Protein AF-A0A6N2D372-F1 (afdb_monomer_lite)

Radius of gyration: 28.16 Å; chains: 1; bounding box: 82×52×64 Å

Sequence (400 aa):
MRRNTLIAVSVSSSIIVIGLVTIVLILLLGGRGGHEVIDEAVEAERAADEARTLVRSPWADRETEAVRMVSRHRVGDETVQQRIQSGLLARHVDLIRRLAEDQQAQWVASQIEESSIYTVSWRYRDGEVPVGPRWLVQVDPEGPEALTGGRVVAVNALATLVETGSPGTLGPFLNRTDEVIRALTNHRFDDGLRLGSALIVRFFGLSRSMEDLLEQMKGWTVVPERLEPDERLLYTVHLQWTEGERALDAQWEVNLADASFQPRNLLAYDLMRSARAVPAALVDEMQMPRVQGELMDLTTPPAAEPSEARRALRWVLHDERVAEAAAVLLGFRRTRHEIEDIGWRARQDDERGWWHVQYVFNQDGEEDTLSWRVLARNGTVQAESDIARAVTFFLSSESP

Secondary structure (DSSP, 8-state):
--SSHHHHHHHHHHHHHHHHHHHHHHHHHTTS--HHHHHHHHHHHHHHHHHHTTS--TTTT-HHHHHHHHHT-EETTEEHHHHHHTTHHHHH-HHHHHHHHH---EEEEEE-TTSSEEEEEEEEEETTEEES-EEEEES-TTSS-PPTT-SEEE-SHHHHHHHH--HHHHHHHHT-HHHHHHHHHTPBPTTS-BHHHHHHHHHHHH-SSHHHHHHHEEEEEEEEEEE-TTSPEEEEEEEEEEETTEEEEEEEEEETTTTEEEE-SHHHHHHHHHHHHS-GGG-----PPEETTEEP-TTS-GGG-S-HHHHHHHHHHT-HHHHHHHHHHHHHHHTTS-EEEEEEEEEE-SSTTEEEEEEEEEETTEEEEEEEEEETTTTEEEE-SHHHHHHHHHHSS---

pLDDT: mean 82.16, std 14.98, range [34.56, 98.06]

Foldseek 3Di:
DPPPPVVVVVVVVVVVVVVVVLVVVCVVPVPDDPPVVVVVVVVVVVVVVVVVVPDQLPLPPCFVVQLVCQQQPDQDPDGLVVLVVVCLCLVQAVVVVVQVVPDQWDWTWDDDPSWQKIKIFRFGDLDPDTAGWIWIARNDCPTPDHDDPDRIGTQFPRVVCSNNVDCVQCSVPNHCQLLQLQLQQQDQDPFFGRLLLLVLLVLVVVDPDLVRSLQFWSAKDKYFGDQDPVRWTKIKIWGWGDDVPDIDIWIKIAGSVVSDIDTPDPVVVVSVVSRSVHGPVLQDQAPADDDPNHGDDLVDQLQPDPDLQVSQVSLQVVPVLNNSSLSSVVSSVVVPWPKAWPAWDWADDPDPQKIKIWGWIATNNRIDIFIWIANSNPSDIHGDDSSVVSSDRSNGRDRD

Structure (mmCIF, N/CA/C/O backbone):
data_AF-A0A6N2D372-F1
#
_entry.id   AF-A0A6N2D372-F1
#
loop_
_atom_site.group_PDB
_atom_site.id
_atom_site.type_symbol
_atom_site.label_atom_id
_atom_site.label_alt_id
_atom_site.label_comp_id
_atom_site.label_asym_id
_atom_site.label_entity_id
_atom_site.label_seq_id
_atom_site.pdbx_PDB_ins_code
_atom_site.Cartn_x
_atom_site.Cartn_y
_atom_site.Cartn_z
_atom_site.occupancy
_atom_site.B_iso_or_equiv
_atom_site.auth_seq_id
_atom_site.auth_comp_id
_atom_site.auth_asym_id
_atom_site.auth_atom_id
_atom_site.pdbx_PDB_model_num
ATOM 1 N N . MET A 1 1 ? -47.602 -5.551 28.151 1.00 44.16 1 MET A N 1
ATOM 2 C CA . MET A 1 1 ? -46.670 -4.482 27.722 1.00 44.16 1 MET A CA 1
ATOM 3 C C . MET A 1 1 ? -46.252 -4.674 26.256 1.00 44.16 1 MET A C 1
ATOM 5 O O . MET A 1 1 ? -45.124 -5.045 25.989 1.00 44.16 1 MET A O 1
ATOM 9 N N . ARG A 1 2 ? -47.163 -4.480 25.287 1.00 40.00 2 ARG A N 1
ATOM 10 C CA . ARG A 1 2 ? -46.894 -4.653 23.835 1.00 40.00 2 ARG A CA 1
ATOM 11 C C . ARG A 1 2 ? -47.582 -3.582 22.962 1.00 40.00 2 ARG A C 1
ATOM 13 O O . ARG A 1 2 ? -47.962 -3.849 21.832 1.00 40.00 2 ARG A O 1
ATOM 20 N N . ARG A 1 3 ? -47.797 -2.374 23.498 1.00 35.88 3 ARG A N 1
ATOM 21 C CA . ARG A 1 3 ? -48.503 -1.287 22.785 1.00 35.88 3 ARG A CA 1
ATOM 22 C C . ARG A 1 3 ? -47.651 -0.051 22.462 1.00 35.88 3 ARG A C 1
ATOM 24 O O . ARG A 1 3 ? -48.084 0.737 21.636 1.00 35.88 3 ARG A O 1
ATOM 31 N N . ASN A 1 4 ? -46.437 0.078 23.010 1.00 37.09 4 ASN A N 1
ATOM 32 C CA . ASN A 1 4 ? -45.620 1.289 22.818 1.00 37.09 4 ASN A CA 1
ATOM 33 C C . ASN A 1 4 ? -44.607 1.196 21.661 1.00 37.09 4 ASN A C 1
ATOM 35 O O . ASN A 1 4 ? -44.182 2.224 21.153 1.00 37.09 4 ASN A O 1
ATOM 39 N N . THR A 1 5 ? -44.268 -0.002 21.175 1.00 41.72 5 THR A N 1
ATOM 40 C CA . THR A 1 5 ? -43.262 -0.178 20.103 1.00 41.72 5 THR A CA 1
ATOM 41 C C . THR A 1 5 ? -43.824 0.042 18.692 1.00 41.72 5 THR A C 1
ATOM 43 O O . THR A 1 5 ? -43.078 0.328 17.765 1.00 41.72 5 THR A O 1
ATOM 46 N N . LEU A 1 6 ? -45.149 -0.033 18.520 1.00 34.56 6 LEU A N 1
ATOM 47 C CA . LEU A 1 6 ? -45.816 0.187 17.227 1.00 34.56 6 LEU A CA 1
ATOM 48 C C . LEU A 1 6 ? -46.062 1.674 16.914 1.00 34.56 6 LEU A C 1
ATOM 50 O O . LEU A 1 6 ? -46.304 2.019 15.763 1.00 34.56 6 LEU A O 1
ATOM 54 N N . ILE A 1 7 ? -45.960 2.560 17.912 1.00 39.22 7 ILE A N 1
ATOM 55 C CA . ILE A 1 7 ? -46.166 4.004 17.728 1.00 39.22 7 ILE A CA 1
ATOM 56 C C . ILE A 1 7 ? -44.868 4.681 17.254 1.00 39.22 7 ILE A C 1
ATOM 58 O O . ILE A 1 7 ? -44.925 5.534 16.378 1.00 39.22 7 ILE A O 1
ATOM 62 N N . ALA A 1 8 ? -43.691 4.250 17.725 1.00 37.62 8 ALA A N 1
ATOM 63 C CA . ALA A 1 8 ? -42.413 4.863 17.340 1.00 37.62 8 ALA A CA 1
ATOM 64 C C . ALA A 1 8 ? -42.053 4.642 15.854 1.00 37.62 8 ALA A C 1
ATOM 66 O O . ALA A 1 8 ? -41.708 5.594 15.163 1.00 37.62 8 ALA A O 1
ATOM 67 N N . VAL A 1 9 ? -42.234 3.424 15.324 1.00 37.47 9 VAL A N 1
ATOM 68 C CA . VAL A 1 9 ? -41.976 3.130 13.896 1.00 37.47 9 VAL A CA 1
ATOM 69 C C . VAL A 1 9 ? -43.010 3.810 12.988 1.00 37.47 9 VAL A C 1
ATOM 71 O O . VAL A 1 9 ? -42.670 4.304 11.917 1.00 37.47 9 VAL A O 1
ATOM 74 N N . SER A 1 10 ? -44.262 3.930 13.446 1.00 35.19 10 SER A N 1
ATOM 75 C CA . SER A 1 10 ? -45.306 4.668 12.724 1.00 35.19 10 SER A CA 1
ATOM 76 C C . SER A 1 10 ? -45.002 6.164 12.627 1.00 35.19 10 SER A C 1
ATOM 78 O O . SER A 1 10 ? -45.364 6.780 11.627 1.00 35.19 10 SER A O 1
ATOM 80 N N . VAL A 1 11 ? -44.357 6.762 13.632 1.00 40.00 11 VAL A N 1
ATOM 81 C CA . VAL A 1 11 ? -44.042 8.198 13.645 1.00 40.00 11 VAL A CA 1
ATOM 82 C C . VAL A 1 11 ? -42.854 8.503 12.727 1.00 40.00 11 VAL A C 1
ATOM 84 O O . VAL A 1 11 ? -42.957 9.410 11.908 1.00 40.00 11 VAL A O 1
ATOM 87 N N . SER A 1 12 ? -41.787 7.697 12.745 1.00 39.12 12 SER A N 1
ATOM 88 C CA . SER A 1 12 ? -40.615 7.903 11.875 1.00 39.12 12 SER A CA 1
ATOM 89 C C . SER A 1 12 ? -40.935 7.719 10.386 1.00 39.12 12 SER A C 1
ATOM 91 O O . SER A 1 12 ? -40.519 8.528 9.558 1.00 39.12 12 SER A O 1
ATOM 93 N N . SER A 1 13 ? -41.736 6.706 10.032 1.00 42.00 13 SER A N 1
ATOM 94 C CA . SER A 1 13 ? -42.176 6.505 8.644 1.00 42.00 13 SER A CA 1
ATOM 95 C C . SER A 1 13 ? -43.168 7.578 8.186 1.00 42.00 13 SER A C 1
ATOM 97 O O . SER A 1 13 ? -43.122 7.989 7.030 1.00 42.00 13 SER A O 1
ATOM 99 N N . SER A 1 14 ? -44.021 8.088 9.084 1.00 43.69 14 SER A N 1
ATOM 100 C CA . SER A 1 14 ? -44.932 9.194 8.756 1.00 43.69 14 SER A CA 1
ATOM 101 C C . SER A 1 14 ? -44.179 10.503 8.517 1.00 43.69 14 SER A C 1
ATOM 103 O O . SER A 1 14 ? -44.556 11.250 7.625 1.00 43.69 14 SER A O 1
ATOM 105 N N . ILE A 1 15 ? -43.086 10.768 9.241 1.00 50.88 15 ILE A N 1
ATOM 106 C CA . ILE A 1 15 ? -42.285 11.995 9.082 1.00 50.88 15 ILE A CA 1
ATOM 107 C C . ILE A 1 15 ? -41.531 12.010 7.744 1.00 50.88 15 ILE A C 1
ATOM 109 O O . ILE A 1 15 ? -41.523 13.036 7.069 1.00 50.88 15 ILE A O 1
ATOM 113 N N . ILE A 1 16 ? -40.963 10.876 7.313 1.00 52.56 16 ILE A N 1
ATOM 114 C CA . ILE A 1 16 ? -40.294 10.779 6.002 1.00 52.56 16 ILE A CA 1
ATOM 115 C C . ILE A 1 16 ? -41.314 10.925 4.866 1.00 52.56 16 ILE A C 1
ATOM 117 O O . ILE A 1 16 ? -41.055 11.636 3.898 1.00 52.56 16 ILE A O 1
ATOM 121 N N . VAL A 1 17 ? -42.497 10.312 4.998 1.00 52.84 17 VAL A N 1
ATOM 122 C CA . VAL A 1 17 ? -43.575 10.455 4.007 1.00 52.84 17 VAL A CA 1
ATOM 123 C C . VAL A 1 17 ? -44.098 11.891 3.966 1.00 52.84 17 VAL A C 1
ATOM 125 O O . VAL A 1 17 ? -44.307 12.408 2.875 1.00 52.84 17 VAL A O 1
ATOM 128 N N . ILE A 1 18 ? -44.242 12.570 5.109 1.00 54.84 18 ILE A N 1
ATOM 129 C CA . ILE A 1 18 ? -44.625 13.988 5.151 1.00 54.84 18 ILE A CA 1
ATOM 130 C C . ILE A 1 18 ? -43.552 14.845 4.475 1.00 54.84 18 ILE A C 1
ATOM 132 O O . ILE A 1 18 ? -43.897 15.622 3.598 1.00 54.84 18 ILE A O 1
ATOM 136 N N . GLY A 1 19 ? -42.264 14.662 4.784 1.00 49.66 19 GLY A N 1
ATOM 137 C CA . GLY A 1 19 ? -41.180 15.423 4.148 1.00 49.66 19 GLY A CA 1
ATOM 138 C C . GLY A 1 19 ? -41.139 15.251 2.626 1.00 49.66 19 GLY A C 1
ATOM 139 O O . GLY A 1 19 ? -41.030 16.229 1.888 1.00 49.66 19 GLY A O 1
ATOM 140 N N . LEU A 1 20 ? -41.314 14.020 2.139 1.00 57.62 20 LEU A N 1
ATOM 141 C CA . LEU A 1 20 ? -41.308 13.727 0.704 1.00 57.62 20 LEU A CA 1
ATOM 142 C C . LEU A 1 20 ? -42.572 14.244 0.002 1.00 57.62 20 LEU A C 1
ATOM 144 O O . LEU A 1 20 ? -42.482 14.782 -1.100 1.00 57.62 20 LEU A O 1
ATOM 148 N N . VAL A 1 21 ? -43.739 14.144 0.651 1.00 62.81 21 VAL A N 1
ATOM 149 C CA . VAL A 1 21 ? -44.993 14.731 0.155 1.00 62.81 21 VAL A CA 1
ATOM 150 C C . VAL A 1 21 ? -44.886 16.251 0.106 1.00 62.81 21 VAL A C 1
ATOM 152 O O . VAL A 1 21 ? -45.302 16.828 -0.890 1.00 62.81 21 VAL A O 1
ATOM 155 N N . THR A 1 22 ? -44.274 16.896 1.100 1.00 57.00 22 THR A N 1
ATOM 156 C CA . THR A 1 22 ? -44.076 18.351 1.133 1.00 57.00 22 THR A CA 1
ATOM 157 C C . THR A 1 22 ? -43.130 18.815 0.025 1.00 57.00 22 THR A C 1
ATOM 159 O O . THR A 1 22 ? -43.465 19.754 -0.690 1.00 57.00 22 THR A O 1
ATOM 162 N N . ILE A 1 23 ? -42.011 18.121 -0.210 1.00 60.91 23 ILE A N 1
ATOM 163 C CA . ILE A 1 23 ? -41.081 18.437 -1.313 1.00 60.91 23 ILE A CA 1
ATOM 164 C C . ILE A 1 23 ? -41.767 18.272 -2.679 1.00 60.91 23 ILE A C 1
ATOM 166 O O . ILE A 1 23 ? -41.628 19.125 -3.557 1.00 60.91 23 ILE A O 1
ATOM 170 N N . VAL A 1 24 ? -42.564 17.213 -2.856 1.00 62.34 24 VAL A N 1
ATOM 171 C CA . VAL A 1 24 ? -43.343 16.993 -4.085 1.00 62.34 24 VAL A CA 1
ATOM 172 C C . VAL A 1 24 ? -44.457 18.037 -4.239 1.00 62.34 24 VAL A C 1
ATOM 174 O O . VAL A 1 24 ? -44.697 18.500 -5.352 1.00 62.34 24 VAL A O 1
ATOM 177 N N . LEU A 1 25 ? -45.102 18.471 -3.149 1.00 53.22 25 LEU A N 1
ATOM 178 C CA . LEU A 1 25 ? -46.115 19.531 -3.173 1.00 53.22 25 LEU A CA 1
ATOM 179 C C . LEU A 1 25 ? -45.502 20.889 -3.542 1.00 53.22 25 LEU A C 1
ATOM 181 O O . LEU A 1 25 ? -46.087 21.610 -4.344 1.00 53.22 25 LEU A O 1
ATOM 185 N N . ILE A 1 26 ? -44.314 21.211 -3.016 1.00 57.50 26 ILE A N 1
ATOM 186 C CA . ILE A 1 26 ? -43.549 22.427 -3.343 1.00 57.50 26 ILE A CA 1
ATOM 187 C C . ILE A 1 26 ? -43.158 22.428 -4.829 1.00 57.50 26 ILE A C 1
ATOM 189 O O . ILE A 1 26 ? -43.318 23.440 -5.511 1.00 57.50 26 ILE A O 1
ATOM 193 N N . LEU A 1 27 ? -42.735 21.280 -5.369 1.00 57.41 27 LEU A N 1
ATOM 194 C CA . LEU A 1 27 ? -42.422 21.131 -6.795 1.00 57.41 27 LEU A CA 1
ATOM 195 C C . LEU A 1 27 ? -43.668 21.219 -7.694 1.00 57.41 27 LEU A C 1
ATOM 197 O O . LEU A 1 27 ? -43.590 21.779 -8.786 1.00 57.41 27 LEU A O 1
ATOM 201 N N . LEU A 1 28 ? -44.823 20.717 -7.242 1.00 51.59 28 LEU A N 1
ATOM 202 C CA . LEU A 1 28 ? -46.093 20.796 -7.979 1.00 51.59 28 LEU A CA 1
ATOM 203 C C . LEU A 1 28 ? -46.752 22.185 -7.903 1.00 51.59 28 LEU A C 1
ATOM 205 O O . LEU A 1 28 ? -47.454 22.580 -8.834 1.00 51.59 28 LEU A O 1
ATOM 209 N N . LEU A 1 29 ? -46.517 22.941 -6.827 1.00 49.28 29 LEU A N 1
ATOM 210 C CA . LEU A 1 29 ? -47.047 24.296 -6.622 1.00 49.28 29 LEU A CA 1
ATOM 211 C C . LEU A 1 29 ? -46.111 25.403 -7.139 1.00 49.28 29 LEU A C 1
ATOM 213 O O . LEU A 1 29 ? -46.548 26.547 -7.284 1.00 49.28 29 LEU A O 1
ATOM 217 N N . GLY A 1 30 ? -44.877 25.065 -7.534 1.00 45.09 30 GLY A N 1
ATOM 218 C CA . GLY A 1 30 ? -43.878 25.964 -8.135 1.00 45.09 30 GLY A CA 1
ATOM 219 C C . GLY A 1 30 ? -44.274 26.627 -9.465 1.00 45.09 30 GLY A C 1
ATOM 220 O O . GLY A 1 30 ? -43.462 27.310 -10.084 1.00 45.09 30 GLY A O 1
ATOM 221 N N . GLY A 1 31 ? -45.523 26.467 -9.913 1.00 45.97 31 GLY A N 1
ATOM 222 C CA . GLY A 1 31 ? -46.071 27.158 -11.076 1.00 45.97 31 GLY A CA 1
ATOM 223 C C . GLY A 1 31 ? -46.570 28.582 -10.812 1.00 45.97 31 GLY A C 1
ATOM 224 O O . GLY A 1 31 ? -46.615 29.363 -11.760 1.00 45.97 31 GLY A O 1
ATOM 225 N N . ARG A 1 32 ? -46.952 28.965 -9.581 1.00 46.22 32 ARG A N 1
ATOM 226 C CA . ARG A 1 32 ? -47.431 30.335 -9.286 1.00 46.22 32 ARG A CA 1
ATOM 227 C C . ARG A 1 32 ? -47.269 30.719 -7.804 1.00 46.22 32 ARG A C 1
ATOM 229 O O . ARG A 1 32 ? -48.097 30.350 -6.986 1.00 46.22 32 ARG A O 1
ATOM 236 N N . GLY A 1 33 ? -46.270 31.558 -7.506 1.00 52.56 33 GLY A N 1
ATOM 237 C CA . GLY A 1 33 ? -46.316 32.534 -6.401 1.00 52.56 33 GLY A CA 1
ATOM 238 C C . GLY A 1 33 ? -46.083 32.034 -4.969 1.00 52.56 33 GLY A C 1
ATOM 239 O O . GLY A 1 33 ? -46.870 32.375 -4.097 1.00 52.56 33 GLY A O 1
ATOM 240 N N . GLY A 1 34 ? -45.008 31.285 -4.701 1.00 46.25 34 GLY A N 1
ATOM 241 C CA . GLY A 1 34 ? -44.721 30.738 -3.365 1.00 46.25 34 GLY A CA 1
ATOM 242 C C . GLY A 1 34 ? -43.387 31.180 -2.761 1.00 46.25 34 GLY A C 1
ATOM 243 O O . GLY A 1 34 ? -42.566 30.322 -2.475 1.00 46.25 34 GLY A O 1
ATOM 244 N N . HIS A 1 35 ? -43.148 32.483 -2.571 1.00 49.00 35 HIS A N 1
ATOM 245 C CA . HIS A 1 35 ? -42.013 32.920 -1.737 1.00 49.00 35 HIS A CA 1
ATOM 246 C C . HIS A 1 35 ? -42.305 32.726 -0.238 1.00 49.00 35 HIS A C 1
ATOM 248 O O . HIS A 1 35 ? -41.450 32.214 0.471 1.00 49.00 35 HIS A O 1
ATOM 254 N N . GLU A 1 36 ? -43.537 32.985 0.216 1.00 54.16 36 GLU A N 1
ATOM 255 C CA . GLU A 1 36 ? -43.935 32.783 1.624 1.00 54.16 36 GLU A CA 1
ATOM 256 C C . GLU A 1 36 ? -43.883 31.308 2.061 1.00 54.16 36 GLU A C 1
ATOM 258 O O . GLU A 1 36 ? -43.483 31.016 3.179 1.00 54.16 36 GLU A O 1
ATOM 263 N N . VAL A 1 37 ? -44.203 30.361 1.170 1.00 54.94 37 VAL A N 1
ATOM 264 C CA . VAL A 1 37 ? -44.163 28.916 1.483 1.00 54.94 37 VAL A CA 1
ATOM 265 C C . VAL A 1 37 ? -42.726 28.395 1.601 1.00 54.94 37 VAL A C 1
ATOM 267 O O . VAL A 1 37 ? -42.468 27.461 2.354 1.00 54.94 37 VAL A O 1
ATOM 270 N N . ILE A 1 38 ? -41.783 28.990 0.864 1.00 54.25 38 ILE A N 1
ATOM 271 C CA . ILE A 1 38 ? -40.360 28.642 0.960 1.00 54.25 38 ILE A CA 1
ATOM 272 C C . ILE A 1 38 ? -39.780 29.202 2.258 1.00 54.25 38 ILE A C 1
ATOM 274 O O . ILE A 1 38 ? -39.071 28.477 2.947 1.00 54.25 38 ILE A O 1
ATOM 278 N N . ASP A 1 39 ? -40.119 30.438 2.627 1.00 56.81 39 ASP A N 1
ATOM 279 C CA . ASP A 1 39 ? -39.652 31.038 3.879 1.00 56.81 39 ASP A CA 1
ATOM 280 C C . ASP A 1 39 ? -40.226 30.304 5.106 1.00 56.81 39 ASP A C 1
ATOM 282 O O . ASP A 1 39 ? -39.480 29.999 6.032 1.00 56.81 39 ASP A O 1
ATOM 286 N N . GLU A 1 40 ? -41.502 29.902 5.077 1.00 57.22 40 GLU A N 1
ATOM 287 C CA . GLU A 1 40 ? -42.135 29.117 6.149 1.00 57.22 40 GLU A CA 1
ATOM 288 C C . GLU A 1 40 ? -41.578 27.680 6.227 1.00 57.22 40 GLU A C 1
ATOM 290 O O . GLU A 1 40 ? -41.407 27.134 7.316 1.00 57.22 40 GLU A O 1
ATOM 295 N N . ALA A 1 41 ? -41.212 27.072 5.090 1.00 55.12 41 ALA A N 1
ATOM 296 C CA . ALA A 1 41 ? -40.525 25.778 5.062 1.00 55.12 41 ALA A CA 1
ATOM 297 C C . ALA A 1 41 ? -39.082 25.873 5.584 1.00 55.12 41 ALA A C 1
ATOM 299 O O . ALA A 1 41 ? -38.648 24.994 6.322 1.00 55.12 41 ALA A O 1
ATOM 300 N N . VAL A 1 42 ? -38.358 26.947 5.255 1.00 62.50 42 VAL A N 1
ATOM 301 C CA . VAL A 1 42 ? -36.998 27.212 5.750 1.00 62.50 42 VAL A CA 1
ATOM 302 C C . VAL A 1 42 ? -37.010 27.558 7.241 1.00 62.50 42 VAL A C 1
ATOM 304 O O . VAL A 1 42 ? -36.110 27.137 7.965 1.00 62.50 42 VAL A O 1
ATOM 307 N N . GLU A 1 43 ? -38.022 28.274 7.735 1.00 70.88 43 GLU A N 1
ATOM 308 C CA . GLU A 1 43 ? -38.219 28.511 9.170 1.00 70.88 43 GLU A CA 1
ATOM 309 C C . GLU A 1 43 ? -38.644 27.241 9.910 1.00 70.88 43 GLU A C 1
ATOM 311 O O . GLU A 1 43 ? -38.136 26.989 10.998 1.00 70.88 43 GLU A O 1
ATOM 316 N N . ALA A 1 44 ? -39.502 26.399 9.327 1.00 62.44 44 ALA A N 1
ATOM 317 C CA . ALA A 1 44 ? -39.864 25.107 9.907 1.00 62.44 44 ALA A CA 1
ATOM 318 C C . ALA A 1 44 ? -38.680 24.125 9.924 1.00 62.44 44 ALA A C 1
ATOM 320 O O . ALA A 1 44 ? -38.520 23.383 10.891 1.00 62.44 44 ALA A O 1
ATOM 321 N N . GLU A 1 45 ? -37.829 24.136 8.895 1.00 57.44 45 GLU A N 1
ATOM 322 C CA . GLU A 1 45 ? -36.598 23.343 8.836 1.00 57.44 45 GLU A CA 1
ATOM 323 C C . GLU A 1 45 ? -35.549 23.876 9.817 1.00 57.44 45 GLU A C 1
ATOM 325 O O . GLU A 1 45 ? -34.982 23.086 10.564 1.00 57.44 45 GLU A O 1
ATOM 330 N N . ARG A 1 46 ? -35.373 25.201 9.931 1.00 61.62 46 ARG A N 1
ATOM 331 C CA . ARG A 1 46 ? -34.542 25.812 10.984 1.00 61.62 46 ARG A CA 1
ATOM 332 C C . ARG A 1 46 ? -35.067 25.532 12.382 1.00 61.62 46 ARG A C 1
ATOM 334 O O . ARG A 1 46 ? -34.266 25.224 13.248 1.00 61.62 46 ARG A O 1
ATOM 341 N N . ALA A 1 47 ? -36.374 25.591 12.615 1.00 62.94 47 ALA A N 1
ATOM 342 C CA . ALA A 1 47 ? -36.969 25.262 13.907 1.00 62.94 47 ALA A CA 1
ATOM 343 C C . ALA A 1 47 ? -36.859 23.759 14.214 1.00 62.94 47 ALA A C 1
ATOM 345 O O . ALA A 1 47 ? -36.694 23.379 15.371 1.00 62.94 47 ALA A O 1
ATOM 346 N N . ALA A 1 48 ? -36.913 22.893 13.195 1.00 58.09 48 ALA A N 1
ATOM 347 C CA . ALA A 1 48 ? -36.673 21.460 13.332 1.00 58.09 48 ALA A CA 1
ATOM 348 C C . ALA A 1 48 ? -35.192 21.142 13.594 1.00 58.09 48 ALA A C 1
ATOM 350 O O . ALA A 1 48 ? -34.907 20.273 14.416 1.00 58.09 48 ALA A O 1
ATOM 351 N N . ASP A 1 49 ? -34.259 21.854 12.962 1.00 53.03 49 ASP A N 1
ATOM 352 C CA . ASP A 1 49 ? -32.824 21.751 13.237 1.00 53.03 49 ASP A CA 1
ATOM 353 C C . ASP A 1 49 ? -32.467 22.349 14.605 1.00 53.03 49 ASP A C 1
ATOM 355 O O . ASP A 1 49 ? -31.732 21.725 15.365 1.00 53.03 49 ASP A O 1
ATOM 359 N N . GLU A 1 50 ? -33.069 23.475 14.998 1.00 54.97 50 GLU A N 1
ATOM 360 C CA . GLU A 1 50 ? -32.939 24.050 16.341 1.00 54.97 50 GLU A CA 1
ATOM 361 C C . GLU A 1 50 ? -33.519 23.103 17.410 1.00 54.97 50 GLU A C 1
ATOM 363 O O . GLU A 1 50 ? -32.900 22.882 18.456 1.00 54.97 50 GLU A O 1
ATOM 368 N N . ALA A 1 51 ? -34.648 22.442 17.127 1.00 53.16 51 ALA A N 1
ATOM 369 C CA . ALA A 1 51 ? -35.217 21.406 17.989 1.00 53.16 51 ALA A CA 1
ATOM 370 C C . ALA A 1 51 ? -34.358 20.125 18.037 1.00 53.16 51 ALA A C 1
ATOM 372 O O . ALA A 1 51 ? -34.279 19.492 19.093 1.00 53.16 51 ALA A O 1
ATOM 373 N N . ARG A 1 52 ? -33.671 19.755 16.944 1.00 52.84 52 ARG A N 1
ATOM 374 C CA . ARG A 1 52 ? -32.675 18.665 16.923 1.00 52.84 52 ARG A CA 1
ATOM 375 C C . ARG A 1 52 ? -31.413 19.026 17.706 1.00 52.84 52 ARG A C 1
ATOM 377 O O . ARG A 1 52 ? -30.870 18.170 18.395 1.00 52.84 52 ARG A O 1
ATOM 384 N N . THR A 1 53 ? -30.986 20.289 17.696 1.00 48.97 53 THR A N 1
ATOM 385 C CA . THR A 1 53 ? -29.775 20.738 18.409 1.00 48.97 53 THR A CA 1
ATOM 386 C C . THR A 1 53 ? -29.890 20.791 19.941 1.00 48.97 53 THR A C 1
ATOM 388 O O . THR A 1 53 ? -28.886 21.039 20.610 1.00 48.97 53 THR A O 1
ATOM 391 N N . LEU A 1 54 ? -31.060 20.518 20.538 1.00 53.66 54 LEU A N 1
ATOM 392 C CA . LEU A 1 54 ? -31.260 20.596 21.997 1.00 53.66 54 LEU A CA 1
ATOM 393 C C . LEU A 1 54 ? -31.304 19.252 22.738 1.00 53.66 54 LEU A C 1
ATOM 395 O O . LEU A 1 54 ? -31.154 19.244 23.962 1.00 53.66 54 LEU A O 1
ATOM 399 N N . VAL A 1 55 ? -31.435 18.115 22.049 1.00 57.28 55 VAL A N 1
ATOM 400 C CA . VAL A 1 55 ? -31.302 16.795 22.689 1.00 57.28 55 VAL A CA 1
ATOM 401 C C . VAL A 1 55 ? -29.914 16.258 22.380 1.00 57.28 55 VAL A C 1
ATOM 403 O O . VAL A 1 55 ? -29.720 15.510 21.429 1.00 57.28 55 VAL A O 1
ATOM 406 N N . ARG A 1 56 ? -28.921 16.649 23.189 1.00 66.06 56 ARG A N 1
ATOM 407 C CA . ARG A 1 56 ? -27.626 15.957 23.167 1.00 66.06 56 ARG A CA 1
ATOM 408 C C . ARG A 1 56 ? -27.889 14.474 23.405 1.00 66.06 56 ARG A C 1
ATOM 410 O O . ARG A 1 56 ? -28.541 14.129 24.393 1.00 66.06 56 ARG A O 1
ATOM 417 N N . SER A 1 57 ? -27.398 13.627 22.498 1.00 74.56 57 SER A N 1
ATOM 418 C CA . SER A 1 57 ? -27.445 12.174 22.660 1.00 74.56 57 SER A CA 1
ATOM 419 C C . SER A 1 57 ? -27.006 11.819 24.089 1.00 74.56 57 SER A C 1
ATOM 421 O O . SER A 1 57 ? -25.983 12.335 24.547 1.00 74.56 57 SER A O 1
ATOM 423 N N . PRO A 1 58 ? -27.747 10.964 24.820 1.00 81.44 58 PRO A N 1
ATOM 424 C CA . PRO A 1 58 ? -27.399 10.604 26.198 1.00 81.44 58 PRO A CA 1
ATOM 425 C C . PRO A 1 58 ? -26.058 9.867 26.287 1.00 81.44 58 PRO A C 1
ATOM 427 O O . PRO A 1 58 ? -25.512 9.691 27.377 1.00 81.44 58 PRO A O 1
ATOM 430 N N . TRP A 1 59 ? -25.535 9.424 25.144 1.00 85.25 59 TRP A N 1
ATOM 431 C CA . TRP A 1 59 ? -24.246 8.770 25.042 1.00 85.25 59 TRP A CA 1
ATOM 432 C C . TRP A 1 59 ? -23.133 9.705 24.581 1.00 85.25 59 TRP A C 1
ATOM 434 O O . TRP A 1 59 ? -21.996 9.278 24.674 1.00 85.25 59 TRP A O 1
ATOM 444 N N . ALA A 1 60 ? -23.416 10.945 24.163 1.00 85.06 60 ALA A N 1
ATOM 445 C CA . ALA A 1 60 ? -22.386 11.912 23.778 1.00 85.06 60 ALA A CA 1
ATOM 446 C C . ALA A 1 60 ? -21.357 12.138 24.904 1.00 85.06 60 ALA A C 1
ATOM 448 O O . ALA A 1 60 ? -21.668 12.005 26.090 1.00 85.06 60 ALA A O 1
ATOM 449 N N . ASP A 1 61 ? -20.129 12.498 24.528 1.00 89.62 61 ASP A N 1
ATOM 450 C CA . ASP A 1 61 ? -19.025 12.829 25.441 1.00 89.62 61 ASP A CA 1
ATOM 451 C C . ASP A 1 61 ? -18.524 11.653 26.327 1.00 89.62 61 ASP A C 1
ATOM 453 O O . ASP A 1 61 ? -17.857 11.855 27.352 1.00 89.62 61 ASP A O 1
ATOM 457 N N . ARG A 1 62 ? -18.824 10.392 25.964 1.00 94.38 62 ARG A N 1
ATOM 458 C CA . ARG A 1 62 ? -18.377 9.177 26.689 1.00 94.38 62 ARG A CA 1
ATOM 459 C C . ARG A 1 62 ? -17.102 8.533 26.126 1.00 94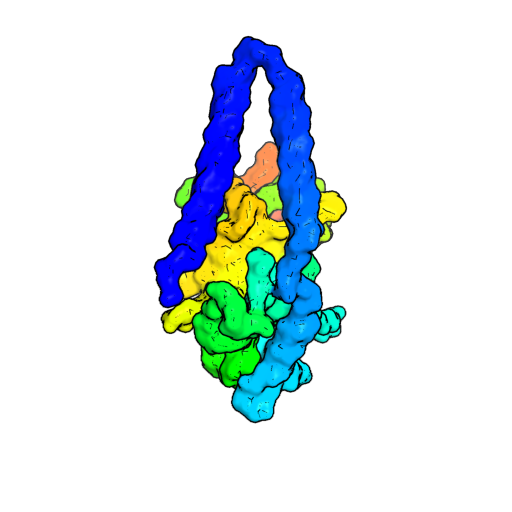.38 62 ARG A C 1
ATOM 461 O O . ARG A 1 62 ? -16.763 7.402 26.484 1.00 94.38 62 ARG A O 1
ATOM 468 N N . GLU A 1 63 ? -16.313 9.253 25.330 1.00 95.56 63 GLU A N 1
ATOM 469 C CA . GLU A 1 63 ? -15.065 8.774 24.709 1.00 95.56 63 GLU A CA 1
ATOM 470 C C . GLU A 1 63 ? -14.060 8.271 25.752 1.00 95.56 63 GLU A C 1
ATOM 472 O O . GLU A 1 63 ? -13.456 7.208 25.598 1.00 95.56 63 GLU A O 1
ATOM 477 N N . THR A 1 64 ? -13.900 9.010 26.855 1.00 96.88 64 THR A N 1
ATOM 478 C CA . THR A 1 64 ? -12.962 8.644 27.933 1.00 96.88 64 THR A CA 1
ATOM 479 C C . THR A 1 64 ? -13.362 7.328 28.601 1.00 96.88 64 THR A C 1
ATOM 481 O O . THR A 1 64 ? -12.507 6.547 29.031 1.00 96.88 64 THR A O 1
ATOM 484 N N . GLU A 1 65 ? -14.663 7.067 28.704 1.00 96.06 65 GLU A N 1
ATOM 485 C CA . GLU A 1 65 ? -15.170 5.812 29.239 1.00 96.06 65 GLU A CA 1
ATOM 486 C C . GLU A 1 65 ? -14.938 4.661 28.263 1.00 96.06 65 GLU A C 1
ATOM 488 O O . GLU A 1 65 ? -14.404 3.632 28.680 1.00 96.06 65 GLU A O 1
ATOM 493 N N . ALA A 1 66 ? -15.229 4.857 26.975 1.00 96.38 66 ALA A N 1
ATOM 494 C CA . ALA A 1 66 ? -14.962 3.865 25.937 1.00 96.38 66 ALA A CA 1
ATOM 495 C C . ALA A 1 66 ? -13.473 3.463 25.905 1.00 96.38 66 ALA A C 1
ATOM 497 O O . ALA A 1 66 ? -13.140 2.275 25.942 1.00 96.38 66 ALA A O 1
ATOM 498 N N . VAL A 1 67 ? -12.558 4.442 25.956 1.00 98.06 67 VAL A N 1
ATOM 499 C CA . VAL A 1 67 ? -11.105 4.199 26.066 1.00 98.06 67 VAL A CA 1
ATOM 500 C C . VAL A 1 67 ? -10.759 3.410 27.330 1.00 98.06 67 VAL A C 1
ATOM 502 O O . VAL A 1 67 ? -9.962 2.468 27.292 1.00 98.06 67 VAL A O 1
ATOM 505 N N . ARG A 1 68 ? -11.347 3.766 28.477 1.00 97.69 68 ARG A N 1
ATOM 506 C CA . ARG A 1 68 ? -11.119 3.057 29.743 1.00 97.69 68 ARG A CA 1
ATOM 507 C C . ARG A 1 68 ? -11.595 1.606 29.677 1.00 97.69 68 ARG A C 1
ATOM 509 O O . ARG A 1 68 ? -10.942 0.739 30.254 1.00 97.69 68 ARG A O 1
ATOM 516 N N . MET A 1 69 ? -12.704 1.345 28.990 1.00 96.94 69 MET A N 1
ATOM 517 C CA . MET A 1 69 ? -13.231 -0.004 28.798 1.00 96.94 69 MET A CA 1
ATOM 518 C C . MET A 1 69 ? -12.285 -0.861 27.955 1.00 96.94 69 MET A C 1
ATOM 520 O O . MET A 1 69 ? -11.956 -1.960 28.395 1.00 96.94 69 MET A O 1
ATOM 524 N N . VAL A 1 70 ? -11.779 -0.355 26.821 1.00 97.62 70 VAL A N 1
ATOM 525 C CA . VAL A 1 70 ? -10.786 -1.091 26.010 1.00 97.62 70 VAL A CA 1
ATOM 526 C C . VAL A 1 70 ? -9.483 -1.278 26.763 1.00 97.62 70 VAL A C 1
ATOM 528 O O . VAL A 1 70 ? -9.033 -2.403 26.930 1.00 97.62 70 VAL A O 1
ATOM 531 N N . SER A 1 71 ? -8.876 -0.199 27.260 1.00 97.44 71 SER A N 1
ATOM 532 C CA . SER A 1 71 ? -7.552 -0.261 27.898 1.00 97.44 71 SER A CA 1
ATOM 533 C C . SER A 1 71 ? -7.500 -1.230 29.088 1.00 97.44 71 SER A C 1
ATOM 535 O O . SER A 1 71 ? -6.461 -1.847 29.337 1.00 97.44 71 SER A O 1
ATOM 537 N N . ARG A 1 72 ? -8.617 -1.398 29.811 1.00 96.88 72 ARG A N 1
ATOM 538 C CA . ARG A 1 72 ? -8.752 -2.321 30.951 1.00 96.88 72 ARG A CA 1
ATOM 539 C C . ARG A 1 72 ? -9.368 -3.672 30.593 1.00 96.88 72 ARG A C 1
ATOM 541 O O . ARG A 1 72 ? -9.475 -4.519 31.480 1.00 96.88 72 ARG A O 1
ATOM 548 N N . HIS A 1 73 ? -9.771 -3.882 29.342 1.00 96.12 73 HIS A N 1
ATOM 549 C CA . HIS A 1 73 ? -10.271 -5.169 28.882 1.00 96.12 73 HIS A CA 1
ATOM 550 C C . HIS A 1 73 ? -9.198 -6.238 29.110 1.00 96.12 73 HIS A C 1
ATOM 552 O O . HIS A 1 73 ? -8.035 -6.040 28.743 1.00 96.12 73 HIS A O 1
ATOM 558 N N . ARG A 1 74 ? -9.572 -7.329 29.789 1.00 94.75 74 ARG A N 1
ATOM 559 C CA . ARG A 1 74 ? -8.643 -8.404 30.145 1.00 94.75 74 ARG A CA 1
ATOM 560 C C . ARG A 1 74 ? -8.534 -9.408 29.016 1.00 94.75 74 ARG A C 1
ATOM 562 O O . ARG A 1 74 ? -9.540 -9.886 28.507 1.00 94.75 74 ARG A O 1
ATOM 569 N N . VAL A 1 75 ? -7.298 -9.767 28.718 1.00 91.56 75 VAL A N 1
ATOM 570 C CA . VAL A 1 75 ? -6.909 -10.722 27.698 1.00 91.56 75 VAL A CA 1
ATOM 571 C C . VAL A 1 75 ? -5.978 -11.743 28.352 1.00 91.56 75 VAL A C 1
ATOM 573 O O . VAL A 1 75 ? -4.772 -11.523 28.493 1.00 91.56 75 VAL A O 1
ATOM 576 N N . GLY A 1 76 ? -6.560 -12.848 28.823 1.00 90.19 76 GLY A N 1
ATOM 577 C CA . GLY A 1 76 ? -5.882 -13.741 29.763 1.00 90.19 76 GLY A CA 1
ATOM 578 C C . GLY A 1 76 ? -5.550 -13.002 31.064 1.00 90.19 76 GLY A C 1
ATOM 579 O O . GLY A 1 76 ? -6.422 -12.374 31.673 1.00 90.19 76 GLY A O 1
ATOM 580 N N . ASP A 1 77 ? -4.282 -13.041 31.471 1.00 93.19 77 ASP A N 1
ATOM 581 C CA . ASP A 1 77 ? -3.831 -12.414 32.717 1.00 93.19 77 ASP A CA 1
ATOM 582 C C . ASP A 1 77 ? -3.532 -10.914 32.597 1.00 93.19 77 ASP A C 1
ATOM 584 O O . ASP A 1 77 ? -3.507 -10.221 33.615 1.00 93.19 77 ASP A O 1
ATOM 588 N N . GLU A 1 78 ? -3.395 -10.387 31.383 1.00 95.75 78 GLU A N 1
ATOM 589 C CA . GLU A 1 78 ? -3.022 -8.994 31.117 1.00 95.75 78 GLU A CA 1
ATOM 590 C C . GLU A 1 78 ? -4.222 -8.155 30.665 1.00 95.75 78 GLU A C 1
ATOM 592 O O . GLU A 1 78 ? -5.277 -8.681 30.307 1.00 95.75 78 GLU A O 1
ATOM 597 N N . THR A 1 79 ? -4.073 -6.832 30.647 1.00 96.81 79 THR A N 1
ATOM 598 C CA . THR A 1 79 ? -5.003 -5.934 29.954 1.00 96.81 79 THR A CA 1
ATOM 599 C C . THR A 1 79 ? -4.521 -5.597 28.544 1.00 96.81 79 THR A C 1
ATOM 601 O O . THR A 1 79 ? -3.327 -5.672 28.244 1.00 96.81 79 THR A O 1
ATOM 604 N N . VAL A 1 80 ? -5.434 -5.138 27.682 1.00 96.75 80 VAL A N 1
ATOM 605 C CA . VAL A 1 80 ? -5.088 -4.582 26.359 1.00 96.75 80 VAL A CA 1
ATOM 606 C C . VAL A 1 80 ? -3.997 -3.509 26.474 1.00 96.75 80 VAL A C 1
ATOM 608 O O . VAL A 1 80 ? -3.024 -3.545 25.723 1.00 96.75 80 VAL A O 1
ATOM 611 N N . GLN A 1 81 ? -4.102 -2.595 27.449 1.00 97.00 81 GLN A N 1
ATOM 612 C CA . GLN A 1 81 ? -3.079 -1.571 27.697 1.00 97.00 81 GLN A CA 1
ATOM 613 C C . GLN A 1 81 ? -1.703 -2.188 27.968 1.00 97.00 81 GLN A C 1
ATOM 615 O O . GLN A 1 81 ? -0.720 -1.760 27.368 1.00 97.00 81 GLN A O 1
ATOM 620 N N . GLN A 1 82 ? -1.630 -3.187 28.854 1.00 96.50 82 GLN A N 1
ATOM 621 C CA . GLN A 1 82 ? -0.371 -3.846 29.206 1.00 96.50 82 GLN A CA 1
ATOM 622 C C . GLN A 1 82 ? 0.251 -4.532 27.988 1.00 96.50 82 GLN A C 1
ATOM 624 O O . GLN A 1 82 ? 1.450 -4.397 27.754 1.00 96.50 82 GLN A O 1
ATOM 629 N N . ARG A 1 83 ? -0.561 -5.186 27.153 1.00 94.94 83 ARG A N 1
ATOM 630 C CA . ARG A 1 83 ? -0.086 -5.836 25.925 1.00 94.94 83 ARG A CA 1
ATOM 631 C C . ARG A 1 83 ? 0.450 -4.851 24.897 1.00 94.94 83 ARG A C 1
ATOM 633 O O . ARG A 1 83 ? 1.525 -5.089 24.346 1.00 94.94 83 ARG A O 1
ATOM 640 N N . ILE A 1 84 ? -0.244 -3.735 24.677 1.00 94.25 84 ILE A N 1
ATOM 641 C CA . ILE A 1 84 ? 0.241 -2.652 23.810 1.00 94.25 84 ILE A CA 1
ATOM 642 C C . ILE A 1 84 ? 1.564 -2.097 24.354 1.00 94.25 84 ILE A C 1
ATOM 644 O O . ILE A 1 84 ? 2.551 -2.044 23.623 1.00 94.25 84 ILE A O 1
ATOM 648 N N . GLN A 1 85 ? 1.612 -1.760 25.647 1.00 94.19 85 GLN A N 1
ATOM 649 C CA . GLN A 1 85 ? 2.801 -1.207 26.308 1.00 94.19 85 GLN A CA 1
ATOM 650 C C . GLN A 1 85 ? 3.974 -2.182 26.369 1.00 94.19 85 GLN A C 1
ATOM 652 O O . GLN A 1 85 ? 5.121 -1.748 26.404 1.00 94.19 85 GLN A O 1
ATOM 657 N N . SER A 1 86 ? 3.713 -3.490 26.327 1.00 92.94 86 SER A N 1
ATOM 658 C CA . SER A 1 86 ? 4.775 -4.487 26.231 1.00 92.94 86 SER A CA 1
ATOM 659 C C . SER A 1 86 ? 5.569 -4.365 24.930 1.00 92.94 86 SER A C 1
ATOM 661 O O . SER A 1 86 ? 6.632 -4.964 24.839 1.00 92.94 86 SER A O 1
ATOM 663 N N . GLY A 1 87 ? 5.062 -3.655 23.913 1.00 91.25 87 GLY A N 1
ATOM 664 C CA . GLY A 1 87 ? 5.636 -3.607 22.569 1.00 91.25 87 GLY A CA 1
ATOM 665 C C . GLY A 1 87 ? 5.225 -4.792 21.690 1.00 91.25 87 GLY A C 1
ATOM 666 O O . GLY A 1 87 ? 5.908 -5.087 20.713 1.00 91.25 87 GLY A O 1
ATOM 667 N N . LEU A 1 88 ? 4.130 -5.493 22.025 1.00 91.31 88 LEU A N 1
ATOM 668 C CA . LEU A 1 88 ? 3.663 -6.676 21.289 1.00 91.31 88 LEU A CA 1
ATOM 669 C C . LEU A 1 88 ? 3.508 -6.402 19.790 1.00 91.31 88 LEU A C 1
ATOM 671 O O . LEU A 1 88 ? 3.987 -7.192 18.984 1.00 91.31 88 LEU A O 1
ATOM 675 N N . LEU A 1 89 ? 2.866 -5.290 19.426 1.00 91.69 89 LEU A N 1
ATOM 676 C CA . LEU A 1 89 ? 2.645 -4.932 18.026 1.00 91.69 89 LEU A CA 1
ATOM 677 C C . LEU A 1 89 ? 3.956 -4.595 17.312 1.00 91.69 89 LEU A C 1
ATOM 679 O O . LEU A 1 89 ? 4.231 -5.174 16.271 1.00 91.69 89 LEU A O 1
ATOM 683 N N . ALA A 1 90 ? 4.798 -3.740 17.895 1.00 91.56 90 ALA A N 1
ATOM 684 C CA . ALA A 1 90 ? 6.081 -3.354 17.302 1.00 91.56 90 ALA A CA 1
ATOM 685 C C . ALA A 1 90 ? 7.052 -4.539 17.126 1.00 91.56 90 ALA A C 1
ATOM 687 O O . ALA A 1 90 ? 7.880 -4.528 16.225 1.00 91.56 90 ALA A O 1
ATOM 688 N N . ARG A 1 91 ? 6.945 -5.596 17.944 1.00 90.00 91 ARG A N 1
ATOM 689 C CA . ARG A 1 91 ? 7.737 -6.825 17.754 1.00 90.00 91 ARG A CA 1
ATOM 690 C C . ARG A 1 91 ? 7.301 -7.675 16.563 1.00 90.00 91 ARG A C 1
ATOM 692 O O . ARG A 1 91 ? 8.094 -8.484 16.097 1.00 90.00 91 ARG A O 1
ATOM 699 N N . HIS A 1 92 ? 6.050 -7.552 16.130 1.00 89.00 92 HIS A N 1
ATOM 700 C CA . HIS A 1 92 ? 5.455 -8.464 15.150 1.00 89.00 92 HIS A CA 1
ATOM 701 C C . HIS A 1 92 ? 4.952 -7.767 13.892 1.00 89.00 92 HIS A C 1
ATOM 703 O O . HIS A 1 92 ? 4.613 -8.457 12.937 1.00 89.00 92 HIS A O 1
ATOM 709 N N . VAL A 1 93 ? 4.881 -6.437 13.880 1.00 90.12 93 VAL A N 1
ATOM 710 C CA . VAL A 1 93 ? 4.369 -5.649 12.761 1.00 90.12 93 VAL A CA 1
ATOM 711 C C . VAL A 1 93 ? 5.352 -4.531 12.440 1.00 90.12 93 VAL A C 1
ATOM 713 O O . VAL A 1 93 ? 5.469 -3.570 13.202 1.00 90.12 93 VAL A O 1
ATOM 716 N N . ASP A 1 94 ? 6.037 -4.637 11.303 1.00 89.31 94 ASP A N 1
ATOM 717 C CA . ASP A 1 94 ? 7.111 -3.716 10.915 1.00 89.31 94 ASP A CA 1
ATOM 718 C C . ASP A 1 94 ? 6.623 -2.280 10.721 1.00 89.31 94 ASP A C 1
ATOM 720 O O . ASP A 1 94 ? 7.304 -1.338 11.125 1.00 89.31 94 ASP A O 1
ATOM 724 N N . LEU A 1 95 ? 5.415 -2.091 10.177 1.00 89.81 95 LEU A N 1
ATOM 725 C CA . LEU A 1 95 ? 4.806 -0.763 10.074 1.00 89.81 95 LEU A CA 1
ATOM 726 C C . LEU A 1 95 ? 4.678 -0.106 11.456 1.00 89.81 95 LEU A C 1
ATOM 728 O O . LEU A 1 95 ? 5.092 1.034 11.636 1.00 89.81 95 LEU A O 1
ATOM 732 N N . ILE A 1 96 ? 4.160 -0.839 12.447 1.00 92.69 96 ILE A N 1
ATOM 733 C CA . ILE A 1 96 ? 4.004 -0.318 13.810 1.00 92.69 96 ILE A CA 1
ATOM 734 C C . ILE A 1 96 ? 5.362 -0.077 14.462 1.00 92.69 96 ILE A C 1
ATOM 736 O O . ILE A 1 96 ? 5.512 0.904 15.183 1.00 92.69 96 ILE A O 1
ATOM 740 N N . ARG A 1 97 ? 6.349 -0.945 14.211 1.00 92.62 97 ARG A N 1
ATOM 741 C CA . ARG A 1 97 ? 7.716 -0.762 14.704 1.00 92.62 97 ARG A CA 1
ATOM 742 C C . ARG A 1 97 ? 8.300 0.568 14.235 1.00 92.62 97 ARG A C 1
ATOM 744 O O . ARG A 1 97 ? 8.688 1.361 15.083 1.00 92.62 97 ARG A O 1
ATOM 751 N N . ARG A 1 98 ? 8.274 0.830 12.921 1.00 90.81 98 ARG A N 1
ATOM 752 C CA . ARG A 1 98 ? 8.751 2.093 12.330 1.00 90.81 98 ARG A CA 1
ATOM 753 C C . ARG A 1 98 ? 8.010 3.296 12.915 1.00 90.81 98 ARG A C 1
ATOM 755 O O . ARG A 1 98 ? 8.627 4.216 13.428 1.00 90.81 98 ARG A O 1
ATOM 762 N N . LEU A 1 99 ? 6.676 3.256 12.934 1.00 91.81 99 LEU A N 1
ATOM 763 C CA . LEU A 1 99 ? 5.877 4.373 13.450 1.00 91.81 99 LEU A CA 1
ATOM 764 C C . LEU A 1 99 ? 6.104 4.638 14.946 1.00 91.81 99 LEU A C 1
ATOM 766 O O . LEU A 1 99 ? 6.003 5.779 15.386 1.00 91.81 99 LEU A O 1
ATOM 770 N N . ALA A 1 100 ? 6.393 3.606 15.740 1.00 90.81 100 ALA A N 1
ATOM 771 C CA . ALA A 1 100 ? 6.664 3.749 17.168 1.00 90.81 100 ALA A CA 1
ATOM 772 C C . ALA A 1 100 ? 8.054 4.330 17.479 1.00 90.81 100 ALA A C 1
ATOM 774 O O . ALA A 1 100 ? 8.249 4.827 18.587 1.00 90.81 100 ALA A O 1
ATOM 775 N N . GLU A 1 101 ? 9.006 4.252 16.544 1.00 90.00 101 GLU A N 1
ATOM 776 C CA . GLU A 1 101 ? 10.331 4.875 16.677 1.00 90.00 101 GLU A CA 1
ATOM 777 C C . GLU A 1 101 ? 10.220 6.406 16.561 1.00 90.00 101 GLU A C 1
ATOM 779 O O . GLU A 1 101 ? 10.839 7.129 17.343 1.00 90.00 101 GLU A O 1
ATOM 784 N N . ASP A 1 102 ? 9.350 6.887 15.669 1.00 83.06 102 ASP A N 1
ATOM 785 C CA . ASP A 1 102 ? 9.232 8.312 15.342 1.00 83.06 102 ASP A CA 1
ATOM 786 C C . ASP A 1 102 ? 8.075 9.031 16.052 1.00 83.06 102 ASP A C 1
ATOM 788 O O . ASP A 1 102 ? 8.066 10.261 16.155 1.00 83.06 102 ASP A O 1
ATOM 792 N N . GLN A 1 103 ? 7.063 8.297 16.530 1.00 83.12 103 GLN A N 1
ATOM 793 C CA . GLN A 1 103 ? 5.812 8.893 16.999 1.00 83.12 103 GLN A CA 1
ATOM 794 C C . GLN A 1 103 ? 5.274 8.291 18.292 1.00 83.12 103 GLN A C 1
ATOM 796 O O . GLN A 1 103 ? 5.342 7.090 18.557 1.00 83.12 103 GLN A O 1
ATOM 801 N N . GLN A 1 104 ? 4.606 9.145 19.071 1.00 82.38 104 GLN A N 1
ATOM 802 C CA . GLN A 1 104 ? 3.801 8.709 20.204 1.00 82.38 104 GLN A CA 1
ATOM 803 C C . GLN A 1 104 ? 2.377 8.393 19.747 1.00 82.38 104 GLN A C 1
ATOM 805 O O . GLN A 1 104 ? 1.635 9.272 19.304 1.00 82.38 104 GLN A O 1
ATOM 810 N N . ALA A 1 105 ? 1.982 7.129 19.888 1.00 91.62 105 ALA A N 1
ATOM 811 C CA . ALA A 1 105 ? 0.596 6.732 19.701 1.00 91.62 105 ALA A CA 1
ATOM 812 C C . ALA A 1 105 ? -0.305 7.259 20.826 1.00 91.62 105 ALA A C 1
ATOM 814 O O . ALA A 1 105 ? 0.126 7.464 21.962 1.00 91.62 105 ALA A O 1
ATOM 815 N N . GLN A 1 106 ? -1.582 7.442 20.501 1.00 94.94 106 GLN A N 1
ATOM 816 C CA . GLN A 1 106 ? -2.593 7.950 21.426 1.00 94.94 106 GLN A CA 1
ATOM 817 C C . GLN A 1 106 ? -3.886 7.142 21.342 1.00 94.94 106 GLN A C 1
ATOM 819 O O . GLN A 1 106 ? -4.273 6.670 20.272 1.00 94.94 106 GLN A O 1
ATOM 824 N N . TRP A 1 107 ? -4.586 7.025 22.469 1.00 97.25 107 TRP A N 1
ATOM 825 C CA . TRP A 1 107 ? -5.953 6.517 22.474 1.00 97.25 107 TRP A CA 1
ATOM 826 C C . TRP A 1 107 ? -6.893 7.525 21.828 1.00 97.25 107 TRP A C 1
ATOM 828 O O . TRP A 1 107 ? -6.896 8.699 22.191 1.00 97.25 107 TRP A O 1
ATOM 838 N N . VAL A 1 108 ? -7.722 7.050 20.907 1.00 96.81 108 VAL A N 1
ATOM 839 C CA . VAL A 1 108 ? -8.773 7.845 20.273 1.00 96.81 108 VAL A CA 1
ATOM 840 C C . VAL A 1 108 ? -10.055 7.042 20.276 1.00 96.81 108 VAL A C 1
ATOM 842 O O . VAL A 1 108 ? -10.046 5.867 19.905 1.00 96.81 108 VAL A O 1
ATOM 845 N N . ALA A 1 109 ? -11.148 7.680 20.678 1.00 96.81 109 ALA A N 1
ATOM 846 C CA . ALA A 1 109 ? -12.482 7.121 20.572 1.00 96.81 109 ALA A CA 1
ATOM 847 C C . ALA A 1 109 ? -13.388 8.051 19.765 1.00 96.81 109 ALA A C 1
ATOM 849 O O . ALA A 1 109 ? -13.237 9.269 19.819 1.00 96.81 109 ALA A O 1
ATOM 850 N N . SER A 1 110 ? -14.301 7.460 19.003 1.00 94.25 110 SER A N 1
ATOM 851 C CA . SER A 1 110 ? -15.297 8.163 18.199 1.00 94.25 110 SER A CA 1
ATOM 852 C C . SER A 1 110 ? -16.621 7.412 18.288 1.00 94.25 110 SER A C 1
ATOM 854 O O . SER A 1 110 ? -16.649 6.187 18.141 1.00 94.25 110 SER A O 1
ATOM 856 N N . GLN A 1 111 ? -17.695 8.140 18.588 1.00 92.56 111 GLN A N 1
ATOM 857 C CA . GLN A 1 111 ? -19.049 7.598 18.651 1.00 92.56 111 GLN A CA 1
ATOM 858 C C . GLN A 1 111 ? -19.544 7.229 17.248 1.00 92.56 111 GLN A C 1
ATOM 860 O O . GLN A 1 111 ? -19.316 7.973 16.294 1.00 92.56 111 GLN A O 1
ATOM 865 N N . ILE A 1 112 ? -20.244 6.102 17.128 1.00 89.44 112 ILE A N 1
ATOM 866 C CA . ILE A 1 112 ? -20.934 5.710 15.895 1.00 89.44 112 ILE A CA 1
ATOM 867 C C . ILE A 1 112 ? -22.371 6.227 15.969 1.00 89.44 112 ILE A C 1
ATOM 869 O O . ILE A 1 112 ? -23.089 5.840 16.881 1.00 89.44 112 ILE A O 1
ATOM 873 N N . GLU A 1 113 ? -22.775 7.092 15.036 1.00 80.81 113 GLU A N 1
ATOM 874 C CA . GLU A 1 113 ? -24.181 7.440 14.734 1.00 80.81 113 GLU A CA 1
ATOM 875 C C . GLU A 1 113 ? -25.115 7.596 15.955 1.00 80.81 113 GLU A C 1
ATOM 877 O O . GLU A 1 113 ? -26.087 6.865 16.101 1.00 80.81 113 GLU A O 1
ATOM 882 N N . GLU A 1 114 ? -24.813 8.531 16.864 1.00 81.69 114 GLU A N 1
ATOM 883 C CA . GLU A 1 114 ? -25.602 8.786 18.088 1.00 81.69 114 GLU A CA 1
ATOM 884 C C . GLU A 1 114 ? -25.901 7.542 18.954 1.00 81.69 114 GLU A C 1
ATOM 886 O O . GLU A 1 114 ? -26.778 7.600 19.810 1.00 81.69 114 GLU A O 1
ATOM 891 N N . SER A 1 115 ? -25.176 6.435 18.782 1.00 86.06 115 SER A N 1
ATOM 892 C CA . SER A 1 115 ? -25.400 5.171 19.491 1.00 86.06 115 SER A CA 1
ATOM 893 C C . SER A 1 115 ? -24.621 5.092 20.808 1.00 86.06 115 SER A C 1
ATOM 895 O O . SER A 1 115 ? -23.753 5.914 21.114 1.00 86.06 115 SER A O 1
ATOM 897 N N . SER A 1 116 ? -24.874 4.037 21.586 1.00 90.12 116 SER A N 1
ATOM 898 C CA . SER A 1 116 ? -24.035 3.640 22.723 1.00 90.12 116 SER A CA 1
ATOM 899 C C . SER A 1 116 ? -22.733 2.935 22.311 1.00 90.12 116 SER A C 1
ATOM 901 O O . SER A 1 116 ? -22.045 2.374 23.171 1.00 90.12 116 SER A O 1
ATOM 903 N N . ILE A 1 117 ? -22.417 2.887 21.014 1.00 93.25 117 ILE A N 1
ATOM 904 C CA . ILE A 1 117 ? -21.268 2.178 20.459 1.00 93.25 117 ILE A CA 1
ATOM 905 C C . ILE A 1 117 ? -20.192 3.179 20.033 1.00 93.25 117 ILE A C 1
ATOM 907 O O . ILE A 1 117 ? -20.437 4.172 19.349 1.00 93.25 117 ILE A O 1
ATOM 911 N N . TYR A 1 118 ? -18.964 2.879 20.433 1.00 95.19 118 TYR A N 1
ATOM 912 C CA . TYR A 1 118 ? -17.772 3.658 20.146 1.00 95.19 118 TYR A CA 1
ATOM 913 C C . TYR A 1 118 ? -16.760 2.821 19.381 1.00 95.19 118 TYR A C 1
ATOM 915 O O . TYR A 1 118 ? -16.474 1.684 19.753 1.00 95.19 118 TYR A O 1
ATOM 923 N N . THR A 1 119 ? -16.141 3.417 18.368 1.00 96.00 119 THR A N 1
ATOM 924 C CA . THR A 1 119 ? -14.873 2.923 17.833 1.00 96.00 119 THR A CA 1
ATOM 925 C C . THR A 1 119 ? -13.747 3.450 18.708 1.00 96.00 119 THR A C 1
ATOM 927 O O . THR A 1 119 ? -13.621 4.658 18.878 1.00 96.00 119 THR A O 1
ATOM 930 N N . VAL A 1 120 ? -12.909 2.568 19.243 1.00 97.69 120 VAL A N 1
ATOM 931 C CA . VAL A 1 120 ? -11.747 2.915 20.069 1.00 97.69 120 VAL A CA 1
ATOM 932 C C . VAL A 1 120 ? -10.488 2.375 19.406 1.00 97.69 120 VAL A C 1
ATOM 934 O O . VAL A 1 120 ? -10.460 1.232 18.962 1.00 97.69 120 VAL A O 1
ATOM 937 N N . SER A 1 121 ? -9.430 3.175 19.338 1.00 97.12 121 SER A N 1
ATOM 938 C CA . SER A 1 121 ? -8.182 2.797 18.674 1.00 97.12 121 SER A CA 1
ATOM 939 C C . SER A 1 121 ? -6.952 3.317 19.407 1.00 97.12 121 SER A C 1
ATOM 941 O O . SER A 1 121 ? -6.984 4.391 20.009 1.00 97.12 121 SER A O 1
ATOM 943 N N . TRP A 1 122 ? -5.863 2.551 19.342 1.00 96.94 122 TRP A N 1
ATOM 944 C CA . TRP A 1 122 ? -4.529 3.013 19.727 1.00 96.94 122 TRP A CA 1
ATOM 945 C C . TRP A 1 122 ? -3.804 3.467 18.463 1.00 96.94 122 TRP A C 1
ATOM 947 O O . TRP A 1 122 ? -3.385 2.640 17.660 1.00 96.94 122 TRP A O 1
ATOM 957 N N . ARG A 1 123 ? -3.744 4.778 18.236 1.00 95.56 123 ARG A N 1
ATOM 958 C CA . ARG A 1 123 ? -3.516 5.357 16.910 1.00 95.56 123 ARG A CA 1
ATOM 959 C C . ARG A 1 123 ? -2.114 5.941 16.755 1.00 95.56 123 ARG A C 1
ATOM 961 O O . ARG A 1 123 ? -1.773 6.897 17.452 1.00 95.56 123 ARG A O 1
ATOM 968 N N . TYR A 1 124 ? -1.381 5.420 15.779 1.00 95.06 124 TYR A N 1
ATOM 969 C CA . TYR A 1 124 ? -0.213 6.015 15.126 1.00 95.06 124 TYR A CA 1
ATOM 970 C C . TYR A 1 124 ? -0.660 6.825 13.897 1.00 95.06 124 TYR A C 1
ATOM 972 O O . TYR A 1 124 ? -1.793 6.660 13.427 1.00 95.06 124 TYR A O 1
ATOM 980 N N . ARG A 1 125 ? 0.205 7.693 13.361 1.00 92.12 125 ARG A N 1
ATOM 981 C CA . ARG A 1 125 ? -0.057 8.418 12.110 1.00 92.12 125 ARG A CA 1
ATOM 982 C C . ARG A 1 125 ? 0.992 8.080 11.063 1.00 92.12 125 ARG A C 1
ATOM 984 O O . ARG A 1 125 ? 2.163 8.355 11.255 1.00 92.12 125 ARG A O 1
ATOM 991 N N . ASP A 1 126 ? 0.571 7.551 9.930 1.00 91.00 126 ASP A N 1
ATOM 992 C CA . ASP A 1 126 ? 1.441 7.442 8.763 1.00 91.00 126 ASP A CA 1
ATOM 993 C C . ASP A 1 126 ? 0.972 8.462 7.723 1.00 91.00 126 ASP A C 1
ATOM 995 O O . ASP A 1 126 ? -0.048 8.263 7.062 1.00 91.00 126 ASP A O 1
ATOM 999 N N . GLY A 1 127 ? 1.616 9.630 7.679 1.00 88.25 127 GLY A N 1
ATOM 1000 C CA . GLY A 1 127 ? 1.049 10.800 7.008 1.00 88.25 127 GLY A CA 1
ATOM 1001 C C . GLY A 1 127 ? -0.305 11.199 7.615 1.00 88.25 127 GLY A C 1
ATOM 1002 O O . GLY A 1 127 ? -0.401 11.466 8.815 1.00 88.25 127 GLY A O 1
ATOM 1003 N N . GLU A 1 128 ? -1.354 11.226 6.790 1.00 89.12 128 GLU A N 1
ATOM 1004 C CA . GLU A 1 128 ? -2.733 11.490 7.236 1.00 89.12 128 GLU A CA 1
ATOM 1005 C C . GLU A 1 128 ? -3.490 10.212 7.630 1.00 89.12 128 GLU A C 1
ATOM 1007 O O . GLU A 1 128 ? -4.610 10.278 8.145 1.00 89.12 128 GLU A O 1
ATOM 1012 N N . VAL A 1 129 ? -2.894 9.036 7.415 1.00 91.50 129 VAL A N 1
ATOM 1013 C CA . VAL A 1 129 ? -3.570 7.754 7.614 1.00 91.50 129 VAL A CA 1
ATOM 1014 C C . VAL A 1 129 ? -3.455 7.311 9.074 1.00 91.50 129 VAL A C 1
ATOM 1016 O O . VAL A 1 129 ? -2.350 7.152 9.605 1.00 91.50 129 VAL A O 1
ATOM 1019 N N . PRO A 1 130 ? -4.588 7.082 9.762 1.00 91.38 130 PRO A N 1
ATOM 1020 C CA . PRO A 1 130 ? -4.582 6.556 11.115 1.00 91.38 130 PRO A CA 1
ATOM 1021 C C . PRO A 1 130 ? -4.282 5.051 11.102 1.00 91.38 130 PRO A C 1
ATOM 1023 O O . PRO A 1 130 ? -5.052 4.262 10.558 1.00 91.38 130 PRO A O 1
ATOM 1026 N N . VAL A 1 131 ? -3.202 4.636 11.764 1.00 94.31 131 VAL A N 1
ATOM 1027 C CA . VAL A 1 131 ? -2.779 3.227 11.817 1.00 94.31 131 VAL A CA 1
ATOM 1028 C C . VAL A 1 131 ? -2.835 2.717 13.252 1.00 94.31 131 VAL A C 1
ATOM 1030 O O . VAL A 1 131 ? -2.371 3.387 14.169 1.00 94.31 131 VAL A O 1
ATOM 1033 N N . GLY A 1 132 ? -3.379 1.520 13.474 1.00 94.75 132 GLY A N 1
ATOM 1034 C CA . GLY A 1 132 ? -3.324 0.873 14.785 1.00 94.75 132 GLY A CA 1
ATOM 1035 C C . GLY A 1 132 ? -4.454 -0.116 15.056 1.00 94.75 132 GLY A C 1
ATOM 1036 O O . GLY A 1 132 ? -5.361 -0.275 14.232 1.00 94.75 132 GLY A O 1
ATOM 1037 N N . PRO A 1 133 ? -4.412 -0.812 16.204 1.00 96.19 133 PRO A N 1
ATOM 1038 C CA . PRO A 1 133 ? -5.480 -1.714 16.601 1.00 96.19 133 PRO A CA 1
ATOM 1039 C C . PRO A 1 133 ? -6.766 -0.938 16.911 1.00 96.19 133 PRO A C 1
ATOM 1041 O O . PRO A 1 133 ? -6.725 0.160 17.479 1.00 96.19 133 PRO A O 1
ATOM 1044 N N . ARG A 1 134 ? -7.905 -1.518 16.524 1.00 96.50 134 ARG A N 1
ATOM 1045 C CA . ARG A 1 134 ? -9.238 -0.917 16.631 1.00 96.50 134 ARG A CA 1
ATOM 1046 C C . ARG A 1 134 ? -10.250 -1.888 17.239 1.00 96.50 134 ARG A C 1
ATOM 1048 O O . ARG A 1 134 ? -10.308 -3.055 16.854 1.00 96.50 134 ARG A O 1
ATOM 1055 N N . TRP A 1 135 ? -11.083 -1.368 18.132 1.00 96.62 135 TRP A N 1
ATOM 1056 C CA . TRP A 1 135 ? -12.152 -2.076 18.829 1.00 96.62 135 TRP A CA 1
ATOM 1057 C C . TRP A 1 135 ? -13.487 -1.350 18.675 1.00 96.62 135 TRP A C 1
ATOM 1059 O O . TRP A 1 135 ? -13.514 -0.121 18.598 1.00 96.62 135 TRP A O 1
ATOM 1069 N N . LEU A 1 136 ? -14.586 -2.101 18.702 1.00 95.38 136 LEU A N 1
ATOM 1070 C CA . LEU A 1 136 ? -15.913 -1.577 19.010 1.00 95.38 136 LEU A CA 1
ATOM 1071 C C . LEU A 1 136 ? -16.186 -1.773 20.495 1.00 95.38 136 LEU A C 1
ATOM 1073 O O . LEU A 1 136 ? -15.905 -2.837 21.048 1.00 95.38 136 LEU A O 1
ATOM 1077 N N . VAL A 1 137 ? -16.750 -0.752 21.132 1.00 95.38 137 VAL A N 1
ATOM 1078 C CA . VAL A 1 137 ? -17.131 -0.787 22.542 1.00 95.38 137 VAL A CA 1
ATOM 1079 C C . VAL A 1 137 ? -18.551 -0.319 22.729 1.00 95.38 137 VAL A C 1
ATOM 1081 O O . VAL A 1 137 ? -18.904 0.767 22.289 1.00 95.38 137 VAL A O 1
ATOM 1084 N N . GLN A 1 138 ? -19.332 -1.099 23.465 1.00 94.50 138 GLN A N 1
ATOM 1085 C CA . GLN A 1 138 ? -20.660 -0.708 23.908 1.00 94.50 138 GLN A CA 1
ATOM 1086 C C . GLN A 1 138 ? -20.573 -0.136 25.328 1.00 94.50 138 GLN A C 1
ATOM 1088 O O . GLN A 1 138 ? -20.396 -0.889 26.290 1.00 94.50 138 GLN A O 1
ATOM 1093 N N . VAL A 1 139 ? -20.691 1.191 25.463 1.00 92.25 139 VAL A N 1
ATOM 1094 C CA . VAL A 1 139 ? -20.609 1.887 26.767 1.00 92.25 139 VAL A CA 1
ATOM 1095 C C . VAL A 1 139 ? -21.891 1.765 27.595 1.00 92.25 139 VAL A C 1
ATOM 1097 O O . VAL A 1 139 ? -21.874 1.989 28.807 1.00 92.25 139 VAL A O 1
ATOM 1100 N N . ASP A 1 140 ? -22.998 1.388 26.955 1.00 88.50 140 ASP A N 1
ATOM 1101 C CA . ASP A 1 140 ? -24.282 1.138 27.601 1.00 88.50 140 ASP A CA 1
ATOM 1102 C C . ASP A 1 140 ? -24.881 -0.198 27.118 1.00 88.50 140 ASP A C 1
ATOM 1104 O O . ASP A 1 140 ? -25.365 -0.279 25.988 1.00 88.50 140 ASP A O 1
ATOM 1108 N N . PRO A 1 141 ? -24.830 -1.268 27.936 1.00 79.75 141 PRO A N 1
ATOM 1109 C CA . PRO A 1 141 ? -25.346 -2.590 27.577 1.00 79.75 141 PRO A CA 1
ATOM 1110 C C . PRO A 1 141 ? -26.875 -2.629 27.425 1.00 79.75 141 PRO A C 1
ATOM 1112 O O . PRO A 1 141 ? -27.389 -3.569 26.824 1.00 79.75 141 PRO A O 1
ATOM 1115 N N . GLU A 1 142 ? -27.590 -1.651 27.991 1.00 79.50 142 GLU A N 1
ATOM 1116 C CA . GLU A 1 142 ? -29.048 -1.514 27.879 1.00 79.50 142 GLU A CA 1
ATOM 1117 C C . GLU A 1 142 ? -29.451 -0.580 26.727 1.00 79.50 142 GLU A C 1
ATOM 1119 O O . GLU A 1 142 ? -30.641 -0.375 26.478 1.00 79.50 142 GLU A O 1
ATOM 1124 N N . GLY A 1 143 ? -28.462 -0.040 26.006 1.00 74.50 143 GLY A N 1
ATOM 1125 C CA . GLY A 1 143 ? -28.670 0.738 24.795 1.00 74.50 143 GLY A CA 1
ATOM 1126 C C . GLY A 1 143 ? -29.425 -0.049 23.714 1.00 74.50 143 GLY A C 1
ATOM 1127 O O . GLY A 1 143 ? -29.472 -1.283 23.739 1.00 74.50 143 GLY A O 1
ATOM 1128 N N . PRO A 1 144 ? -30.023 0.654 22.737 1.00 68.31 144 PRO A N 1
ATOM 1129 C CA . PRO A 1 144 ? -30.848 0.037 21.695 1.00 68.31 144 PRO A CA 1
ATOM 1130 C C . PRO A 1 144 ? -30.071 -0.941 20.800 1.00 68.31 144 PRO A C 1
ATOM 1132 O O . PRO A 1 144 ? -30.680 -1.790 20.150 1.00 68.31 144 PRO A O 1
ATOM 1135 N N . GLU A 1 145 ? -28.741 -0.848 20.788 1.00 75.44 145 GLU A N 1
ATOM 1136 C CA . GLU A 1 145 ? -27.851 -1.631 19.939 1.00 75.44 145 GLU A CA 1
ATOM 1137 C C . GLU A 1 145 ? -26.887 -2.452 20.794 1.00 75.44 145 GLU A C 1
ATOM 1139 O O . GLU A 1 145 ? -26.050 -1.904 21.511 1.00 75.44 145 GLU A O 1
ATOM 1144 N N . ALA A 1 146 ? -26.998 -3.780 20.713 1.00 75.38 146 ALA A N 1
ATOM 1145 C CA . ALA A 1 146 ? -26.094 -4.699 21.392 1.00 75.38 146 ALA A CA 1
ATOM 1146 C C . ALA A 1 146 ? -24.991 -5.180 20.446 1.00 75.38 146 ALA A C 1
ATOM 1148 O O . ALA A 1 146 ? -25.270 -5.690 19.357 1.00 75.38 146 ALA A O 1
ATOM 1149 N N . LEU A 1 147 ? -23.735 -5.080 20.884 1.00 79.19 147 LEU A N 1
ATOM 1150 C CA . LEU A 1 147 ? -22.617 -5.663 20.150 1.00 79.19 147 LEU A CA 1
ATOM 1151 C C . LEU A 1 147 ? -22.674 -7.192 20.219 1.00 79.19 147 LEU A C 1
ATOM 1153 O O . LEU A 1 147 ? -22.739 -7.803 21.290 1.00 79.19 147 LEU A O 1
ATOM 1157 N N . THR A 1 148 ? -22.595 -7.826 19.052 1.00 71.12 148 THR A N 1
ATOM 1158 C CA . THR A 1 148 ? -22.418 -9.277 18.968 1.00 71.12 148 THR A CA 1
ATOM 1159 C C . THR A 1 148 ? -20.962 -9.599 19.304 1.00 71.12 148 THR A C 1
ATOM 1161 O O . THR A 1 148 ? -20.059 -9.092 18.648 1.00 71.12 148 THR A O 1
ATOM 1164 N N . GLY A 1 149 ? -20.725 -10.420 20.331 1.00 66.94 149 GLY A N 1
ATOM 1165 C CA . GLY A 1 149 ? -19.370 -10.804 20.762 1.00 66.94 149 GLY A CA 1
ATOM 1166 C C . GLY A 1 149 ? -18.903 -10.195 22.088 1.00 66.94 149 GLY A C 1
ATOM 1167 O O . GLY A 1 149 ? -17.842 -10.565 22.577 1.00 66.94 149 GLY A O 1
ATOM 1168 N N . GLY A 1 150 ? -19.707 -9.335 22.721 1.00 79.62 150 GLY A N 1
ATOM 1169 C CA . GLY A 1 150 ? -19.424 -8.776 24.046 1.00 79.62 150 GLY A CA 1
ATOM 1170 C C . GLY A 1 150 ? -19.314 -7.253 24.044 1.00 79.62 150 GLY A C 1
ATOM 1171 O O . GLY A 1 150 ? -19.597 -6.594 23.053 1.00 79.62 150 GLY A O 1
ATOM 1172 N N . ARG A 1 151 ? -18.921 -6.675 25.187 1.00 89.25 151 ARG A N 1
ATOM 1173 C CA . ARG A 1 151 ? -18.851 -5.208 25.355 1.00 89.25 151 ARG A CA 1
ATOM 1174 C C . ARG A 1 151 ? -17.653 -4.555 24.669 1.00 89.25 151 ARG A C 1
ATOM 1176 O O . ARG A 1 151 ? -17.677 -3.345 24.489 1.00 89.25 151 ARG A O 1
ATOM 1183 N N . VAL A 1 152 ? -16.611 -5.323 24.370 1.00 93.88 152 VAL A N 1
ATOM 1184 C CA . VAL A 1 152 ? -15.399 -4.892 23.665 1.00 93.88 152 VAL A CA 1
ATOM 1185 C C . VAL A 1 152 ? -15.117 -5.963 22.623 1.00 93.88 152 VAL A C 1
ATOM 1187 O O . VAL A 1 152 ? -15.041 -7.135 22.983 1.00 93.88 152 VAL A O 1
ATOM 1190 N N . VAL A 1 153 ? -15.025 -5.572 21.356 1.00 93.12 153 VAL A N 1
ATOM 1191 C CA . VAL A 1 153 ? -14.851 -6.492 20.227 1.00 93.12 153 VAL A CA 1
ATOM 1192 C C . VAL A 1 153 ? -13.710 -5.983 19.357 1.00 93.12 153 VAL A C 1
ATOM 1194 O O . VAL A 1 153 ? -13.780 -4.852 18.870 1.00 93.12 153 VAL A O 1
ATOM 1197 N N . ALA A 1 154 ? -12.664 -6.787 19.154 1.00 93.06 154 ALA A N 1
ATOM 1198 C CA . ALA A 1 154 ? -11.630 -6.488 18.168 1.00 93.06 154 ALA A CA 1
ATOM 1199 C C . ALA A 1 154 ? -12.235 -6.396 16.761 1.00 93.06 154 ALA A C 1
ATOM 1201 O O . ALA A 1 154 ? -12.947 -7.290 16.313 1.00 93.06 154 ALA A O 1
ATOM 1202 N N . VAL A 1 155 ? -11.939 -5.301 16.061 1.00 90.94 155 VAL A N 1
ATOM 1203 C CA . VAL A 1 155 ? -12.483 -5.022 14.721 1.00 90.94 155 VAL A CA 1
ATOM 1204 C C . VAL A 1 155 ? -11.481 -5.370 13.644 1.00 90.94 155 VAL A C 1
ATOM 1206 O O . VAL A 1 155 ? -11.873 -5.840 12.579 1.00 90.94 155 VAL A O 1
ATOM 1209 N N . ASN A 1 156 ? -10.197 -5.129 13.924 1.00 92.44 156 ASN A N 1
ATOM 1210 C CA . ASN A 1 156 ? -9.140 -5.350 12.957 1.00 92.44 156 ASN A CA 1
ATOM 1211 C C . ASN A 1 156 ? -8.098 -6.375 13.376 1.00 92.44 156 ASN A C 1
ATOM 1213 O O . ASN A 1 156 ? -8.028 -6.812 14.528 1.00 92.44 156 ASN A O 1
ATOM 1217 N N . ALA A 1 157 ? -7.280 -6.786 12.409 1.00 91.94 157 ALA A N 1
ATOM 1218 C CA . ALA A 1 157 ? -6.293 -7.837 12.614 1.00 91.94 157 ALA A CA 1
ATOM 1219 C C . ALA A 1 157 ? -5.225 -7.441 13.644 1.00 91.94 157 ALA A C 1
ATOM 1221 O O . ALA A 1 157 ? -4.762 -8.286 14.406 1.00 91.94 157 ALA A O 1
ATOM 1222 N N . LEU A 1 158 ? -4.894 -6.148 13.740 1.00 93.88 158 LEU A N 1
ATOM 1223 C CA . LEU A 1 158 ? -4.007 -5.625 14.782 1.00 93.88 158 LEU A CA 1
ATOM 1224 C C . LEU A 1 158 ? -4.623 -5.771 16.182 1.00 93.88 158 LEU A C 1
ATOM 1226 O O . LEU A 1 158 ? 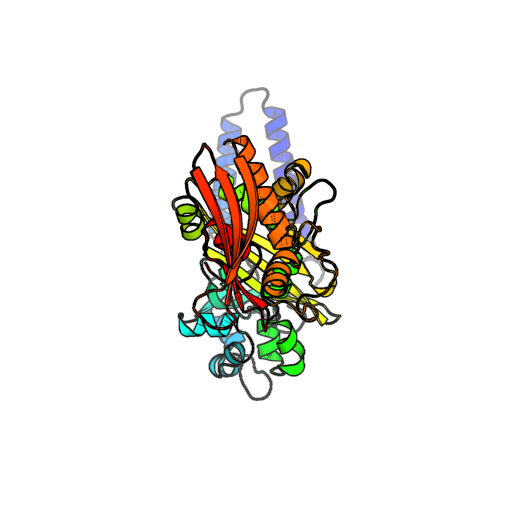-3.942 -6.230 17.097 1.00 93.88 158 LEU A O 1
ATOM 1230 N N . ALA A 1 159 ? -5.903 -5.431 16.365 1.00 94.88 159 ALA A N 1
ATOM 1231 C CA . ALA A 1 159 ? -6.601 -5.652 17.635 1.00 94.88 159 ALA A CA 1
ATOM 1232 C C . ALA A 1 159 ? -6.733 -7.145 17.957 1.00 94.88 159 ALA A C 1
ATOM 1234 O O . ALA A 1 159 ? -6.498 -7.554 19.092 1.00 94.88 159 ALA A O 1
ATOM 1235 N N . THR A 1 160 ? -7.005 -7.968 16.945 1.00 92.56 160 THR A N 1
ATOM 1236 C CA . THR A 1 160 ? -7.080 -9.428 17.088 1.00 92.56 160 THR A CA 1
ATOM 1237 C C . THR A 1 160 ? -5.731 -10.013 17.510 1.00 92.56 160 THR A C 1
ATOM 1239 O O . THR A 1 160 ? -5.683 -10.896 18.362 1.00 92.56 160 THR A O 1
ATOM 1242 N N . LEU A 1 161 ? -4.606 -9.502 16.995 1.00 91.88 161 LEU A N 1
ATOM 1243 C CA . LEU A 1 161 ? -3.276 -9.896 17.469 1.00 91.88 161 LEU A CA 1
ATOM 1244 C C . LEU A 1 161 ? -3.072 -9.523 18.947 1.00 91.88 161 LEU A C 1
ATOM 1246 O O . LEU A 1 161 ? -2.521 -10.319 19.707 1.00 91.88 161 LEU A O 1
ATOM 1250 N N . VAL A 1 162 ? -3.531 -8.341 19.373 1.00 94.06 162 VAL A N 1
ATOM 1251 C CA . VAL A 1 162 ? -3.456 -7.928 20.786 1.00 94.06 162 VAL A CA 1
ATOM 1252 C C . VAL A 1 162 ? -4.286 -8.857 21.677 1.00 94.06 162 VAL A C 1
ATOM 1254 O O . VAL A 1 162 ? -3.806 -9.282 22.730 1.00 94.06 162 VAL A O 1
ATOM 1257 N N . GLU A 1 163 ? -5.495 -9.215 21.248 1.00 92.00 163 GLU A N 1
ATOM 1258 C CA . GLU A 1 163 ? -6.404 -10.084 22.004 1.00 92.00 163 GLU A CA 1
ATOM 1259 C C . GLU A 1 163 ? -5.984 -11.559 21.995 1.00 92.00 163 GLU A C 1
ATOM 1261 O O . GLU A 1 163 ? -6.082 -12.259 22.996 1.00 92.00 163 GLU A O 1
ATOM 1266 N N . THR A 1 164 ? -5.439 -12.068 20.901 1.00 87.75 164 THR A N 1
ATOM 1267 C CA . THR A 1 164 ? -4.987 -13.466 20.866 1.00 87.75 164 THR A CA 1
ATOM 1268 C C . THR A 1 164 ? -3.626 -13.626 21.539 1.00 87.75 164 THR A C 1
ATOM 1270 O O . THR A 1 164 ? -3.379 -14.621 22.215 1.00 87.75 164 THR A O 1
ATOM 1273 N N . GLY A 1 165 ? -2.725 -12.649 21.386 1.00 73.56 165 GLY A N 1
ATOM 1274 C CA . GLY A 1 165 ? -1.341 -12.715 21.872 1.00 73.56 165 GLY A CA 1
ATOM 1275 C C . GLY A 1 165 ? -0.502 -13.825 21.235 1.00 73.56 165 GLY A C 1
ATOM 1276 O O . GLY A 1 165 ? 0.634 -14.030 21.653 1.00 73.56 165 GLY A O 1
ATOM 1277 N N . SER A 1 166 ? -1.046 -14.542 20.246 1.00 76.88 166 SER A N 1
ATOM 1278 C CA . SER A 1 166 ? -0.397 -15.660 19.564 1.00 76.88 166 SER A CA 1
ATOM 1279 C C . SER A 1 166 ? 0.086 -15.204 18.186 1.00 76.88 166 SER A C 1
ATOM 1281 O O . SER A 1 166 ? -0.653 -15.309 17.198 1.00 76.88 166 SER A O 1
ATOM 1283 N N . PRO A 1 167 ? 1.327 -14.692 18.077 1.00 73.75 167 PRO A N 1
ATOM 1284 C CA . PRO A 1 167 ? 1.853 -14.212 16.806 1.00 73.75 167 PRO A CA 1
ATOM 1285 C C . PRO A 1 167 ? 1.972 -15.326 15.766 1.00 73.75 167 PRO A C 1
ATOM 1287 O O . PRO A 1 167 ? 1.955 -15.027 14.583 1.00 73.75 167 PRO A O 1
ATOM 1290 N N . GLY A 1 168 ? 2.023 -16.601 16.170 1.00 73.50 168 GLY A N 1
ATOM 1291 C CA . GLY A 1 168 ? 2.062 -17.728 15.234 1.00 73.50 168 GLY A CA 1
ATOM 1292 C C . GLY A 1 168 ? 0.823 -17.851 14.341 1.00 73.50 168 GLY A C 1
ATOM 1293 O O . GLY A 1 168 ? 0.919 -18.470 13.290 1.00 73.50 168 GLY A O 1
ATOM 1294 N N . THR A 1 169 ? -0.310 -17.249 14.729 1.00 75.00 169 THR A N 1
ATOM 1295 C CA . THR A 1 169 ? -1.564 -17.327 13.954 1.00 75.00 169 THR A CA 1
ATOM 1296 C C . THR A 1 169 ? -1.665 -16.185 12.945 1.00 75.00 169 THR A C 1
ATOM 1298 O O . THR A 1 169 ? -1.853 -16.422 11.761 1.00 75.00 169 THR A O 1
ATOM 1301 N N . LEU A 1 170 ? -1.499 -14.935 13.397 1.00 79.94 170 LEU A N 1
ATOM 1302 C CA . LEU A 1 170 ? -1.682 -13.751 12.543 1.00 79.94 170 LEU A CA 1
ATOM 1303 C C . LEU A 1 170 ? -0.375 -13.121 12.067 1.00 79.94 170 LEU A C 1
ATOM 1305 O O . LEU A 1 170 ? -0.333 -12.561 10.977 1.00 79.94 170 LEU A O 1
ATOM 1309 N N . GLY A 1 171 ? 0.695 -13.217 12.856 1.00 73.44 171 GLY A N 1
ATOM 1310 C CA . GLY A 1 171 ? 1.976 -12.548 12.608 1.00 73.44 171 GLY A CA 1
ATOM 1311 C C . GLY A 1 171 ? 2.539 -12.745 11.196 1.00 73.44 171 GLY A C 1
ATOM 1312 O O . GLY A 1 171 ? 2.897 -11.740 10.582 1.00 73.44 171 GLY A O 1
ATOM 1313 N N . PRO A 1 172 ? 2.551 -13.972 10.629 1.00 78.06 172 PRO A N 1
ATOM 1314 C CA . PRO A 1 172 ? 3.022 -14.201 9.261 1.00 78.06 172 PRO A CA 1
ATOM 1315 C C . PRO A 1 172 ? 2.271 -13.399 8.190 1.00 78.06 172 PRO A C 1
ATOM 1317 O O . PRO A 1 172 ? 2.825 -13.115 7.134 1.00 78.06 172 PRO A O 1
ATOM 1320 N N . PHE A 1 173 ? 1.018 -13.019 8.451 1.00 80.69 173 PHE A N 1
ATOM 1321 C CA . PHE A 1 173 ? 0.163 -12.334 7.484 1.00 80.69 173 PHE A CA 1
ATOM 1322 C C . PHE A 1 173 ? 0.177 -10.809 7.640 1.00 80.69 173 PHE A C 1
ATOM 1324 O O . PHE A 1 173 ? -0.171 -10.098 6.701 1.00 80.69 173 PHE A O 1
ATOM 1331 N N . LEU A 1 174 ? 0.600 -10.274 8.788 1.00 84.88 174 LEU A N 1
ATOM 1332 C CA . LEU A 1 174 ? 0.547 -8.827 9.039 1.00 84.88 174 LEU A CA 1
ATOM 1333 C C . LEU A 1 174 ? 1.646 -8.042 8.306 1.00 84.88 174 LEU A C 1
ATOM 1335 O O . LEU A 1 174 ? 1.426 -6.879 7.982 1.00 84.88 174 LEU A O 1
ATOM 1339 N N . ASN A 1 175 ? 2.787 -8.668 7.991 1.00 86.62 175 ASN A N 1
ATOM 1340 C CA . ASN A 1 175 ? 3.931 -8.027 7.318 1.00 86.62 175 ASN A CA 1
ATOM 1341 C C . ASN A 1 175 ? 3.988 -8.324 5.815 1.00 86.62 175 ASN A C 1
ATOM 1343 O O . ASN A 1 175 ? 5.052 -8.587 5.265 1.00 86.62 175 ASN A O 1
ATOM 1347 N N . ARG A 1 176 ? 2.836 -8.299 5.140 1.00 89.62 176 ARG A N 1
ATOM 1348 C CA . ARG A 1 176 ? 2.739 -8.579 3.697 1.00 89.62 176 ARG A CA 1
ATOM 1349 C C . ARG A 1 176 ? 2.638 -7.315 2.840 1.00 89.62 176 ARG A C 1
ATOM 1351 O O . ARG A 1 176 ? 2.142 -7.385 1.724 1.00 89.62 176 ARG A O 1
ATOM 1358 N N . THR A 1 177 ? 3.106 -6.167 3.337 1.00 90.31 177 THR A N 1
ATOM 1359 C CA . THR A 1 177 ? 3.021 -4.852 2.668 1.00 90.31 177 THR A CA 1
ATOM 1360 C C . THR A 1 177 ? 3.448 -4.905 1.198 1.00 90.31 177 THR A C 1
ATOM 1362 O O . THR A 1 177 ? 2.666 -4.530 0.326 1.00 90.31 177 THR A O 1
ATOM 1365 N N . ASP A 1 178 ? 4.640 -5.434 0.907 1.00 89.19 178 ASP A N 1
ATOM 1366 C CA . ASP A 1 178 ? 5.145 -5.526 -0.470 1.00 89.19 178 ASP A CA 1
ATOM 1367 C C . ASP A 1 178 ? 4.305 -6.456 -1.342 1.00 89.19 178 ASP A C 1
ATOM 1369 O O . ASP A 1 178 ? 4.100 -6.186 -2.523 1.00 89.19 178 ASP A O 1
ATOM 1373 N N . GLU A 1 179 ? 3.794 -7.549 -0.776 1.00 91.12 179 GLU A N 1
ATOM 1374 C CA . GLU A 1 179 ? 2.928 -8.475 -1.503 1.00 91.12 179 GLU A CA 1
ATOM 1375 C C . GLU A 1 179 ? 1.571 -7.838 -1.819 1.00 91.12 179 GLU A C 1
ATOM 1377 O O . GLU A 1 179 ? 1.060 -8.019 -2.922 1.00 91.12 179 GLU A O 1
ATOM 1382 N N . VAL A 1 180 ? 1.017 -7.050 -0.890 1.00 92.94 180 VAL A N 1
ATOM 1383 C CA . VAL A 1 180 ? -0.228 -6.289 -1.079 1.00 92.94 180 VAL A CA 1
ATOM 1384 C C . VAL A 1 180 ? -0.065 -5.245 -2.178 1.00 92.94 180 VAL A C 1
ATOM 1386 O O . VAL A 1 180 ? -0.867 -5.212 -3.113 1.00 92.94 180 VAL A O 1
ATOM 1389 N N . ILE A 1 181 ? 0.983 -4.421 -2.107 1.00 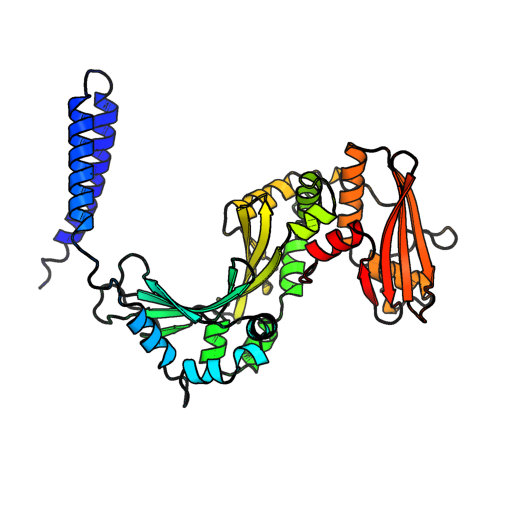92.94 181 ILE A N 1
ATOM 1390 C CA . ILE A 1 181 ? 1.248 -3.395 -3.125 1.00 92.94 181 ILE A CA 1
ATOM 1391 C C . ILE A 1 181 ? 1.544 -4.054 -4.468 1.00 92.94 181 ILE A C 1
ATOM 1393 O O . ILE A 1 181 ? 1.036 -3.606 -5.493 1.00 92.94 181 ILE A O 1
ATOM 1397 N N . ARG A 1 182 ? 2.296 -5.160 -4.492 1.00 90.56 182 ARG A N 1
ATOM 1398 C CA . ARG A 1 182 ? 2.537 -5.928 -5.717 1.00 90.56 182 ARG A CA 1
ATOM 1399 C C . ARG A 1 182 ? 1.240 -6.458 -6.318 1.00 90.56 182 ARG A C 1
ATOM 1401 O O . ARG A 1 182 ? 1.050 -6.311 -7.520 1.00 90.56 182 ARG A O 1
ATOM 1408 N N . ALA A 1 183 ? 0.355 -7.053 -5.518 1.00 91.44 183 ALA A N 1
ATOM 1409 C CA . ALA A 1 183 ? -0.927 -7.562 -6.000 1.00 91.44 183 ALA A CA 1
ATOM 1410 C C . ALA A 1 183 ? -1.783 -6.439 -6.606 1.00 91.44 183 ALA A C 1
ATOM 1412 O O . ALA A 1 183 ? -2.310 -6.591 -7.707 1.00 91.44 183 ALA A O 1
ATOM 1413 N N . LEU A 1 184 ? -1.849 -5.290 -5.927 1.00 93.12 184 LEU A N 1
ATOM 1414 C CA . LEU A 1 184 ? -2.586 -4.114 -6.382 1.00 93.12 184 LEU A CA 1
ATOM 1415 C C . LEU A 1 184 ? -1.999 -3.530 -7.680 1.00 93.12 184 LEU A C 1
ATOM 1417 O O . LEU A 1 184 ? -2.713 -3.311 -8.656 1.00 93.12 184 LEU A O 1
ATOM 1421 N N . THR A 1 185 ? -0.687 -3.299 -7.711 1.00 91.88 185 THR A N 1
ATOM 1422 C CA . THR A 1 185 ? 0.003 -2.629 -8.827 1.00 91.88 185 THR A CA 1
ATOM 1423 C C . THR A 1 185 ? 0.152 -3.513 -10.059 1.00 91.88 185 THR A C 1
ATOM 1425 O O . THR A 1 185 ? 0.193 -2.985 -11.169 1.00 91.88 185 THR A O 1
ATOM 1428 N N . ASN A 1 186 ? 0.189 -4.840 -9.895 1.00 90.00 186 ASN A N 1
ATOM 1429 C CA . ASN A 1 186 ? 0.279 -5.800 -10.998 1.00 90.00 186 ASN A CA 1
ATOM 1430 C C . ASN A 1 186 ? -1.070 -6.089 -11.672 1.00 90.00 186 ASN A C 1
ATOM 1432 O O . ASN A 1 186 ? -1.113 -6.779 -12.691 1.00 90.00 186 ASN A O 1
ATOM 1436 N N . HIS A 1 187 ? -2.179 -5.596 -11.122 1.00 89.94 187 HIS A N 1
ATOM 1437 C CA . HIS A 1 187 ? -3.475 -5.814 -11.740 1.00 89.94 187 HIS A CA 1
ATOM 1438 C C . HIS A 1 187 ? -3.556 -5.141 -13.103 1.00 89.94 187 HIS A C 1
ATOM 1440 O O . HIS A 1 187 ? -3.481 -3.915 -13.206 1.00 89.94 187 HIS A O 1
ATOM 1446 N N . ARG A 1 188 ? -3.742 -5.968 -14.130 1.00 88.44 188 ARG A N 1
ATOM 1447 C CA . ARG A 1 188 ? -3.947 -5.556 -15.511 1.00 88.44 188 ARG A CA 1
ATOM 1448 C C . ARG A 1 188 ? -5.440 -5.444 -15.791 1.00 88.44 188 ARG A C 1
ATOM 1450 O O . ARG A 1 188 ? -6.184 -6.392 -15.559 1.00 88.44 188 ARG A O 1
ATOM 1457 N N . PHE A 1 189 ? -5.851 -4.289 -16.298 1.00 87.94 189 PHE A N 1
ATOM 1458 C CA . PHE A 1 189 ? -7.209 -4.081 -16.787 1.00 87.94 189 PHE A CA 1
ATOM 1459 C C . PHE A 1 189 ? -7.346 -4.620 -18.218 1.00 87.94 189 PHE A C 1
ATOM 1461 O O . PHE A 1 189 ? -6.408 -4.478 -18.997 1.00 87.94 189 PHE A O 1
ATOM 1468 N N . ASP A 1 190 ? -8.501 -5.198 -18.567 1.00 85.38 190 ASP A N 1
ATOM 1469 C CA . ASP A 1 190 ? -8.722 -5.899 -19.850 1.00 85.38 190 ASP A CA 1
ATOM 1470 C C . ASP A 1 190 ? -8.320 -5.070 -21.085 1.00 85.38 190 ASP A C 1
ATOM 1472 O O . ASP A 1 190 ? -7.644 -5.578 -21.977 1.00 85.38 190 ASP A O 1
ATOM 1476 N N . ASP A 1 191 ? -8.663 -3.779 -21.091 1.00 80.62 191 ASP A N 1
ATOM 1477 C CA . ASP A 1 191 ? -8.380 -2.848 -22.194 1.00 80.62 191 ASP A CA 1
ATOM 1478 C C . ASP A 1 191 ? -7.274 -1.821 -21.864 1.00 80.62 191 ASP A C 1
ATOM 1480 O O . ASP A 1 191 ? -7.030 -0.891 -22.636 1.00 80.62 191 ASP A O 1
ATOM 1484 N N . GLY A 1 192 ? -6.618 -1.955 -20.706 1.00 84.69 192 GLY A N 1
ATOM 1485 C CA . GLY A 1 192 ? -5.744 -0.923 -20.145 1.00 84.69 192 GLY A CA 1
ATOM 1486 C C . GLY A 1 192 ? -4.385 -1.428 -19.670 1.00 84.69 192 GLY A C 1
ATOM 1487 O O . GLY A 1 192 ? -3.967 -2.561 -19.918 1.00 84.69 192 GLY A O 1
ATOM 1488 N N . LEU A 1 193 ? -3.673 -0.548 -18.971 1.00 86.06 193 LEU A N 1
ATOM 1489 C CA . LEU A 1 193 ? -2.373 -0.859 -18.378 1.00 86.06 193 LEU A CA 1
ATOM 1490 C C . LEU A 1 193 ? -2.507 -1.598 -17.045 1.00 86.06 193 LEU A C 1
ATOM 1492 O O . LEU A 1 193 ? -3.595 -1.705 -16.474 1.00 86.06 193 LEU A O 1
ATOM 1496 N N . ARG A 1 194 ? -1.379 -2.063 -16.498 1.00 91.12 194 ARG A N 1
ATOM 1497 C CA . ARG A 1 194 ? -1.320 -2.372 -15.068 1.00 91.12 194 ARG A CA 1
ATOM 1498 C C . ARG A 1 194 ? -1.550 -1.099 -14.248 1.00 91.12 194 ARG A C 1
ATOM 1500 O O . ARG A 1 194 ? -1.139 -0.010 -14.660 1.00 91.12 194 ARG A O 1
ATOM 1507 N N . LEU A 1 195 ? -2.180 -1.219 -13.076 1.00 91.62 195 LEU A N 1
ATOM 1508 C CA . LEU A 1 195 ? -2.439 -0.061 -12.210 1.00 91.62 195 LEU A CA 1
ATOM 1509 C C . LEU A 1 195 ? -1.144 0.701 -11.883 1.00 91.62 195 LEU A C 1
ATOM 1511 O O . LEU A 1 195 ? -1.140 1.922 -11.984 1.00 91.62 195 LEU A O 1
ATOM 1515 N N . GLY A 1 196 ? -0.043 0.004 -11.575 1.00 90.75 196 GLY A N 1
ATOM 1516 C CA . GLY A 1 196 ? 1.254 0.642 -11.306 1.00 90.75 196 GLY A CA 1
ATOM 1517 C C . GLY A 1 196 ? 1.735 1.533 -12.459 1.00 90.75 196 GLY A C 1
ATOM 1518 O O . GLY A 1 196 ? 2.039 2.706 -12.253 1.00 90.75 196 GLY A O 1
ATOM 1519 N N . SER A 1 197 ? 1.705 1.015 -13.688 1.00 88.94 197 SER A N 1
ATOM 1520 C CA . SER A 1 197 ? 2.076 1.750 -14.905 1.00 88.94 197 SER A CA 1
ATOM 1521 C C . SER A 1 197 ? 1.179 2.971 -15.138 1.00 88.94 197 SER A C 1
ATOM 1523 O O . SER A 1 197 ? 1.654 4.051 -15.485 1.00 88.94 197 SER A O 1
ATOM 1525 N N . ALA A 1 198 ? -0.128 2.829 -14.911 1.00 88.44 198 ALA A N 1
ATOM 1526 C CA . ALA A 1 198 ? -1.074 3.927 -15.069 1.00 88.44 198 ALA A CA 1
ATOM 1527 C C . ALA A 1 198 ? -0.897 5.038 -14.024 1.00 88.44 198 ALA A C 1
ATOM 1529 O O . ALA A 1 198 ? -1.055 6.214 -14.357 1.00 88.44 198 ALA A O 1
ATOM 1530 N N . LEU A 1 199 ? -0.567 4.683 -12.775 1.00 90.38 199 LEU A N 1
ATOM 1531 C CA . LEU A 1 199 ? -0.252 5.662 -11.732 1.00 90.38 199 LEU A CA 1
ATOM 1532 C C . LEU A 1 199 ? 0.960 6.498 -12.147 1.00 90.38 199 LEU A C 1
ATOM 1534 O O . LEU A 1 199 ? 0.887 7.723 -12.092 1.00 90.38 199 LEU A O 1
ATOM 1538 N N . ILE A 1 200 ? 2.011 5.856 -12.663 1.00 86.75 200 ILE A N 1
ATOM 1539 C CA . ILE A 1 200 ? 3.211 6.545 -13.154 1.00 86.75 200 ILE A CA 1
ATOM 1540 C C . ILE A 1 200 ? 2.854 7.560 -14.241 1.00 86.75 200 ILE A C 1
ATOM 1542 O O . ILE A 1 200 ? 3.225 8.723 -14.119 1.00 86.75 200 ILE A O 1
ATOM 1546 N N . VAL A 1 201 ? 2.083 7.168 -15.262 1.00 83.00 201 VAL A N 1
ATOM 1547 C CA . VAL A 1 201 ? 1.654 8.098 -16.327 1.00 83.00 201 VAL A CA 1
ATOM 1548 C C . VAL A 1 201 ? 0.856 9.259 -15.767 1.00 83.00 201 VAL A C 1
ATOM 1550 O O . VAL A 1 201 ? 1.096 10.406 -16.139 1.00 83.00 201 VAL A O 1
ATOM 1553 N N . ARG A 1 202 ? -0.112 8.975 -14.891 1.00 85.25 202 ARG A N 1
ATOM 1554 C CA . ARG A 1 202 ? -0.967 10.015 -14.326 1.00 85.25 202 ARG A CA 1
ATOM 1555 C C . ARG A 1 202 ? -0.135 11.036 -13.566 1.00 85.25 202 ARG A C 1
ATOM 1557 O O . ARG A 1 202 ? -0.250 12.225 -13.833 1.00 85.25 202 ARG A O 1
ATOM 1564 N N . PHE A 1 203 ? 0.670 10.572 -12.623 1.00 86.19 203 PHE A N 1
ATOM 1565 C CA . PHE A 1 203 ? 1.409 11.448 -11.731 1.00 86.19 203 PHE A CA 1
ATOM 1566 C C . PHE A 1 203 ? 2.547 12.166 -12.456 1.00 86.19 203 PHE A C 1
ATOM 1568 O O . PHE A 1 203 ? 2.656 13.383 -12.357 1.00 86.19 203 PHE A O 1
ATOM 1575 N N . PHE A 1 204 ? 3.295 11.469 -13.311 1.00 80.62 204 PHE A N 1
ATOM 1576 C CA . PHE A 1 204 ? 4.295 12.112 -14.160 1.00 80.62 204 PHE A CA 1
ATOM 1577 C C . PHE A 1 204 ? 3.673 13.111 -15.151 1.00 80.62 204 PHE A C 1
ATOM 1579 O O . PHE A 1 204 ? 4.258 14.143 -15.459 1.00 80.62 204 PHE A O 1
ATOM 1586 N N . GLY A 1 205 ? 2.463 12.837 -15.644 1.00 73.00 205 GLY A N 1
ATOM 1587 C CA . GLY A 1 205 ? 1.730 13.744 -16.521 1.00 73.00 205 GLY A CA 1
ATOM 1588 C C . GLY A 1 205 ? 1.279 15.045 -15.850 1.00 73.00 205 GLY A C 1
ATOM 1589 O O . GLY A 1 205 ? 1.072 16.025 -16.573 1.00 73.00 205 GLY A O 1
ATOM 1590 N N . LEU A 1 206 ? 1.131 15.048 -14.518 1.00 65.75 206 LEU A N 1
ATOM 1591 C CA . LEU A 1 206 ? 0.711 16.188 -13.692 1.00 65.75 206 LEU A CA 1
ATOM 1592 C C . LEU A 1 206 ? 1.895 16.994 -13.130 1.00 65.75 206 LEU A C 1
ATOM 1594 O O . LEU A 1 206 ? 1.754 18.197 -12.905 1.00 65.75 206 LEU A O 1
ATOM 1598 N N . SER A 1 207 ? 3.046 16.357 -12.915 1.00 72.00 207 SER A N 1
ATOM 1599 C CA . SER A 1 207 ? 4.234 16.997 -12.343 1.00 72.00 207 SER A CA 1
ATOM 1600 C C . SER A 1 207 ? 5.063 17.743 -13.395 1.00 72.00 207 SER A C 1
ATOM 1602 O O . SER A 1 207 ? 5.101 17.378 -14.571 1.00 72.00 207 SER A O 1
ATOM 1604 N N . ARG A 1 208 ? 5.737 18.825 -12.977 1.00 67.56 208 ARG A N 1
ATOM 1605 C CA . ARG A 1 208 ? 6.626 19.613 -13.856 1.00 67.56 208 ARG A CA 1
ATOM 1606 C C . ARG A 1 208 ? 8.017 18.998 -13.969 1.00 67.56 208 ARG A C 1
ATOM 1608 O O . ARG A 1 208 ? 8.685 19.183 -14.981 1.00 67.56 208 ARG A O 1
ATOM 1615 N N . SER A 1 209 ? 8.428 18.282 -12.930 1.00 74.75 209 SER A N 1
ATOM 1616 C CA . SER A 1 209 ? 9.686 17.555 -12.829 1.00 74.75 209 SER A CA 1
ATOM 1617 C C . SER A 1 209 ? 9.454 16.244 -12.064 1.00 74.75 209 SER A C 1
ATOM 1619 O O . SER A 1 209 ? 8.386 16.037 -11.481 1.00 74.75 209 SER A O 1
ATOM 1621 N N . MET A 1 210 ? 10.438 15.344 -12.076 1.00 74.81 210 MET A N 1
ATOM 1622 C CA . MET A 1 210 ? 10.376 14.143 -11.240 1.00 74.81 210 MET A CA 1
ATOM 1623 C C . MET A 1 210 ? 10.651 14.449 -9.766 1.00 74.81 210 MET A C 1
ATOM 1625 O O . MET A 1 210 ? 10.080 13.807 -8.893 1.00 74.81 210 MET A O 1
ATOM 1629 N N . GLU A 1 211 ? 11.500 15.436 -9.490 1.00 79.94 211 GLU A N 1
ATOM 1630 C CA . GLU A 1 211 ? 11.773 15.904 -8.132 1.00 79.94 211 GLU A CA 1
ATOM 1631 C C . GLU A 1 211 ? 10.480 16.401 -7.472 1.00 79.94 211 GLU A C 1
ATOM 1633 O O . GLU A 1 211 ? 10.104 15.891 -6.420 1.00 79.94 211 GLU A O 1
ATOM 1638 N N . ASP A 1 212 ? 9.711 17.244 -8.172 1.00 83.31 212 ASP A N 1
ATOM 1639 C CA . ASP A 1 212 ? 8.390 17.713 -7.734 1.00 83.31 212 ASP A CA 1
ATOM 1640 C C . ASP A 1 212 ? 7.445 16.541 -7.439 1.00 83.31 212 ASP A C 1
ATOM 1642 O O . ASP A 1 212 ? 6.633 16.606 -6.517 1.00 83.31 212 ASP A O 1
ATOM 1646 N N . LEU A 1 213 ? 7.509 15.474 -8.246 1.00 84.00 213 LEU A N 1
ATOM 1647 C CA . LEU A 1 213 ? 6.688 14.291 -8.031 1.00 84.00 213 LEU A CA 1
ATOM 1648 C C . LEU A 1 213 ? 7.084 13.586 -6.733 1.00 84.00 213 LEU A C 1
ATOM 1650 O O . LEU A 1 213 ? 6.223 13.321 -5.901 1.00 84.00 213 LEU A O 1
ATOM 1654 N N . LEU A 1 214 ? 8.368 13.284 -6.555 1.00 80.94 214 LEU A N 1
ATOM 1655 C CA . LEU A 1 214 ? 8.850 12.578 -5.368 1.00 80.94 214 LEU A CA 1
ATOM 1656 C C . LEU A 1 214 ? 8.629 13.401 -4.089 1.00 80.94 214 LEU A C 1
ATOM 1658 O O . LEU A 1 214 ? 8.303 12.821 -3.060 1.00 80.94 214 LEU A O 1
ATOM 1662 N N . GLU A 1 215 ? 8.708 14.734 -4.158 1.00 84.44 215 GLU A N 1
ATOM 1663 C CA . GLU A 1 215 ? 8.356 15.626 -3.043 1.00 84.44 215 GLU A CA 1
ATOM 1664 C C . GLU A 1 215 ? 6.857 15.606 -2.705 1.00 84.44 215 GLU A C 1
ATOM 1666 O O . GLU A 1 215 ? 6.472 15.706 -1.537 1.00 84.44 215 GLU A O 1
ATOM 1671 N N . GLN A 1 216 ? 5.994 15.490 -3.717 1.00 87.69 216 GLN A N 1
ATOM 1672 C CA . GLN A 1 216 ? 4.543 15.435 -3.534 1.00 87.69 216 GLN A CA 1
ATOM 1673 C C . GLN A 1 216 ? 4.069 14.072 -3.031 1.00 87.69 216 GLN A C 1
ATOM 1675 O O . GLN A 1 216 ? 3.058 13.976 -2.332 1.00 87.69 216 GLN A O 1
ATOM 1680 N N . MET A 1 217 ? 4.769 12.998 -3.383 1.00 88.50 217 MET A N 1
ATOM 1681 C CA . MET A 1 217 ? 4.380 11.645 -3.018 1.00 88.50 217 MET A CA 1
ATOM 1682 C C . MET A 1 217 ? 4.813 11.311 -1.586 1.00 88.50 217 MET A C 1
ATOM 1684 O O . MET A 1 217 ? 5.993 11.216 -1.276 1.00 88.50 217 MET A O 1
ATOM 1688 N N . LYS A 1 218 ? 3.843 11.044 -0.703 1.00 89.12 218 LYS A N 1
ATOM 1689 C CA . LYS A 1 218 ? 4.126 10.593 0.671 1.00 89.12 218 LYS A CA 1
ATOM 1690 C C . LYS A 1 218 ? 4.413 9.091 0.740 1.00 89.12 218 LYS A C 1
ATOM 1692 O O . LYS A 1 218 ? 5.207 8.666 1.573 1.00 89.12 218 LYS A O 1
ATOM 1697 N N . GLY A 1 219 ? 3.765 8.286 -0.106 1.00 90.56 219 GLY A N 1
ATOM 1698 C CA . GLY A 1 219 ? 3.978 6.835 -0.148 1.00 90.56 219 GLY A CA 1
ATOM 1699 C C . GLY A 1 219 ? 2.730 5.991 0.052 1.00 90.56 219 GLY A C 1
ATOM 1700 O O . GLY A 1 219 ? 1.594 6.476 0.027 1.00 90.56 219 GLY A O 1
ATOM 1701 N N . TRP A 1 220 ? 2.979 4.697 0.230 1.00 93.25 220 TRP A N 1
ATOM 1702 C CA . TRP A 1 220 ? 1.964 3.692 0.498 1.00 93.25 220 TRP A CA 1
ATOM 1703 C C . TRP A 1 220 ? 1.848 3.403 1.993 1.00 93.25 220 TRP A C 1
ATOM 1705 O O . TRP A 1 220 ? 2.847 3.148 2.661 1.00 93.25 220 TRP A O 1
ATOM 1715 N N . THR A 1 221 ? 0.618 3.309 2.490 1.00 94.69 221 THR A N 1
ATOM 1716 C CA . THR A 1 221 ? 0.325 2.779 3.828 1.00 94.69 221 THR A CA 1
ATOM 1717 C C . THR A 1 221 ? -0.571 1.558 3.692 1.00 94.69 221 THR A C 1
ATOM 1719 O O . THR A 1 221 ? -1.664 1.646 3.134 1.00 94.69 221 THR A O 1
ATOM 1722 N N . VAL A 1 222 ? -0.130 0.409 4.208 1.00 94.38 222 VAL A N 1
ATOM 1723 C CA . VAL A 1 222 ? -0.903 -0.842 4.187 1.00 94.38 222 VAL A CA 1
ATOM 1724 C C . VAL A 1 222 ? -1.315 -1.201 5.606 1.00 94.38 222 VAL A C 1
ATOM 1726 O O . VAL A 1 222 ? -0.473 -1.464 6.463 1.00 94.38 222 VAL A O 1
ATOM 1729 N N . VAL A 1 223 ? -2.621 -1.237 5.853 1.00 93.25 223 VAL A N 1
ATOM 1730 C CA . VAL A 1 223 ? -3.204 -1.542 7.160 1.00 93.25 223 VAL A CA 1
ATOM 1731 C C . VAL A 1 223 ? -3.931 -2.886 7.087 1.00 93.25 223 VAL A C 1
ATOM 1733 O O . VAL A 1 223 ? -4.870 -3.024 6.303 1.00 93.25 223 VAL A O 1
ATOM 1736 N N . PRO A 1 224 ? -3.546 -3.893 7.890 1.00 92.50 224 PRO A N 1
ATOM 1737 C CA . PRO A 1 224 ? -4.280 -5.151 7.960 1.00 92.50 224 PRO A CA 1
ATOM 1738 C C . PRO A 1 224 ? -5.585 -4.942 8.746 1.00 92.50 224 PRO A C 1
ATOM 1740 O O . PRO A 1 224 ? -5.574 -4.779 9.970 1.00 92.50 224 PRO A O 1
ATOM 1743 N N . GLU A 1 225 ? -6.713 -4.907 8.034 1.00 90.19 225 GLU A N 1
ATOM 1744 C CA . GLU A 1 225 ? -7.982 -4.392 8.559 1.00 90.19 225 GLU A CA 1
ATOM 1745 C C . GLU A 1 225 ? -8.979 -5.466 8.971 1.00 90.19 225 GLU A C 1
ATOM 1747 O O . GLU A 1 225 ? -9.622 -5.285 9.990 1.00 90.19 225 GLU A O 1
ATOM 1752 N N . ARG A 1 226 ? -9.147 -6.585 8.261 1.00 85.56 226 ARG A N 1
ATOM 1753 C CA . ARG A 1 226 ? -10.167 -7.573 8.664 1.00 85.56 226 ARG A CA 1
ATOM 1754 C C . ARG A 1 226 ? -9.718 -8.996 8.424 1.00 85.56 226 ARG A C 1
ATOM 1756 O O . ARG A 1 226 ? -9.315 -9.330 7.319 1.00 85.56 226 ARG A O 1
ATOM 1763 N N . LEU A 1 227 ? -9.847 -9.830 9.449 1.00 81.00 227 LEU A N 1
ATOM 1764 C CA . LEU A 1 227 ? -9.736 -11.274 9.307 1.00 81.00 227 LEU A CA 1
ATOM 1765 C C . LEU A 1 227 ? -11.119 -11.841 8.979 1.00 81.00 227 LEU A C 1
ATOM 1767 O O . LEU A 1 227 ? -12.069 -11.649 9.738 1.00 81.00 227 LEU A O 1
ATOM 1771 N N . GLU A 1 228 ? -11.242 -12.499 7.837 1.00 82.50 228 GLU A N 1
ATOM 1772 C CA . GLU A 1 228 ? -12.451 -13.222 7.463 1.00 82.50 228 GLU A CA 1
ATOM 1773 C C . GLU A 1 228 ? -12.542 -14.570 8.206 1.00 82.50 228 GLU A C 1
ATOM 1775 O O . GLU A 1 228 ? -11.533 -15.064 8.717 1.00 82.50 228 GLU A O 1
ATOM 1780 N N . PRO A 1 229 ? -13.739 -15.184 8.307 1.00 76.00 229 PRO A N 1
ATOM 1781 C CA . PRO A 1 229 ? -13.934 -16.435 9.049 1.00 76.00 229 PRO A CA 1
ATOM 1782 C C . PRO A 1 229 ? -13.083 -17.618 8.567 1.00 76.00 229 PRO A C 1
ATOM 1784 O O . PRO A 1 229 ? -12.898 -18.575 9.311 1.00 76.00 229 PRO A O 1
ATOM 1787 N N . ASP A 1 230 ? -12.591 -17.566 7.332 1.00 77.12 230 ASP A N 1
ATOM 1788 C CA . ASP A 1 230 ? -11.699 -18.552 6.723 1.00 77.12 230 ASP A CA 1
ATOM 1789 C C . ASP A 1 230 ? -10.216 -18.159 6.811 1.00 77.12 230 ASP A C 1
ATOM 1791 O O . ASP A 1 230 ? -9.392 -18.624 6.028 1.00 77.12 230 ASP A O 1
ATOM 1795 N N . GLU A 1 231 ? -9.882 -17.295 7.772 1.00 71.38 231 GLU A N 1
ATOM 1796 C CA . GLU A 1 231 ? -8.531 -16.805 8.059 1.00 71.38 231 GLU A CA 1
ATOM 1797 C C . GLU A 1 231 ? -7.910 -15.952 6.940 1.00 71.38 231 GLU A C 1
ATOM 1799 O O . GLU A 1 231 ? -6.726 -15.608 6.991 1.00 71.38 231 GLU A O 1
ATOM 1804 N N . ARG A 1 232 ? -8.700 -15.530 5.944 1.00 82.19 232 ARG A N 1
ATOM 1805 C CA . ARG A 1 232 ? -8.229 -14.596 4.916 1.00 82.19 232 ARG A CA 1
ATOM 1806 C C . ARG A 1 232 ? -8.142 -13.186 5.480 1.00 82.19 232 ARG A C 1
ATOM 1808 O O . ARG A 1 232 ? -9.088 -12.670 6.071 1.00 82.19 232 ARG A O 1
ATOM 1815 N N . LEU A 1 233 ? -6.996 -12.546 5.281 1.00 88.38 233 LEU A N 1
ATOM 1816 C CA . LEU A 1 233 ? -6.757 -11.183 5.736 1.00 88.38 233 LEU A CA 1
ATOM 1817 C C . LEU A 1 233 ? -7.044 -10.186 4.609 1.00 88.38 233 LEU A C 1
ATOM 1819 O O . LEU A 1 233 ? -6.459 -10.263 3.527 1.00 88.38 233 LEU A O 1
ATOM 1823 N N . LEU A 1 234 ? -7.929 -9.237 4.893 1.00 92.56 234 LEU A N 1
ATOM 1824 C CA . LEU A 1 234 ? -8.168 -8.056 4.079 1.00 92.56 234 LEU A CA 1
ATOM 1825 C C . LEU A 1 234 ? -7.308 -6.900 4.567 1.00 92.56 234 LEU A C 1
ATOM 1827 O O . LEU A 1 234 ? -7.204 -6.634 5.770 1.00 92.56 234 LEU A O 1
ATOM 1831 N N . TYR A 1 235 ? -6.739 -6.186 3.609 1.00 95.19 235 TYR A N 1
ATOM 1832 C CA . TYR A 1 235 ? -5.890 -5.030 3.841 1.00 95.19 235 TYR A CA 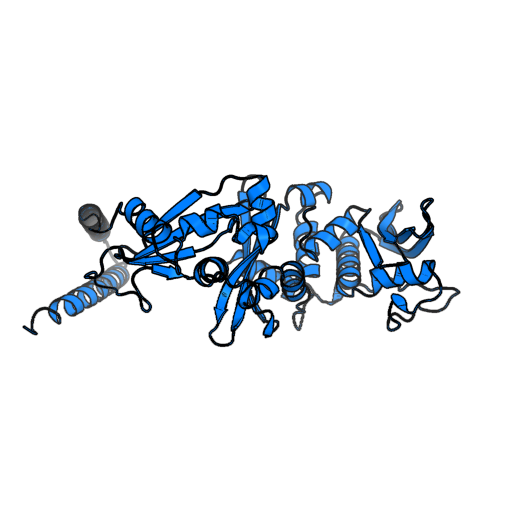1
ATOM 1833 C C . TYR A 1 235 ? -6.567 -3.792 3.278 1.00 95.19 235 TYR A C 1
ATOM 1835 O O . TYR A 1 235 ? -7.111 -3.839 2.177 1.00 95.19 235 TYR A O 1
ATOM 1843 N N . THR A 1 236 ? -6.476 -2.676 3.987 1.00 95.75 236 THR A N 1
ATOM 1844 C CA . THR A 1 236 ? -6.722 -1.366 3.388 1.00 95.75 236 THR A CA 1
ATOM 1845 C C . THR A 1 236 ? -5.388 -0.768 2.979 1.00 95.75 236 THR A C 1
ATOM 1847 O O . THR A 1 236 ? -4.435 -0.740 3.757 1.00 95.75 236 THR A O 1
ATOM 1850 N N . VAL A 1 237 ? -5.315 -0.317 1.736 1.00 96.31 237 VAL A N 1
ATOM 1851 C CA . VAL A 1 237 ? -4.129 0.267 1.124 1.00 96.31 237 VAL A CA 1
ATOM 1852 C C . VAL A 1 237 ? -4.418 1.720 0.814 1.00 96.31 237 VAL A C 1
ATOM 1854 O O . VAL A 1 237 ? -5.416 2.027 0.165 1.00 96.31 237 VAL A O 1
ATOM 1857 N N . HIS A 1 238 ? -3.525 2.596 1.250 1.00 96.19 238 HIS A N 1
ATOM 1858 C CA . HIS A 1 238 ? -3.583 4.023 0.995 1.00 96.19 238 HIS A CA 1
ATOM 1859 C C . HIS A 1 238 ? -2.401 4.419 0.118 1.00 96.19 238 HIS A C 1
ATOM 1861 O O . HIS A 1 238 ? -1.266 4.110 0.469 1.00 96.19 238 HIS A O 1
ATOM 1867 N N . LEU A 1 239 ? -2.658 5.126 -0.980 1.00 95.44 239 LEU A N 1
ATOM 1868 C CA . LEU A 1 239 ? -1.642 5.903 -1.689 1.00 95.44 239 LEU A CA 1
ATOM 1869 C C . LEU A 1 239 ? -1.820 7.365 -1.301 1.00 95.44 239 LEU A C 1
ATOM 1871 O O . LEU A 1 239 ? -2.895 7.918 -1.536 1.00 95.44 239 LEU A O 1
ATOM 1875 N N . GLN A 1 240 ? -0.794 7.971 -0.711 1.00 94.50 240 GLN A N 1
ATOM 1876 C CA . GLN A 1 240 ? -0.840 9.338 -0.197 1.00 94.50 240 GLN A CA 1
ATOM 1877 C C . GLN A 1 240 ? 0.061 10.271 -1.010 1.00 94.50 240 GLN A C 1
ATOM 1879 O O . GLN A 1 240 ? 1.214 9.938 -1.296 1.00 94.50 240 GLN A O 1
ATOM 1884 N N . TRP A 1 241 ? -0.447 11.460 -1.331 1.00 93.44 241 TRP A N 1
ATOM 1885 C CA . TRP A 1 241 ? 0.317 12.524 -1.988 1.00 93.44 241 TRP A CA 1
ATOM 1886 C C . TRP A 1 241 ? -0.229 13.914 -1.645 1.00 93.44 241 TRP A C 1
ATOM 1888 O O . TRP A 1 241 ? -1.254 14.045 -0.969 1.00 93.44 241 TRP A O 1
ATOM 1898 N N . THR A 1 242 ? 0.460 14.964 -2.078 1.00 91.50 242 THR A N 1
ATOM 1899 C CA . THR A 1 242 ? 0.032 16.357 -1.944 1.00 91.50 242 THR A CA 1
ATOM 1900 C C . THR A 1 242 ? -0.138 17.006 -3.314 1.00 91.50 242 THR A C 1
ATOM 1902 O O . THR A 1 242 ? 0.677 16.840 -4.213 1.00 91.50 242 THR A O 1
ATOM 1905 N N . GLU A 1 243 ? -1.216 17.770 -3.479 1.00 87.62 243 GLU A N 1
ATOM 1906 C CA . GLU A 1 243 ? -1.418 18.654 -4.631 1.00 87.62 243 GLU A CA 1
ATOM 1907 C C . GLU A 1 243 ? -1.555 20.087 -4.109 1.00 87.62 243 GLU A C 1
ATOM 1909 O O . GLU A 1 243 ? -2.581 20.471 -3.535 1.00 87.62 243 GLU A O 1
ATOM 1914 N N . GLY A 1 244 ? -0.485 20.875 -4.250 1.00 86.12 244 GLY A N 1
ATOM 1915 C CA . GLY A 1 244 ? -0.367 22.160 -3.561 1.00 86.12 244 GLY A CA 1
ATOM 1916 C C . GLY A 1 244 ? -0.382 21.965 -2.041 1.00 86.12 244 GLY A C 1
ATOM 1917 O O . GLY A 1 244 ? 0.403 21.192 -1.503 1.00 86.12 244 GLY A O 1
ATOM 1918 N N . GLU A 1 245 ? -1.297 22.640 -1.344 1.00 87.19 245 GLU A N 1
ATOM 1919 C CA . GLU A 1 245 ? -1.456 22.518 0.117 1.00 87.19 245 GLU A CA 1
ATOM 1920 C C . GLU A 1 245 ? -2.402 21.380 0.538 1.00 87.19 245 GLU A C 1
ATOM 1922 O O . GLU A 1 245 ? -2.591 21.121 1.728 1.00 87.19 245 GLU A O 1
ATOM 1927 N N . ARG A 1 246 ? -3.036 20.693 -0.420 1.00 90.81 246 ARG A N 1
ATOM 1928 C CA . ARG A 1 246 ? -4.048 19.678 -0.132 1.00 90.81 246 ARG A CA 1
ATOM 1929 C C . ARG A 1 246 ? -3.417 18.291 -0.064 1.00 90.81 246 ARG A C 1
ATOM 1931 O O . ARG A 1 246 ? -2.897 17.796 -1.059 1.00 90.81 246 ARG A O 1
ATOM 1938 N N . ALA A 1 247 ? -3.539 17.638 1.090 1.00 91.62 247 ALA A N 1
ATOM 1939 C CA . ALA A 1 247 ? -3.252 16.214 1.224 1.00 91.62 247 ALA A CA 1
ATOM 1940 C C . ALA A 1 247 ? -4.365 15.380 0.570 1.00 91.62 247 ALA A C 1
ATOM 1942 O O . ALA A 1 247 ? -5.556 15.661 0.737 1.00 91.62 247 ALA A O 1
ATOM 1943 N N . LEU A 1 248 ? -3.962 14.367 -0.189 1.00 93.88 248 LEU A N 1
ATOM 1944 C CA . LEU A 1 248 ? -4.831 13.470 -0.934 1.00 93.88 248 LEU A CA 1
ATOM 1945 C C . LEU A 1 248 ? -4.502 12.022 -0.594 1.00 93.88 248 LEU A C 1
ATOM 1947 O O . LEU A 1 248 ? -3.337 11.665 -0.405 1.00 93.88 248 LEU A O 1
ATOM 1951 N N . ASP A 1 249 ? -5.540 11.192 -0.539 1.00 95.12 249 ASP A N 1
ATOM 1952 C CA . ASP A 1 249 ? -5.409 9.771 -0.270 1.00 95.12 249 ASP A CA 1
ATOM 1953 C C . ASP A 1 249 ? -6.356 8.944 -1.150 1.00 95.12 249 ASP A C 1
ATOM 1955 O O . ASP A 1 249 ? -7.574 9.130 -1.179 1.00 95.12 249 ASP A O 1
ATOM 1959 N N . ALA A 1 250 ? -5.802 7.994 -1.893 1.00 96.06 250 ALA A N 1
ATOM 1960 C CA . ALA A 1 250 ? -6.587 6.991 -2.598 1.00 96.06 250 ALA A CA 1
ATOM 1961 C C . ALA A 1 250 ? -6.603 5.702 -1.779 1.00 96.06 250 ALA A C 1
ATOM 1963 O O . ALA A 1 250 ? -5.548 5.221 -1.373 1.00 96.06 250 ALA A O 1
ATOM 1964 N N . GLN A 1 251 ? -7.798 5.163 -1.532 1.00 97.25 251 GLN A N 1
ATOM 1965 C CA . GLN A 1 251 ? -7.997 4.005 -0.662 1.00 97.25 251 GLN A CA 1
ATOM 1966 C C . GLN A 1 251 ? -8.516 2.793 -1.435 1.00 97.25 251 GLN A C 1
ATOM 1968 O O . GLN A 1 251 ? -9.549 2.877 -2.103 1.00 97.25 251 GLN A O 1
ATOM 1973 N N . TRP A 1 252 ? -7.863 1.646 -1.272 1.00 97.12 252 TRP A N 1
ATOM 1974 C CA . TRP A 1 252 ? -8.322 0.353 -1.778 1.00 97.12 252 TRP A CA 1
ATOM 1975 C C . TRP A 1 252 ? -8.460 -0.647 -0.642 1.00 97.12 252 TRP A C 1
ATOM 1977 O O . TRP A 1 252 ? -7.691 -0.618 0.310 1.00 97.12 252 TRP A O 1
ATOM 1987 N N . GLU A 1 253 ? -9.406 -1.568 -0.762 1.00 95.81 253 GLU A N 1
ATOM 1988 C CA . GLU A 1 253 ? -9.367 -2.820 -0.014 1.00 95.81 253 GLU A CA 1
ATOM 1989 C C . GLU A 1 253 ? -8.777 -3.902 -0.906 1.00 95.81 253 GLU A C 1
ATOM 1991 O O . GLU A 1 253 ? -9.201 -4.034 -2.051 1.00 95.81 253 GLU A O 1
ATOM 1996 N N . VAL A 1 254 ? -7.830 -4.673 -0.381 1.00 95.12 254 VAL A N 1
ATOM 1997 C CA . VAL A 1 254 ? -7.136 -5.751 -1.081 1.00 95.12 254 VAL A CA 1
ATOM 1998 C C . VAL A 1 254 ? -7.326 -7.057 -0.321 1.00 95.12 254 VAL A C 1
ATOM 2000 O O . VAL A 1 254 ? -7.016 -7.152 0.868 1.00 95.12 254 VAL A O 1
ATOM 2003 N N . ASN A 1 255 ? -7.788 -8.081 -1.032 1.00 92.25 255 ASN A N 1
ATOM 2004 C CA . ASN A 1 255 ? -7.771 -9.467 -0.599 1.00 92.25 255 ASN A CA 1
ATOM 2005 C C . ASN A 1 255 ? -6.615 -10.190 -1.295 1.00 92.25 255 ASN A C 1
ATOM 2007 O O . ASN A 1 255 ? -6.678 -10.488 -2.490 1.00 92.25 255 ASN A O 1
ATOM 2011 N N . LEU A 1 256 ? -5.561 -10.497 -0.537 1.00 89.00 256 LEU A N 1
ATOM 2012 C CA . LEU A 1 256 ? -4.396 -11.194 -1.081 1.00 89.00 256 LEU A CA 1
ATOM 2013 C C . LEU A 1 256 ? -4.691 -12.629 -1.518 1.00 89.00 256 LEU A C 1
ATOM 2015 O O . LEU A 1 256 ? -4.088 -13.093 -2.481 1.00 89.00 256 LEU A O 1
ATOM 2019 N N . ALA A 1 257 ? -5.568 -13.339 -0.807 1.00 87.56 257 ALA A N 1
ATOM 2020 C CA . ALA A 1 257 ? -5.852 -14.744 -1.093 1.00 87.56 257 ALA A CA 1
ATOM 2021 C C . ALA A 1 257 ? -6.544 -14.911 -2.452 1.00 87.56 257 ALA A C 1
ATOM 2023 O O . ALA A 1 257 ? -6.221 -15.829 -3.202 1.00 87.56 257 ALA A O 1
ATOM 2024 N N . ASP A 1 258 ? -7.428 -13.971 -2.785 1.00 85.06 258 ASP A N 1
ATOM 2025 C CA . ASP A 1 258 ? -8.180 -13.974 -4.040 1.00 85.06 258 ASP A CA 1
ATOM 2026 C C . ASP A 1 258 ? -7.517 -13.106 -5.126 1.00 85.06 258 ASP A C 1
ATOM 2028 O O . ASP A 1 258 ? -8.062 -12.971 -6.221 1.00 85.06 258 ASP A O 1
ATOM 2032 N N . ALA A 1 259 ? -6.376 -12.471 -4.817 1.00 82.69 259 ALA A N 1
ATOM 2033 C CA . ALA A 1 259 ? -5.728 -11.447 -5.643 1.00 82.69 259 ALA A CA 1
ATOM 2034 C C . ALA A 1 259 ? -6.710 -10.372 -6.161 1.00 82.69 259 ALA A C 1
ATOM 2036 O O . ALA A 1 259 ? -6.594 -9.885 -7.288 1.00 82.69 259 ALA A O 1
ATOM 2037 N N . SER A 1 260 ? -7.697 -10.014 -5.337 1.00 88.31 260 SER A N 1
ATOM 2038 C CA . SER A 1 260 ? -8.767 -9.082 -5.688 1.00 88.31 260 SER A CA 1
ATOM 2039 C C . SER A 1 260 ? -8.650 -7.789 -4.892 1.00 88.31 260 SER A C 1
ATOM 2041 O O . SER A 1 260 ? -8.091 -7.755 -3.795 1.00 88.31 260 SER A O 1
ATOM 2043 N N . PHE A 1 261 ? -9.161 -6.695 -5.449 1.00 92.75 261 PHE A N 1
ATOM 2044 C CA . PHE A 1 261 ? -9.218 -5.419 -4.750 1.00 92.75 261 PHE A CA 1
ATOM 2045 C C . PHE A 1 261 ? -10.352 -4.546 -5.269 1.00 92.75 261 PHE A C 1
ATOM 2047 O O . PHE A 1 261 ? -10.825 -4.703 -6.397 1.00 92.75 261 PHE A O 1
ATOM 2054 N N . GLN A 1 262 ? -10.776 -3.606 -4.431 1.00 94.06 262 GLN A N 1
ATOM 2055 C CA . GLN A 1 262 ? -11.857 -2.678 -4.726 1.00 94.06 262 GLN A CA 1
ATOM 2056 C C . GLN A 1 262 ? -11.538 -1.269 -4.215 1.00 94.06 262 GLN A C 1
ATOM 2058 O O . GLN A 1 262 ? -10.943 -1.126 -3.144 1.00 94.06 262 GLN A O 1
ATOM 2063 N N . PRO A 1 263 ? -11.932 -0.213 -4.947 1.00 95.88 263 PRO A N 1
ATOM 2064 C CA . PRO A 1 263 ? -11.759 1.151 -4.472 1.00 95.88 263 PRO A CA 1
ATOM 2065 C C . PRO A 1 263 ? -12.717 1.425 -3.305 1.00 95.88 263 PRO A C 1
ATOM 2067 O O . PRO A 1 263 ? -13.894 1.071 -3.353 1.00 95.88 263 PRO A O 1
ATOM 2070 N N . ARG A 1 264 ? -12.215 2.079 -2.255 1.00 95.69 264 ARG A N 1
ATOM 2071 C CA . ARG A 1 264 ? -12.984 2.494 -1.069 1.00 95.69 264 ARG A CA 1
ATOM 2072 C C . ARG A 1 264 ? -13.398 3.964 -1.106 1.00 95.69 264 ARG A C 1
ATOM 2074 O O . ARG A 1 264 ? -14.298 4.352 -0.369 1.00 95.69 264 ARG A O 1
ATOM 2081 N N . ASN A 1 265 ? -12.786 4.772 -1.971 1.00 94.25 265 ASN A N 1
ATOM 2082 C CA . ASN A 1 265 ? -13.138 6.178 -2.144 1.00 94.25 265 ASN A CA 1
ATOM 2083 C C . ASN A 1 265 ? -13.118 6.621 -3.619 1.00 94.25 265 ASN A C 1
ATOM 2085 O O . ASN A 1 265 ? -12.688 5.888 -4.514 1.00 94.25 265 ASN A O 1
ATOM 2089 N N . LEU A 1 266 ? -13.610 7.841 -3.873 1.00 94.12 266 LEU A N 1
ATOM 2090 C CA . LEU A 1 266 ? -13.722 8.399 -5.226 1.00 94.12 266 LEU A CA 1
ATOM 2091 C C . LEU A 1 266 ? -12.361 8.580 -5.910 1.00 94.12 266 LEU A C 1
ATOM 2093 O O . LEU A 1 266 ? -12.276 8.401 -7.120 1.00 94.12 266 LEU A O 1
ATOM 2097 N N . LEU A 1 267 ? -11.307 8.901 -5.152 1.00 93.62 267 LEU A N 1
ATOM 2098 C CA . LEU A 1 267 ? -9.957 9.058 -5.697 1.00 93.62 267 LEU A CA 1
ATOM 2099 C C . LEU A 1 267 ? -9.412 7.722 -6.209 1.00 93.62 267 LEU A C 1
ATOM 2101 O O . LEU A 1 267 ? -8.991 7.642 -7.358 1.00 93.62 267 LEU A O 1
ATOM 2105 N N . ALA A 1 268 ? -9.500 6.650 -5.420 1.00 95.06 268 ALA A N 1
ATOM 2106 C CA . ALA A 1 268 ? -9.113 5.309 -5.858 1.00 95.06 268 ALA A CA 1
ATOM 2107 C C . ALA A 1 268 ? -9.924 4.830 -7.067 1.00 95.06 268 ALA A C 1
ATOM 2109 O O . ALA A 1 268 ? -9.366 4.251 -8.002 1.00 95.06 268 ALA A O 1
ATOM 2110 N N . TYR A 1 269 ? -11.232 5.104 -7.076 1.00 93.94 269 TYR A N 1
ATOM 2111 C CA . TYR A 1 269 ? -12.084 4.792 -8.219 1.00 93.94 269 TYR A CA 1
ATOM 2112 C C . TYR A 1 269 ? -11.651 5.559 -9.476 1.00 93.94 269 TYR A C 1
ATOM 2114 O O . TYR A 1 269 ? -11.529 4.959 -10.544 1.00 93.94 269 TYR A O 1
ATOM 2122 N N . ASP A 1 270 ? -11.373 6.862 -9.363 1.00 90.94 270 ASP A N 1
ATOM 2123 C CA . ASP A 1 270 ? -10.913 7.674 -10.492 1.00 90.94 270 ASP A CA 1
ATOM 2124 C C . ASP A 1 270 ? -9.544 7.220 -11.016 1.00 90.94 270 ASP A C 1
ATOM 2126 O O . ASP A 1 270 ? -9.347 7.165 -12.230 1.00 90.94 270 ASP A O 1
ATOM 2130 N N . LEU A 1 271 ? -8.624 6.822 -10.131 1.00 91.06 271 LEU A N 1
ATOM 2131 C CA . LEU A 1 271 ? -7.329 6.252 -10.515 1.00 91.06 271 LEU A CA 1
ATOM 2132 C C . LEU A 1 271 ? -7.496 4.942 -11.293 1.00 91.06 271 LEU A C 1
ATOM 2134 O O . LEU A 1 271 ? -6.918 4.794 -12.368 1.00 91.06 271 LEU A O 1
ATOM 2138 N N . MET A 1 272 ? -8.338 4.022 -10.814 1.00 91.25 272 MET A N 1
ATOM 2139 C CA . MET A 1 272 ? -8.630 2.772 -11.528 1.00 91.25 272 MET A CA 1
ATOM 2140 C C . MET A 1 272 ? -9.328 3.022 -12.867 1.00 91.25 272 MET A C 1
ATOM 2142 O O . MET A 1 272 ? -8.999 2.394 -13.871 1.00 91.25 272 MET A O 1
ATOM 2146 N N . ARG A 1 273 ? -10.284 3.955 -12.910 1.00 90.19 273 ARG A N 1
ATOM 2147 C CA . ARG A 1 273 ? -10.973 4.346 -14.144 1.00 90.19 273 ARG A CA 1
ATOM 2148 C C . ARG A 1 273 ? -10.001 4.960 -15.150 1.00 90.19 273 ARG A C 1
ATOM 2150 O O . ARG A 1 273 ? -10.065 4.628 -16.328 1.00 90.19 273 ARG A O 1
ATOM 2157 N N . SER A 1 274 ? -9.101 5.823 -14.683 1.00 84.62 274 SER A N 1
ATOM 2158 C CA . SER A 1 274 ? -8.047 6.420 -15.505 1.00 84.62 274 SER A CA 1
ATOM 2159 C C . SER A 1 274 ? -7.133 5.334 -16.059 1.00 84.62 274 SER A C 1
ATOM 2161 O O . SER A 1 274 ? -6.897 5.317 -17.258 1.00 84.62 274 SER A O 1
ATOM 2163 N N . ALA A 1 275 ? -6.710 4.376 -15.227 1.00 85.75 275 ALA A N 1
ATOM 2164 C CA . ALA A 1 275 ? -5.862 3.258 -15.635 1.00 85.75 275 ALA A CA 1
ATOM 2165 C C . ALA A 1 275 ? -6.483 2.385 -16.733 1.00 85.75 275 ALA A C 1
ATOM 2167 O O . ALA A 1 275 ? -5.792 1.996 -17.671 1.00 85.75 275 ALA A O 1
ATOM 2168 N N . ARG A 1 276 ? -7.797 2.144 -16.662 1.00 87.75 276 ARG A N 1
ATOM 2169 C CA . ARG A 1 276 ? -8.560 1.456 -17.719 1.00 87.75 276 ARG A CA 1
ATOM 2170 C C . ARG A 1 276 ? -8.612 2.237 -19.029 1.00 87.75 276 ARG A C 1
ATOM 2172 O O . ARG A 1 276 ? -8.741 1.635 -20.083 1.00 87.75 276 ARG A O 1
ATOM 2179 N N . ALA A 1 277 ? -8.573 3.565 -18.951 1.00 85.12 277 ALA A N 1
ATOM 2180 C CA . ALA A 1 277 ? -8.673 4.444 -20.108 1.00 85.12 277 ALA A CA 1
ATOM 2181 C C . ALA A 1 277 ? -7.319 4.722 -20.776 1.00 85.12 277 ALA A C 1
ATOM 2183 O O . ALA A 1 277 ? -7.310 5.214 -21.903 1.00 85.12 277 ALA A O 1
ATOM 2184 N N . VAL A 1 278 ? -6.192 4.441 -20.105 1.00 78.62 278 VAL A N 1
ATOM 2185 C CA . VAL A 1 278 ? -4.862 4.581 -20.708 1.00 78.62 278 VAL A CA 1
ATOM 2186 C C . VAL A 1 278 ? -4.708 3.502 -21.782 1.00 78.62 278 VAL A C 1
ATOM 2188 O O . VAL A 1 278 ? -4.704 2.319 -21.433 1.00 78.62 278 VAL A O 1
ATOM 2191 N N . PRO A 1 279 ? -4.583 3.868 -23.074 1.00 76.12 279 PRO A N 1
ATOM 2192 C CA . PRO A 1 279 ? -4.509 2.878 -24.136 1.00 76.12 279 PRO A CA 1
ATOM 2193 C C . PRO A 1 279 ? -3.303 1.967 -23.935 1.00 76.12 279 PRO A C 1
ATOM 2195 O O . PRO A 1 279 ? -2.184 2.456 -23.779 1.00 76.12 279 PRO A O 1
ATOM 2198 N N . ALA A 1 280 ? -3.499 0.652 -24.039 1.00 75.31 280 ALA A N 1
ATOM 2199 C CA . ALA A 1 280 ? -2.389 -0.302 -24.049 1.00 75.31 280 ALA A CA 1
ATOM 2200 C C . ALA A 1 280 ? -1.377 -0.018 -25.179 1.00 75.31 280 ALA A C 1
ATOM 2202 O O . ALA A 1 280 ? -0.216 -0.387 -25.067 1.00 75.31 280 ALA A O 1
ATOM 2203 N N . ALA A 1 281 ? -1.788 0.704 -26.228 1.00 73.50 281 ALA A N 1
ATOM 2204 C CA . ALA A 1 281 ? -0.909 1.187 -27.293 1.00 73.50 281 ALA A CA 1
ATOM 2205 C C . ALA A 1 281 ? 0.165 2.195 -26.826 1.00 73.50 281 ALA A C 1
ATOM 2207 O O . ALA A 1 281 ? 1.105 2.442 -27.570 1.00 73.50 281 ALA A O 1
ATOM 2208 N N . LEU A 1 282 ? 0.044 2.780 -25.624 1.00 71.94 282 LEU A N 1
ATOM 2209 C CA . LEU A 1 282 ? 1.124 3.565 -25.007 1.00 71.94 282 LEU A CA 1
ATOM 2210 C C . LEU A 1 282 ? 2.269 2.693 -24.484 1.00 71.94 282 LEU A C 1
ATOM 2212 O O . LEU A 1 282 ? 3.332 3.230 -24.175 1.00 71.94 282 LEU A O 1
ATOM 2216 N N . VAL A 1 283 ? 2.069 1.374 -24.371 1.00 71.00 283 VAL A N 1
ATOM 2217 C CA . VAL A 1 283 ? 3.175 0.433 -24.191 1.00 71.00 283 VAL A CA 1
ATOM 2218 C C . VAL A 1 283 ? 3.927 0.379 -25.514 1.00 71.00 283 VAL A C 1
ATOM 2220 O O . VAL A 1 283 ? 3.632 -0.444 -26.377 1.00 71.00 283 VAL A O 1
ATOM 2223 N N . ASP A 1 284 ? 4.868 1.297 -25.686 1.00 66.88 284 ASP A N 1
ATOM 2224 C CA . ASP A 1 284 ? 5.825 1.196 -26.773 1.00 66.88 284 ASP A CA 1
ATOM 2225 C C . ASP A 1 284 ? 6.914 0.211 -26.353 1.00 66.88 284 ASP A C 1
ATOM 2227 O O . ASP A 1 284 ? 7.469 0.318 -25.256 1.00 66.88 284 ASP A O 1
ATOM 2231 N N . GLU A 1 285 ? 7.178 -0.795 -27.178 1.00 63.88 285 GLU A N 1
ATOM 2232 C CA . GLU A 1 285 ? 8.123 -1.844 -26.820 1.00 63.88 285 GLU A CA 1
ATOM 2233 C C . GLU A 1 285 ? 9.526 -1.239 -26.703 1.00 63.88 285 GLU A C 1
ATOM 2235 O O . GLU A 1 285 ? 10.175 -0.926 -27.701 1.00 63.88 285 GLU A O 1
ATOM 2240 N N . MET A 1 286 ? 10.024 -1.095 -25.468 1.00 66.75 286 MET A N 1
ATOM 2241 C CA . MET A 1 286 ? 11.441 -0.813 -25.248 1.00 66.75 286 MET A CA 1
ATOM 2242 C C . MET A 1 286 ? 12.250 -1.876 -25.976 1.00 66.75 286 MET A C 1
ATOM 2244 O O . MET A 1 286 ? 12.006 -3.075 -25.800 1.00 66.75 286 MET A O 1
ATOM 2248 N N . GLN A 1 287 ? 13.233 -1.449 -26.769 1.00 64.38 287 GLN A N 1
ATOM 2249 C CA . GLN A 1 287 ? 14.062 -2.391 -27.507 1.00 64.38 287 GLN A CA 1
ATOM 2250 C C . GLN A 1 287 ? 14.716 -3.359 -26.524 1.00 64.38 287 GLN A C 1
ATOM 2252 O O . GLN A 1 287 ? 15.540 -2.956 -25.704 1.00 64.38 287 GLN A O 1
ATOM 2257 N N . MET A 1 288 ? 14.341 -4.637 -26.595 1.00 69.62 288 MET A N 1
ATOM 2258 C CA . MET A 1 288 ? 14.882 -5.661 -25.705 1.00 69.62 288 MET A CA 1
ATOM 2259 C C . MET A 1 288 ? 16.404 -5.759 -25.866 1.00 69.62 288 MET A C 1
ATOM 2261 O O . MET A 1 288 ? 16.912 -5.643 -26.990 1.00 69.62 288 MET A O 1
ATOM 2265 N N . PRO A 1 289 ? 17.159 -5.986 -24.771 1.00 69.69 289 PRO A N 1
ATOM 2266 C CA . PRO A 1 289 ? 18.610 -6.059 -24.848 1.00 69.69 289 PRO A CA 1
ATOM 2267 C C . PRO A 1 289 ? 19.039 -7.151 -25.826 1.00 69.69 289 PRO A C 1
ATOM 2269 O O . PRO A 1 289 ? 18.567 -8.292 -25.773 1.00 69.69 289 PRO A O 1
ATOM 2272 N N . ARG A 1 290 ? 19.997 -6.804 -26.687 1.00 65.62 290 ARG A N 1
ATOM 2273 C CA . ARG A 1 290 ? 20.732 -7.775 -27.494 1.00 65.62 290 ARG A CA 1
ATOM 2274 C C . ARG A 1 290 ? 22.106 -7.994 -26.887 1.00 65.62 290 ARG A C 1
ATOM 2276 O O . ARG A 1 290 ? 22.850 -7.042 -26.668 1.00 65.62 290 ARG A O 1
ATOM 2283 N N . VAL A 1 291 ? 22.469 -9.248 -26.650 1.00 61.12 291 VAL A N 1
ATOM 2284 C CA . VAL A 1 291 ? 23.800 -9.628 -26.166 1.00 61.12 291 VAL A CA 1
ATOM 2285 C C . VAL A 1 291 ? 24.478 -10.413 -27.276 1.00 61.12 291 VAL A C 1
ATOM 2287 O O . VAL A 1 291 ? 23.965 -11.437 -27.705 1.00 61.12 291 VAL A O 1
ATOM 2290 N N . GLN A 1 292 ? 25.612 -9.907 -27.772 1.00 58.34 292 GLN A N 1
ATOM 2291 C CA . GLN A 1 292 ? 26.321 -10.486 -28.927 1.00 58.34 292 GLN A CA 1
ATOM 2292 C C . GLN A 1 292 ? 25.446 -10.600 -30.194 1.00 58.34 292 GLN A C 1
ATOM 2294 O O . GLN A 1 292 ? 25.624 -11.498 -31.008 1.00 58.34 292 GLN A O 1
ATOM 2299 N N . GLY A 1 293 ? 24.505 -9.667 -30.373 1.00 61.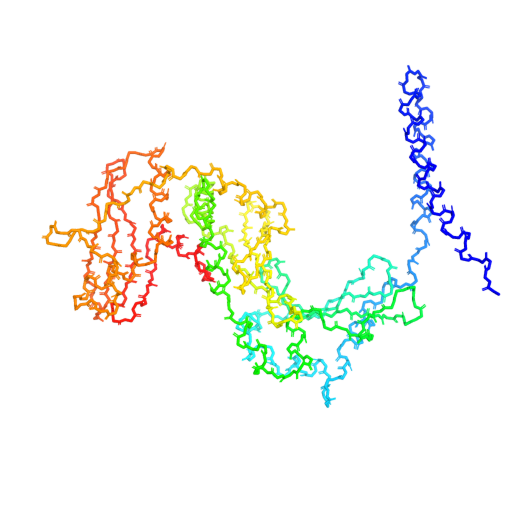53 293 GLY A N 1
ATOM 2300 C CA . GLY A 1 293 ? 23.605 -9.628 -31.530 1.00 61.53 293 GLY A CA 1
ATOM 2301 C C . GLY A 1 293 ? 22.338 -10.476 -31.389 1.00 61.53 293 GLY A C 1
ATOM 2302 O O . GLY A 1 293 ? 21.415 -10.287 -32.179 1.00 61.53 293 GLY A O 1
ATOM 2303 N N . GLU A 1 294 ? 22.241 -11.329 -30.367 1.00 65.94 294 GLU A N 1
ATOM 2304 C CA . GLU A 1 294 ? 21.054 -12.144 -30.094 1.00 65.94 294 GLU A CA 1
ATOM 2305 C C . GLU A 1 294 ? 20.142 -11.479 -29.062 1.00 65.94 294 GLU A C 1
ATOM 2307 O O . GLU A 1 294 ? 20.612 -10.918 -28.068 1.00 65.94 294 GLU A O 1
ATOM 2312 N N . LEU A 1 295 ? 18.828 -11.558 -29.294 1.00 73.69 295 LEU A N 1
ATOM 2313 C CA . LEU A 1 295 ? 17.820 -11.155 -28.315 1.00 73.69 295 LEU A CA 1
ATOM 2314 C C . LEU A 1 295 ? 17.986 -11.976 -27.041 1.00 73.69 295 LEU A C 1
ATOM 2316 O O . LEU A 1 295 ? 18.104 -13.201 -27.065 1.00 73.69 295 LEU A O 1
ATOM 2320 N N . MET A 1 296 ? 17.992 -11.283 -25.914 1.00 80.56 296 MET A N 1
ATOM 2321 C CA . MET A 1 296 ? 18.090 -11.929 -24.624 1.00 80.56 296 MET A CA 1
ATOM 2322 C C . MET A 1 296 ? 16.781 -12.655 -24.289 1.00 80.56 296 MET A C 1
ATOM 2324 O O . MET A 1 296 ? 15.747 -12.023 -24.105 1.00 80.56 296 MET A O 1
ATOM 2328 N N . ASP A 1 297 ? 16.828 -13.982 -24.172 1.00 79.50 297 ASP A N 1
ATOM 2329 C CA . ASP A 1 297 ? 15.706 -14.776 -23.660 1.00 79.50 297 ASP A CA 1
ATOM 2330 C C . ASP A 1 297 ? 15.464 -14.442 -22.185 1.00 79.50 297 ASP A C 1
ATOM 2332 O O . ASP A 1 297 ? 16.291 -14.810 -21.359 1.00 79.50 297 ASP A O 1
ATOM 2336 N N . LEU A 1 298 ? 14.357 -13.784 -21.830 1.00 79.50 298 LEU A N 1
ATOM 2337 C CA . LEU A 1 298 ? 14.029 -13.410 -20.445 1.00 79.50 298 LEU A CA 1
ATOM 2338 C C . LEU A 1 298 ? 13.371 -14.536 -19.624 1.00 79.50 298 LEU A C 1
ATOM 2340 O O . LEU A 1 298 ? 13.186 -14.371 -18.418 1.00 79.50 298 LEU A O 1
ATOM 2344 N N . THR A 1 299 ? 13.071 -15.692 -20.231 1.00 81.88 299 THR A N 1
ATOM 2345 C CA . THR A 1 299 ? 12.446 -16.828 -19.526 1.00 81.88 299 THR A CA 1
ATOM 2346 C C . THR A 1 299 ? 13.414 -17.552 -18.591 1.00 81.88 299 THR A C 1
ATOM 2348 O O . THR A 1 299 ? 13.000 -18.138 -17.591 1.00 81.88 299 THR A O 1
ATOM 2351 N N . THR A 1 300 ? 14.718 -17.469 -18.866 1.00 84.44 300 THR A N 1
ATOM 2352 C CA . THR A 1 300 ? 15.751 -17.997 -17.971 1.00 84.44 300 THR A CA 1
ATOM 2353 C C . THR A 1 300 ? 15.798 -17.184 -16.661 1.00 84.44 300 THR A C 1
ATOM 2355 O O . THR A 1 300 ? 16.042 -15.970 -16.706 1.00 84.44 300 THR A O 1
ATOM 2358 N N . PRO A 1 301 ? 15.630 -17.817 -15.481 1.00 87.75 301 PRO A N 1
ATOM 2359 C CA . PRO A 1 301 ? 15.686 -17.116 -14.202 1.00 87.75 301 PRO A CA 1
ATOM 2360 C C . PRO A 1 301 ? 17.034 -16.411 -13.992 1.00 87.75 301 PRO A C 1
ATOM 2362 O O . PRO A 1 301 ? 18.073 -16.995 -14.320 1.00 87.75 301 PRO A O 1
ATOM 2365 N N . PRO A 1 302 ? 17.066 -15.211 -13.380 1.00 89.06 302 PRO A N 1
ATOM 2366 C CA . PRO A 1 302 ? 18.311 -14.475 -13.155 1.00 89.06 302 PRO A CA 1
ATOM 2367 C C . PRO A 1 302 ? 19.394 -15.316 -12.461 1.00 89.06 302 PRO A C 1
ATOM 2369 O O . PRO A 1 302 ? 20.539 -15.348 -12.902 1.00 89.06 302 PRO A O 1
ATOM 2372 N N . ALA A 1 303 ? 19.032 -16.086 -11.432 1.00 89.81 303 ALA A N 1
ATOM 2373 C CA . ALA A 1 303 ? 19.977 -16.897 -10.662 1.00 89.81 303 ALA A CA 1
ATOM 2374 C C . ALA A 1 303 ? 20.699 -17.993 -11.478 1.00 89.81 303 ALA A C 1
ATOM 2376 O O . ALA A 1 303 ? 21.771 -18.440 -11.071 1.00 89.81 303 ALA A O 1
ATOM 2377 N N . ALA A 1 304 ? 20.136 -18.419 -12.614 1.00 90.19 304 ALA A N 1
ATOM 2378 C CA . ALA A 1 304 ? 20.721 -19.439 -13.486 1.00 90.19 304 ALA A CA 1
ATOM 2379 C C . ALA A 1 304 ? 21.681 -18.861 -14.545 1.00 90.19 304 ALA A C 1
ATOM 2381 O O . ALA A 1 304 ? 22.363 -19.616 -15.234 1.00 90.19 304 ALA A O 1
ATOM 2382 N N . GLU A 1 305 ? 21.750 -17.535 -14.690 1.00 91.56 305 GLU A N 1
ATOM 2383 C CA . GLU A 1 305 ? 22.543 -16.877 -15.728 1.00 91.56 305 GLU A CA 1
ATOM 2384 C C . GLU A 1 305 ? 24.032 -16.830 -15.351 1.00 91.56 305 GLU A C 1
ATOM 2386 O O . GLU A 1 305 ? 24.385 -16.176 -14.368 1.00 91.56 305 GLU A O 1
ATOM 2391 N N . PRO A 1 306 ? 24.945 -17.475 -16.097 1.00 89.12 306 PRO A N 1
ATOM 2392 C CA . PRO A 1 306 ? 26.360 -17.537 -15.729 1.00 89.12 306 PRO A CA 1
ATOM 2393 C C . PRO A 1 306 ? 27.086 -16.190 -15.825 1.00 89.12 306 PRO A C 1
ATOM 2395 O O . PRO A 1 306 ? 27.979 -15.931 -15.020 1.00 89.12 306 PRO A O 1
ATOM 2398 N N . SER A 1 307 ? 26.717 -15.322 -16.771 1.00 90.44 307 SER A N 1
ATOM 2399 C CA . SER A 1 307 ? 27.366 -14.019 -16.941 1.00 90.44 307 SER A CA 1
ATOM 2400 C C . SER A 1 307 ? 26.816 -12.997 -15.949 1.00 90.44 307 SER A C 1
ATOM 2402 O O . SER A 1 307 ? 25.623 -12.720 -15.967 1.00 90.44 307 SER A O 1
ATOM 2404 N N . GLU A 1 308 ? 27.669 -12.373 -15.129 1.00 90.69 308 GLU A N 1
ATOM 2405 C CA . GLU A 1 308 ? 27.217 -11.352 -14.168 1.00 90.69 308 GLU A CA 1
ATOM 2406 C C . GLU A 1 308 ? 26.540 -10.149 -14.845 1.00 90.69 308 GLU A C 1
ATOM 2408 O O . GLU A 1 308 ? 25.504 -9.695 -14.369 1.00 90.69 308 GLU A O 1
ATOM 2413 N N . ALA A 1 309 ? 27.051 -9.698 -15.997 1.00 88.75 309 ALA A N 1
ATOM 2414 C CA . ALA A 1 309 ? 26.449 -8.618 -16.784 1.00 88.75 309 ALA A CA 1
ATOM 2415 C C . ALA A 1 309 ? 25.026 -8.966 -17.248 1.00 88.75 309 ALA A C 1
ATOM 2417 O O . ALA A 1 309 ? 24.085 -8.193 -17.070 1.00 88.75 309 ALA A O 1
ATOM 2418 N N . ARG A 1 310 ? 24.853 -10.166 -17.822 1.00 89.75 310 ARG A N 1
ATOM 2419 C CA . ARG A 1 310 ? 23.532 -10.650 -18.254 1.00 89.75 310 ARG A CA 1
ATOM 2420 C C . ARG A 1 310 ? 22.627 -10.882 -17.052 1.00 89.75 310 ARG A C 1
ATOM 2422 O O . ARG A 1 310 ? 21.448 -10.572 -17.113 1.00 89.75 310 ARG A O 1
ATOM 2429 N N . ARG A 1 311 ? 23.172 -11.385 -15.947 1.00 92.38 311 ARG A N 1
ATOM 2430 C CA . ARG A 1 311 ? 22.434 -11.628 -14.709 1.00 92.38 311 ARG A CA 1
ATOM 2431 C C . ARG A 1 311 ? 21.893 -10.327 -14.123 1.00 92.38 311 ARG A C 1
ATOM 2433 O O . ARG A 1 311 ? 20.730 -10.292 -13.743 1.00 92.38 311 ARG A O 1
ATOM 2440 N N . ALA A 1 312 ? 22.695 -9.264 -14.106 1.00 91.19 312 ALA A N 1
ATOM 2441 C CA . ALA A 1 312 ? 22.258 -7.934 -13.692 1.00 91.19 312 ALA A CA 1
ATOM 2442 C C . ALA A 1 312 ? 21.098 -7.420 -14.563 1.00 91.19 312 ALA A C 1
ATOM 2444 O O . ALA A 1 312 ? 20.072 -7.016 -14.024 1.00 91.19 312 ALA A O 1
ATOM 2445 N N . LEU A 1 313 ? 21.210 -7.533 -15.895 1.00 90.12 313 LEU A N 1
ATOM 2446 C CA . LEU A 1 313 ? 20.111 -7.209 -16.819 1.00 90.12 313 LEU A CA 1
ATOM 2447 C C . LEU A 1 313 ? 18.846 -8.025 -16.518 1.00 90.12 313 LEU A C 1
ATOM 2449 O O . LEU A 1 313 ? 17.755 -7.464 -16.474 1.00 90.12 313 LEU A O 1
ATOM 2453 N N . ARG A 1 314 ? 18.979 -9.336 -16.265 1.00 90.94 314 ARG A N 1
ATOM 2454 C CA . ARG A 1 314 ? 17.836 -10.194 -15.909 1.00 90.94 314 ARG A CA 1
ATOM 2455 C C . ARG A 1 314 ? 17.160 -9.737 -14.633 1.00 90.94 314 ARG A C 1
ATOM 2457 O O . ARG A 1 314 ? 15.943 -9.735 -14.596 1.00 90.94 314 ARG A O 1
ATOM 2464 N N . TRP A 1 315 ? 17.906 -9.369 -13.597 1.00 90.75 315 TRP A N 1
ATOM 2465 C CA . TRP A 1 315 ? 17.292 -8.949 -12.337 1.00 90.75 315 TRP A CA 1
ATOM 2466 C C . TRP A 1 315 ? 16.349 -7.754 -12.504 1.00 90.75 315 TRP A C 1
ATOM 2468 O O . TRP A 1 315 ? 15.304 -7.739 -11.863 1.00 90.75 315 TRP A O 1
ATOM 2478 N N . VAL A 1 316 ? 16.669 -6.809 -13.394 1.00 88.31 316 VAL A N 1
ATOM 2479 C CA . VAL A 1 316 ? 15.795 -5.661 -13.698 1.00 88.31 316 VAL A CA 1
ATOM 2480 C C . VAL A 1 316 ? 14.640 -6.068 -14.615 1.00 88.31 316 VAL A C 1
ATOM 2482 O O . VAL A 1 316 ? 13.488 -5.756 -14.339 1.00 88.31 316 VAL A O 1
ATOM 2485 N N . LEU A 1 317 ? 14.936 -6.784 -15.702 1.00 87.12 317 LEU A N 1
ATOM 2486 C CA . LEU A 1 317 ? 13.964 -7.057 -16.769 1.00 87.12 317 LEU A CA 1
ATOM 2487 C C . LEU A 1 317 ? 13.035 -8.241 -16.496 1.00 87.12 317 LEU A C 1
ATOM 2489 O O . LEU A 1 317 ? 12.033 -8.401 -17.184 1.00 87.12 317 LEU A O 1
ATOM 2493 N N . HIS A 1 318 ? 13.367 -9.086 -15.522 1.00 86.44 318 HIS A N 1
ATOM 2494 C CA . HIS A 1 318 ? 12.515 -10.201 -15.116 1.00 86.44 318 HIS A CA 1
ATOM 2495 C C . HIS A 1 318 ? 11.272 -9.725 -14.351 1.00 86.44 318 HIS A C 1
ATOM 2497 O O . HIS A 1 318 ? 10.274 -10.440 -14.309 1.00 86.44 318 HIS A O 1
ATOM 2503 N N . ASP A 1 319 ? 11.300 -8.517 -13.775 1.00 84.94 319 ASP A N 1
ATOM 2504 C CA . ASP A 1 319 ? 10.093 -7.877 -13.261 1.00 84.94 319 ASP A CA 1
ATOM 2505 C C . ASP A 1 319 ? 9.370 -7.149 -14.403 1.00 84.94 319 ASP A C 1
ATOM 2507 O O . ASP A 1 319 ? 9.652 -5.990 -14.717 1.00 84.94 319 ASP A O 1
ATOM 2511 N N . GLU A 1 320 ? 8.405 -7.834 -15.023 1.00 83.44 320 GLU A N 1
ATOM 2512 C CA . GLU A 1 320 ? 7.587 -7.270 -16.105 1.00 83.44 320 GLU A CA 1
ATOM 2513 C C . GLU A 1 320 ? 6.912 -5.944 -15.725 1.00 83.44 320 GLU A C 1
ATOM 2515 O O . GLU A 1 320 ? 6.592 -5.151 -16.609 1.00 83.44 320 GLU A O 1
ATOM 2520 N N . ARG A 1 321 ? 6.691 -5.680 -14.428 1.00 86.06 321 ARG A N 1
ATOM 2521 C CA . ARG A 1 321 ? 6.095 -4.422 -13.960 1.00 86.06 321 ARG A CA 1
ATOM 2522 C C . ARG A 1 321 ? 7.055 -3.259 -14.163 1.00 86.06 321 ARG A C 1
ATOM 2524 O O . ARG A 1 321 ? 6.621 -2.207 -14.613 1.00 86.06 321 ARG A O 1
ATOM 2531 N N . VAL A 1 322 ? 8.340 -3.455 -13.860 1.00 84.06 322 VAL A N 1
ATOM 2532 C CA . VAL A 1 322 ? 9.385 -2.438 -14.052 1.00 84.06 322 VAL A CA 1
ATOM 2533 C C . VAL A 1 322 ? 9.572 -2.166 -15.541 1.00 84.06 322 VAL A C 1
ATOM 2535 O O . VAL A 1 322 ? 9.579 -1.008 -15.953 1.00 84.06 322 VAL A O 1
ATOM 2538 N N . ALA A 1 323 ? 9.657 -3.227 -16.350 1.00 82.88 323 ALA A N 1
ATOM 2539 C CA . ALA A 1 323 ? 9.801 -3.107 -17.797 1.00 82.88 323 ALA A CA 1
ATOM 2540 C C . ALA A 1 323 ? 8.597 -2.393 -18.442 1.00 82.88 323 ALA A C 1
ATOM 2542 O O . ALA A 1 323 ? 8.790 -1.455 -19.212 1.00 82.88 323 ALA A O 1
ATOM 2543 N N . GLU A 1 324 ? 7.361 -2.780 -18.099 1.00 85.94 324 GLU A N 1
ATOM 2544 C CA . GLU A 1 324 ? 6.153 -2.112 -18.603 1.00 85.94 324 GLU A CA 1
ATOM 2545 C C . GLU A 1 324 ? 6.077 -0.657 -18.136 1.00 85.94 324 GLU A C 1
ATOM 2547 O O . GLU A 1 324 ? 5.823 0.225 -18.948 1.00 85.94 324 GLU A O 1
ATOM 2552 N N . ALA A 1 325 ? 6.312 -0.385 -16.852 1.00 87.25 325 ALA A N 1
ATOM 2553 C CA . ALA A 1 325 ? 6.264 0.965 -16.303 1.00 87.25 325 ALA A CA 1
ATOM 2554 C C . ALA A 1 325 ? 7.255 1.915 -16.995 1.00 87.25 325 ALA A C 1
ATOM 2556 O O . ALA A 1 325 ? 6.891 3.037 -17.352 1.00 87.25 325 ALA A O 1
ATOM 2557 N N . ALA A 1 326 ? 8.488 1.454 -17.221 1.00 84.38 326 ALA A N 1
ATOM 2558 C CA . ALA A 1 326 ? 9.500 2.199 -17.961 1.00 84.38 326 ALA A CA 1
ATOM 2559 C C . ALA A 1 326 ? 9.077 2.434 -19.423 1.00 84.38 326 ALA A C 1
ATOM 2561 O O . ALA A 1 326 ? 9.133 3.566 -19.904 1.00 84.38 326 ALA A O 1
ATOM 2562 N N . ALA A 1 327 ? 8.591 1.390 -20.101 1.00 84.94 327 ALA A N 1
ATOM 2563 C CA . ALA A 1 327 ? 8.124 1.453 -21.484 1.00 84.94 327 ALA A CA 1
ATOM 2564 C C . ALA A 1 327 ? 6.966 2.441 -21.664 1.00 84.94 327 ALA A C 1
ATOM 2566 O O . ALA A 1 327 ? 6.996 3.308 -22.533 1.00 84.94 327 ALA A O 1
ATOM 2567 N N . VAL A 1 328 ? 5.971 2.356 -20.785 1.00 86.31 328 VAL A N 1
ATOM 2568 C CA . VAL A 1 328 ? 4.801 3.233 -20.761 1.00 86.31 328 VAL A CA 1
ATOM 2569 C C . VAL A 1 328 ? 5.202 4.687 -20.536 1.00 86.31 328 VAL A C 1
ATOM 2571 O O . VAL A 1 328 ? 4.670 5.584 -21.188 1.00 86.31 328 VAL A O 1
ATOM 2574 N N . LEU A 1 329 ? 6.127 4.945 -19.613 1.00 83.62 329 LEU A N 1
ATOM 2575 C CA . LEU A 1 329 ? 6.577 6.301 -19.332 1.00 83.62 329 LEU A CA 1
ATOM 2576 C C . LEU A 1 329 ? 7.339 6.907 -20.519 1.00 83.62 329 LEU A C 1
ATOM 2578 O O . LEU A 1 329 ? 7.122 8.074 -20.848 1.00 83.62 329 LEU A O 1
ATOM 2582 N N . LEU A 1 330 ? 8.188 6.123 -21.190 1.00 82.81 330 LEU A N 1
ATOM 2583 C CA . LEU A 1 330 ? 8.857 6.544 -22.424 1.00 82.81 330 LEU A CA 1
ATOM 2584 C C . LEU A 1 330 ? 7.850 6.790 -23.553 1.00 82.81 330 LEU A C 1
ATOM 2586 O O . LEU A 1 330 ? 7.897 7.842 -24.189 1.00 82.81 330 LEU A O 1
ATOM 2590 N N . GLY A 1 331 ? 6.894 5.879 -23.752 1.00 84.31 331 GLY A N 1
ATOM 2591 C CA . GLY A 1 331 ? 5.802 6.042 -24.713 1.00 84.31 331 GLY A CA 1
ATOM 2592 C C . GLY A 1 331 ? 4.970 7.295 -24.433 1.00 84.31 331 GLY A C 1
ATOM 2593 O O . GLY A 1 331 ? 4.628 8.045 -25.346 1.00 84.31 331 GLY A O 1
ATOM 2594 N N . PHE A 1 332 ? 4.720 7.605 -23.160 1.00 82.81 332 PHE A N 1
ATOM 2595 C CA . PHE A 1 332 ? 4.078 8.855 -22.772 1.00 82.81 332 PHE A CA 1
ATOM 2596 C C . PHE A 1 332 ? 4.945 10.079 -23.099 1.00 82.81 332 PHE A C 1
ATOM 2598 O O . PHE A 1 332 ? 4.434 11.041 -23.674 1.00 82.81 332 PHE A O 1
ATOM 2605 N N . ARG A 1 333 ? 6.252 10.062 -22.803 1.00 83.06 333 ARG A N 1
ATOM 2606 C CA . ARG A 1 333 ? 7.158 11.171 -23.157 1.00 83.06 333 ARG A CA 1
ATOM 2607 C C . ARG A 1 333 ? 7.264 11.389 -24.669 1.00 83.06 333 ARG A C 1
ATOM 2609 O O . ARG A 1 333 ? 7.289 12.543 -25.089 1.00 83.06 333 ARG A O 1
ATOM 2616 N N . ARG A 1 334 ? 7.212 10.330 -25.486 1.00 85.81 334 ARG A N 1
ATOM 2617 C CA . ARG A 1 334 ? 7.164 10.412 -26.963 1.00 85.81 334 ARG A CA 1
ATOM 2618 C C . ARG A 1 334 ? 5.996 11.229 -27.500 1.00 85.81 334 ARG A C 1
ATOM 2620 O O . ARG A 1 334 ? 6.072 11.766 -28.597 1.00 85.81 334 ARG A O 1
ATOM 2627 N N . THR A 1 335 ? 4.911 11.360 -26.736 1.00 83.81 335 THR A N 1
ATOM 2628 C CA . THR A 1 335 ? 3.787 12.224 -27.135 1.00 83.81 335 THR A CA 1
ATOM 2629 C C . THR A 1 335 ? 4.121 13.719 -27.064 1.00 83.81 335 THR A C 1
ATOM 2631 O O . THR A 1 335 ? 3.366 14.535 -27.591 1.00 83.81 335 THR A O 1
ATOM 2634 N N . ARG A 1 336 ? 5.229 14.086 -26.403 1.00 84.44 336 ARG A N 1
ATOM 2635 C CA . ARG A 1 336 ? 5.655 15.470 -26.138 1.00 84.44 336 ARG A CA 1
ATOM 2636 C C . ARG A 1 336 ? 7.054 15.798 -26.671 1.00 84.44 336 ARG A C 1
ATOM 2638 O O . ARG A 1 336 ? 7.317 16.969 -26.918 1.00 84.44 336 ARG A O 1
ATOM 2645 N N . HIS A 1 337 ? 7.909 14.792 -26.835 1.00 85.75 337 HIS A N 1
ATOM 2646 C CA . HIS A 1 337 ? 9.324 14.921 -27.191 1.00 85.75 337 HIS A CA 1
ATOM 2647 C C . HIS A 1 337 ? 9.694 13.963 -28.325 1.00 85.75 337 HIS A C 1
ATOM 2649 O O . HIS A 1 337 ? 9.086 12.898 -28.461 1.00 85.75 337 HIS A O 1
ATOM 2655 N N . GLU A 1 338 ? 10.722 14.305 -29.100 1.00 87.75 338 GLU A N 1
ATOM 2656 C CA . GLU A 1 338 ? 11.332 13.367 -30.042 1.00 87.75 338 GLU A CA 1
ATOM 2657 C C . GLU A 1 338 ? 12.261 12.434 -29.259 1.00 87.75 338 GLU A C 1
ATOM 2659 O O . GLU A 1 338 ? 13.227 12.890 -28.652 1.00 87.75 338 GLU A O 1
ATOM 2664 N N . ILE A 1 339 ? 11.941 11.133 -29.223 1.00 86.56 339 ILE A N 1
ATOM 2665 C CA . ILE A 1 339 ? 12.740 10.135 -28.499 1.00 86.56 339 ILE A CA 1
ATOM 2666 C C . ILE A 1 339 ? 13.250 9.061 -29.453 1.00 86.56 339 ILE A C 1
ATOM 2668 O O . ILE A 1 339 ? 12.454 8.284 -29.985 1.00 86.56 339 ILE A O 1
ATOM 2672 N N . GLU A 1 340 ? 14.572 8.961 -29.583 1.00 88.69 340 GLU A N 1
ATOM 2673 C CA . GLU A 1 340 ? 15.265 7.882 -30.289 1.00 88.69 340 GLU A CA 1
ATOM 2674 C C . GLU A 1 340 ? 15.843 6.868 -29.289 1.00 88.69 340 GLU A C 1
ATOM 2676 O O . GLU A 1 340 ? 16.605 7.209 -28.384 1.00 88.69 340 GLU A O 1
ATOM 2681 N N . ASP A 1 341 ? 15.495 5.592 -29.453 1.00 86.56 341 ASP A N 1
ATOM 2682 C CA . ASP A 1 341 ? 16.004 4.519 -28.599 1.00 86.56 341 ASP A CA 1
ATOM 2683 C C . ASP A 1 341 ? 17.430 4.117 -28.962 1.00 86.56 341 ASP A C 1
ATOM 2685 O O . ASP A 1 341 ? 17.693 3.662 -30.076 1.00 86.56 341 ASP A O 1
ATOM 2689 N N . ILE A 1 342 ? 18.332 4.173 -27.980 1.00 87.50 342 ILE A N 1
ATOM 2690 C CA . ILE A 1 342 ? 19.698 3.651 -28.115 1.00 87.50 342 ILE A CA 1
ATOM 2691 C C . ILE A 1 342 ? 19.783 2.221 -27.553 1.00 87.50 342 ILE A C 1
ATOM 2693 O O . ILE A 1 342 ? 20.488 1.375 -28.108 1.00 87.50 342 ILE A O 1
ATOM 2697 N N . GLY A 1 343 ? 19.055 1.934 -26.468 1.00 87.00 343 GLY A N 1
ATOM 2698 C CA . GLY A 1 343 ? 18.851 0.589 -25.926 1.00 87.00 343 GLY A CA 1
ATOM 2699 C C . GLY A 1 343 ? 19.539 0.311 -24.586 1.00 87.00 343 GLY A C 1
ATOM 2700 O O . GLY A 1 343 ? 20.133 1.185 -23.949 1.00 87.00 343 GLY A O 1
ATOM 2701 N N . TRP A 1 344 ? 19.445 -0.943 -24.139 1.00 87.88 344 TRP A N 1
ATOM 2702 C CA . TRP A 1 344 ? 19.975 -1.389 -22.849 1.00 87.88 344 TRP A CA 1
ATOM 2703 C C . TRP A 1 344 ? 21.498 -1.552 -22.840 1.00 87.88 344 TRP A C 1
ATOM 2705 O O . TRP A 1 344 ? 22.098 -2.105 -23.764 1.00 87.88 344 TRP A O 1
ATOM 2715 N N . ARG A 1 345 ? 22.125 -1.150 -21.736 1.00 88.94 345 ARG A N 1
ATOM 2716 C CA . ARG A 1 345 ? 23.552 -1.302 -21.444 1.00 88.94 345 ARG A CA 1
ATOM 2717 C C . ARG A 1 345 ? 23.724 -1.828 -20.020 1.00 88.94 345 ARG A C 1
ATOM 2719 O O . ARG A 1 345 ? 22.997 -1.433 -19.117 1.00 88.94 345 ARG A O 1
ATOM 2726 N N . ALA A 1 346 ? 24.708 -2.698 -19.814 1.00 89.19 346 ALA A N 1
ATOM 2727 C CA . ALA A 1 346 ? 25.164 -3.092 -18.485 1.00 89.19 346 ALA A CA 1
ATOM 2728 C C . ALA A 1 346 ? 26.647 -2.757 -18.364 1.00 89.19 346 ALA A C 1
ATOM 2730 O O . ALA A 1 346 ? 27.453 -3.209 -19.182 1.00 89.19 346 ALA A O 1
ATOM 2731 N N . ARG A 1 347 ? 27.005 -1.950 -17.370 1.00 91.50 347 ARG A N 1
ATOM 2732 C CA . ARG A 1 347 ? 28.387 -1.563 -17.081 1.00 91.50 347 ARG A CA 1
ATOM 2733 C C . ARG A 1 347 ? 28.739 -2.023 -15.682 1.00 91.50 347 ARG A C 1
ATOM 2735 O O . ARG A 1 347 ? 27.934 -1.883 -14.769 1.00 91.50 347 ARG A O 1
ATOM 2742 N N . GLN A 1 348 ? 29.916 -2.608 -15.532 1.00 87.44 348 GLN A N 1
ATOM 2743 C CA . GLN A 1 348 ? 30.395 -2.986 -14.214 1.00 87.44 348 GLN A CA 1
ATOM 2744 C C . GLN A 1 348 ? 30.720 -1.714 -13.427 1.00 87.44 348 GLN A C 1
ATOM 2746 O O . GLN A 1 348 ? 31.305 -0.787 -13.986 1.00 87.44 348 GLN A O 1
ATOM 2751 N N . ASP A 1 349 ? 30.307 -1.683 -12.168 1.00 85.94 349 ASP A N 1
ATOM 2752 C CA . ASP A 1 349 ? 30.671 -0.638 -11.216 1.00 85.94 349 ASP A CA 1
ATOM 2753 C C . ASP A 1 349 ? 32.081 -0.910 -10.646 1.00 85.94 349 ASP A C 1
ATOM 2755 O O . ASP A 1 349 ? 32.597 -2.032 -10.722 1.00 85.94 349 ASP A O 1
ATOM 2759 N N . ASP A 1 350 ? 32.710 0.102 -10.054 1.00 79.88 350 ASP A N 1
ATOM 2760 C CA . ASP A 1 350 ? 34.009 -0.009 -9.383 1.00 79.88 350 ASP A CA 1
ATOM 2761 C C . ASP A 1 350 ? 33.931 -0.948 -8.163 1.00 79.88 350 ASP A C 1
ATOM 2763 O O . ASP A 1 350 ? 34.913 -1.593 -7.775 1.00 79.88 350 ASP A O 1
ATOM 2767 N N . GLU A 1 351 ? 32.740 -1.085 -7.572 1.00 83.19 351 GLU A N 1
ATOM 2768 C CA . GLU A 1 351 ? 32.473 -2.029 -6.495 1.00 83.19 351 GLU A CA 1
ATOM 2769 C C . GLU A 1 351 ? 32.227 -3.458 -7.006 1.00 83.19 351 GLU A C 1
ATOM 2771 O O . GLU A 1 351 ? 31.387 -3.739 -7.864 1.00 83.19 351 GLU A O 1
ATOM 2776 N N . ARG A 1 352 ? 32.941 -4.424 -6.416 1.00 82.62 352 ARG A N 1
ATOM 2777 C CA . ARG A 1 352 ? 32.922 -5.821 -6.868 1.00 82.62 352 ARG A CA 1
ATOM 2778 C C . ARG A 1 352 ? 31.512 -6.427 -6.839 1.00 82.62 352 ARG A C 1
ATOM 2780 O O . ARG A 1 352 ? 30.949 -6.660 -5.772 1.00 82.62 352 ARG A O 1
ATOM 2787 N N . GLY A 1 353 ? 31.026 -6.817 -8.018 1.00 85.88 353 GLY A N 1
ATOM 2788 C CA . GLY A 1 353 ? 29.754 -7.520 -8.207 1.00 85.88 353 GLY A CA 1
ATOM 2789 C C . GLY A 1 353 ? 28.547 -6.602 -8.411 1.00 85.88 353 GLY A C 1
ATOM 2790 O O . GLY A 1 353 ? 27.459 -7.115 -8.690 1.00 85.88 353 GLY A O 1
ATOM 2791 N N . TRP A 1 354 ? 28.731 -5.283 -8.303 1.00 93.31 354 TRP A N 1
ATOM 2792 C CA . TRP A 1 354 ? 27.729 -4.285 -8.660 1.00 93.31 354 TRP A CA 1
ATOM 2793 C C . TRP A 1 354 ? 27.820 -3.918 -10.141 1.00 93.31 354 TRP A C 1
ATOM 2795 O O . TRP A 1 354 ? 28.894 -3.901 -10.746 1.00 93.31 354 TRP A O 1
ATOM 2805 N N . TRP A 1 355 ? 26.658 -3.669 -10.733 1.00 94.44 355 TRP A N 1
ATOM 2806 C CA . TRP A 1 355 ? 26.493 -3.359 -12.145 1.00 94.44 355 TRP A CA 1
ATOM 2807 C C . TRP A 1 355 ? 25.484 -2.228 -12.314 1.00 94.44 355 TRP A C 1
ATOM 2809 O O . TRP A 1 355 ? 24.398 -2.290 -11.746 1.00 94.44 355 TRP A O 1
ATOM 2819 N N . HIS A 1 356 ? 25.801 -1.246 -13.149 1.00 93.81 356 HIS A N 1
ATOM 2820 C CA . HIS A 1 356 ? 24.847 -0.258 -13.636 1.00 93.81 356 HIS A CA 1
ATOM 2821 C C . HIS A 1 356 ? 24.125 -0.823 -14.854 1.00 93.81 356 HIS A C 1
ATOM 2823 O O . HIS A 1 356 ? 24.724 -1.026 -15.915 1.00 93.81 356 HIS A O 1
ATOM 2829 N N . VAL A 1 357 ? 22.835 -1.084 -14.700 1.00 92.12 357 VAL A N 1
ATOM 2830 C CA . VAL A 1 357 ? 21.922 -1.447 -15.778 1.00 92.12 357 VAL A CA 1
ATOM 2831 C C . VAL A 1 357 ? 21.213 -0.180 -16.226 1.00 92.12 357 VAL A C 1
ATOM 2833 O O . VAL A 1 357 ? 20.530 0.458 -15.434 1.00 92.12 357 VAL A O 1
ATOM 2836 N N . GLN A 1 358 ? 21.394 0.193 -17.488 1.00 92.12 358 GLN A N 1
ATOM 2837 C CA . GLN A 1 358 ? 20.888 1.440 -18.044 1.00 92.12 358 GLN A CA 1
ATOM 2838 C C . GLN A 1 358 ? 20.072 1.177 -19.305 1.00 92.12 358 GLN A C 1
ATOM 2840 O O . GLN A 1 358 ? 20.507 0.408 -20.157 1.00 92.12 358 GLN A O 1
ATOM 2845 N N . TYR A 1 359 ? 18.938 1.848 -19.467 1.00 90.38 359 TYR A N 1
ATOM 2846 C CA . TYR A 1 359 ? 18.321 2.053 -20.772 1.00 90.38 359 TYR A CA 1
ATOM 2847 C C . TYR A 1 359 ? 18.665 3.451 -21.260 1.00 90.38 359 TYR A C 1
ATOM 2849 O O . TYR A 1 359 ? 18.365 4.424 -20.573 1.00 90.38 359 TYR A O 1
ATOM 2857 N N . VAL A 1 360 ? 19.314 3.546 -22.415 1.00 90.31 360 VAL A N 1
ATOM 2858 C CA . VAL A 1 360 ? 19.782 4.813 -22.978 1.00 90.31 360 VAL A CA 1
ATOM 2859 C C . VAL A 1 360 ? 18.866 5.223 -24.124 1.00 90.31 360 VAL A C 1
ATOM 2861 O O . VAL A 1 360 ? 18.518 4.395 -24.971 1.00 90.31 360 VAL A O 1
ATOM 2864 N N . PHE A 1 361 ? 18.497 6.496 -24.161 1.00 88.81 361 PHE A N 1
ATOM 2865 C CA . PHE A 1 361 ? 17.698 7.087 -25.228 1.00 88.81 361 PHE A CA 1
ATOM 2866 C C . PHE A 1 361 ? 18.154 8.523 -25.485 1.00 88.81 361 PHE A C 1
ATOM 2868 O O . PHE A 1 361 ? 18.764 9.152 -24.627 1.00 88.81 361 PHE A O 1
ATOM 2875 N N . ASN A 1 362 ? 17.896 9.028 -26.683 1.00 89.69 362 ASN A N 1
ATOM 2876 C CA . ASN A 1 362 ? 18.094 10.427 -27.023 1.00 89.69 362 ASN A CA 1
ATOM 2877 C C . ASN A 1 362 ? 16.736 11.132 -26.966 1.00 89.69 362 ASN A C 1
ATOM 2879 O O . ASN A 1 362 ? 15.803 10.671 -27.617 1.00 89.69 362 ASN A O 1
ATOM 2883 N N . GLN A 1 363 ? 16.617 12.199 -26.180 1.00 88.75 363 GLN A N 1
ATOM 2884 C CA . GLN A 1 363 ? 15.433 13.044 -26.086 1.00 88.75 363 GLN A CA 1
ATOM 2885 C C . GLN A 1 363 ? 15.780 14.439 -26.614 1.00 88.75 363 GLN A C 1
ATOM 2887 O O . GLN A 1 363 ? 16.632 15.121 -26.051 1.00 88.75 363 GLN A O 1
ATOM 2892 N N . ASP A 1 364 ? 15.119 14.864 -27.690 1.00 91.00 364 ASP A N 1
ATOM 2893 C CA . ASP A 1 364 ? 15.304 16.181 -28.319 1.00 91.00 364 ASP A CA 1
ATOM 2894 C C . ASP A 1 364 ? 16.778 16.531 -28.646 1.00 91.00 364 ASP A C 1
ATOM 2896 O O . ASP A 1 364 ? 17.187 17.693 -28.626 1.00 91.00 364 ASP A O 1
ATOM 2900 N N . GLY A 1 365 ? 17.597 15.524 -28.962 1.00 90.00 365 GLY A N 1
ATOM 2901 C CA . GLY A 1 365 ? 19.022 15.668 -29.271 1.00 90.00 365 GLY A CA 1
ATOM 2902 C C . GLY A 1 365 ? 19.967 15.366 -28.101 1.00 90.00 365 GLY A C 1
ATOM 2903 O O . GLY A 1 365 ? 21.166 15.201 -28.344 1.00 90.00 365 GLY A O 1
ATOM 2904 N N . GLU A 1 366 ? 19.470 15.226 -26.870 1.00 91.38 366 GLU A N 1
ATOM 2905 C CA . GLU A 1 366 ? 20.273 14.982 -25.663 1.00 91.38 366 GLU A CA 1
ATOM 2906 C C . GLU A 1 366 ? 20.166 13.523 -25.178 1.00 91.38 366 GLU A C 1
ATOM 2908 O O . GLU A 1 366 ? 19.082 12.950 -25.134 1.00 91.38 366 GLU A O 1
ATOM 2913 N N . GLU A 1 367 ? 21.291 12.890 -24.820 1.00 90.00 367 GLU A N 1
ATOM 2914 C CA . GLU A 1 367 ? 21.292 11.525 -24.259 1.00 90.00 367 GLU A CA 1
ATOM 2915 C C . GLU A 1 367 ? 20.790 11.548 -22.802 1.00 90.00 367 GLU A C 1
ATOM 2917 O O . GLU A 1 367 ? 21.373 12.229 -21.959 1.00 90.00 367 GLU A O 1
ATOM 2922 N N . ASP A 1 368 ? 19.750 10.768 -22.505 1.00 88.56 368 ASP A N 1
ATOM 2923 C CA . ASP A 1 368 ? 19.175 10.561 -21.169 1.00 88.56 368 ASP A CA 1
ATOM 2924 C C . ASP A 1 368 ? 19.103 9.049 -20.855 1.00 88.56 368 ASP A C 1
ATOM 2926 O O . ASP A 1 368 ? 19.227 8.189 -21.741 1.00 88.56 368 ASP A O 1
ATOM 2930 N N . THR A 1 369 ? 18.980 8.692 -19.571 1.00 89.50 369 THR A N 1
ATOM 2931 C CA . THR A 1 369 ? 19.069 7.297 -19.120 1.00 89.50 369 THR A CA 1
ATOM 2932 C C . THR A 1 369 ? 18.078 6.906 -18.023 1.00 89.50 369 THR A C 1
ATOM 2934 O O . THR A 1 369 ? 17.827 7.620 -17.052 1.00 89.50 369 THR A O 1
ATOM 2937 N N . LEU A 1 370 ? 17.560 5.682 -18.135 1.00 89.19 370 LEU A N 1
ATOM 2938 C CA . LEU A 1 370 ? 16.907 4.962 -17.040 1.00 89.19 370 LEU A CA 1
ATOM 2939 C C . LEU A 1 370 ? 17.951 4.072 -16.381 1.00 89.19 370 LEU A C 1
ATOM 2941 O O . LEU A 1 370 ? 18.438 3.175 -17.061 1.00 89.19 370 LEU A O 1
ATOM 2945 N N . SER A 1 371 ? 18.324 4.290 -15.120 1.00 91.81 371 SER A N 1
ATOM 2946 C CA . SER A 1 371 ? 19.435 3.544 -14.516 1.00 91.81 371 SER A CA 1
ATOM 2947 C C . SER A 1 371 ? 19.100 2.892 -13.182 1.00 91.81 371 SER A C 1
ATOM 2949 O O . SER A 1 371 ? 18.474 3.488 -12.305 1.00 91.81 371 SER A O 1
ATOM 2951 N N . TRP A 1 372 ? 19.579 1.659 -13.032 1.00 92.94 372 TRP A N 1
ATOM 2952 C CA . TRP A 1 372 ? 19.533 0.874 -11.808 1.00 92.94 372 TRP A CA 1
ATOM 2953 C C . TRP A 1 372 ? 20.919 0.322 -11.486 1.00 92.94 372 TRP A C 1
ATOM 2955 O O . TRP A 1 372 ? 21.605 -0.213 -12.358 1.00 92.94 372 TRP A O 1
ATOM 2965 N N . ARG A 1 373 ? 21.293 0.360 -10.214 1.00 94.50 373 ARG A N 1
ATOM 2966 C CA . ARG A 1 373 ? 22.438 -0.350 -9.657 1.00 94.50 373 ARG A CA 1
ATOM 2967 C C . ARG A 1 373 ? 22.003 -1.732 -9.198 1.00 94.50 373 ARG A C 1
ATOM 2969 O O . ARG A 1 373 ? 21.035 -1.870 -8.457 1.00 94.50 373 ARG A O 1
ATOM 2976 N N . VAL A 1 374 ? 22.708 -2.772 -9.621 1.00 93.25 374 VAL A N 1
ATOM 2977 C CA . VAL A 1 374 ? 22.300 -4.160 -9.396 1.00 93.25 374 VAL A CA 1
ATOM 2978 C C . VAL A 1 374 ? 23.459 -4.983 -8.865 1.00 93.25 374 VAL A C 1
ATOM 2980 O O . VAL A 1 374 ? 24.497 -5.109 -9.514 1.00 93.25 374 VAL A O 1
ATOM 2983 N N . LEU A 1 375 ? 23.267 -5.618 -7.714 1.00 93.50 375 LEU A N 1
ATOM 2984 C CA . LEU A 1 375 ? 24.190 -6.617 -7.197 1.00 93.50 375 LEU A CA 1
ATOM 2985 C C . LEU A 1 375 ? 23.882 -7.959 -7.867 1.00 93.50 375 LEU A C 1
ATOM 2987 O O . LEU A 1 375 ? 22.978 -8.694 -7.460 1.00 93.50 375 LEU A O 1
ATOM 2991 N N . ALA A 1 376 ? 24.645 -8.302 -8.908 1.00 91.19 376 ALA A N 1
ATOM 2992 C CA . ALA A 1 376 ? 24.342 -9.437 -9.786 1.00 91.19 376 ALA A CA 1
ATOM 2993 C C . ALA A 1 376 ? 24.184 -10.761 -9.015 1.00 91.19 376 ALA A C 1
ATOM 2995 O O . ALA A 1 376 ? 23.359 -11.605 -9.360 1.00 91.19 376 ALA A O 1
ATOM 2996 N N . ARG A 1 377 ? 24.947 -10.941 -7.933 1.00 90.44 377 ARG A N 1
ATOM 2997 C CA . ARG A 1 377 ? 24.962 -12.164 -7.119 1.00 90.44 377 ARG A CA 1
ATOM 2998 C C . ARG A 1 377 ? 23.601 -12.522 -6.510 1.00 90.44 377 ARG A C 1
ATOM 3000 O O . ARG A 1 377 ? 23.274 -13.703 -6.471 1.00 90.44 377 ARG A O 1
ATOM 3007 N N . ASN A 1 378 ? 22.876 -11.549 -5.965 1.00 90.31 378 ASN A N 1
ATOM 3008 C CA . ASN A 1 378 ? 21.678 -11.787 -5.148 1.00 90.31 378 ASN A CA 1
ATOM 3009 C C . ASN A 1 378 ? 20.448 -11.020 -5.645 1.00 90.31 378 ASN A C 1
ATOM 3011 O O . ASN A 1 378 ? 19.377 -11.213 -5.082 1.00 90.31 378 ASN A O 1
ATOM 3015 N N . GLY A 1 379 ? 20.599 -10.174 -6.665 1.00 87.94 379 GLY A N 1
ATOM 3016 C CA . GLY A 1 379 ? 19.493 -9.425 -7.241 1.00 87.94 379 GLY A CA 1
ATOM 3017 C C . GLY A 1 379 ? 19.051 -8.225 -6.419 1.00 87.94 379 GLY A C 1
ATOM 3018 O O . GLY A 1 379 ? 17.927 -7.776 -6.594 1.00 87.94 379 GLY A O 1
ATOM 3019 N N . THR A 1 380 ? 19.893 -7.691 -5.527 1.00 90.44 380 THR A N 1
ATOM 3020 C CA . THR A 1 380 ? 19.608 -6.379 -4.929 1.00 90.44 380 THR A CA 1
ATOM 3021 C C . THR A 1 380 ? 19.630 -5.325 -6.037 1.00 90.44 380 THR A C 1
ATOM 3023 O O . THR A 1 380 ? 20.666 -5.145 -6.672 1.00 90.44 380 THR A O 1
ATOM 3026 N N . VAL A 1 381 ? 18.499 -4.657 -6.273 1.00 89.19 381 VAL A N 1
ATOM 3027 C CA . VAL A 1 381 ? 18.323 -3.606 -7.288 1.00 89.19 381 VAL A CA 1
ATOM 3028 C C . VAL A 1 381 ? 18.083 -2.277 -6.574 1.00 89.19 381 VAL A C 1
ATOM 3030 O O . VAL A 1 381 ? 17.266 -2.214 -5.663 1.00 89.19 381 VAL A O 1
ATOM 3033 N N . GLN A 1 382 ? 18.787 -1.225 -6.981 1.00 91.12 382 GLN A N 1
ATOM 3034 C CA . GLN A 1 382 ? 18.638 0.141 -6.483 1.00 91.12 382 GLN A CA 1
ATOM 3035 C C . GLN A 1 382 ? 18.406 1.063 -7.673 1.00 91.12 382 GLN A C 1
ATOM 3037 O O . GLN A 1 382 ? 19.180 1.046 -8.625 1.00 91.12 382 GLN A O 1
ATOM 3042 N N . ALA A 1 383 ? 17.341 1.853 -7.654 1.00 89.56 383 ALA A N 1
ATOM 3043 C CA . ALA A 1 383 ? 17.121 2.849 -8.693 1.00 89.56 383 ALA A CA 1
ATOM 3044 C C . ALA A 1 383 ? 18.081 4.037 -8.529 1.00 89.56 383 ALA A C 1
ATOM 3046 O O . ALA A 1 383 ? 18.242 4.546 -7.423 1.00 89.56 383 ALA A O 1
ATOM 3047 N N . GLU A 1 384 ? 18.693 4.487 -9.625 1.00 90.12 384 GLU A N 1
ATOM 3048 C CA . GLU A 1 384 ? 19.664 5.590 -9.617 1.00 90.12 384 GLU A CA 1
ATOM 3049 C C . GLU A 1 384 ? 19.143 6.834 -10.331 1.00 90.12 384 GLU A C 1
ATOM 3051 O O . GLU A 1 384 ? 19.292 7.938 -9.810 1.00 90.12 384 GLU A O 1
ATOM 3056 N N . SER A 1 385 ? 18.519 6.680 -11.503 1.00 87.00 385 SER A N 1
ATOM 3057 C CA . SER A 1 385 ? 17.919 7.825 -12.186 1.00 87.00 385 SER A CA 1
ATOM 3058 C C . SER A 1 385 ? 16.556 8.171 -11.598 1.00 87.00 385 SER A C 1
ATOM 3060 O O . SER A 1 385 ? 15.847 7.321 -11.058 1.00 87.00 385 SER A O 1
ATOM 3062 N N . ASP A 1 386 ? 16.156 9.430 -11.737 1.00 81.56 386 ASP A N 1
ATOM 3063 C CA . ASP A 1 386 ? 14.858 9.950 -11.299 1.00 81.56 386 ASP A CA 1
ATOM 3064 C C . ASP A 1 386 ? 13.687 9.091 -11.783 1.00 81.56 386 ASP A C 1
ATOM 3066 O O . ASP A 1 386 ? 12.772 8.755 -11.030 1.00 81.56 386 ASP A O 1
ATOM 3070 N N . ILE A 1 387 ? 13.754 8.669 -13.042 1.00 79.44 387 ILE A N 1
ATOM 3071 C CA . ILE A 1 387 ? 12.745 7.811 -13.648 1.00 79.44 387 ILE A CA 1
ATOM 3072 C C . ILE A 1 387 ? 12.732 6.423 -13.019 1.00 79.44 387 ILE A C 1
ATOM 3074 O O . ILE A 1 387 ? 11.662 5.922 -12.673 1.00 79.44 387 ILE A O 1
ATOM 3078 N N . ALA A 1 388 ? 13.901 5.810 -12.842 1.00 85.25 388 ALA A N 1
ATOM 3079 C CA . ALA A 1 388 ? 13.993 4.521 -12.177 1.00 85.25 388 ALA A CA 1
ATOM 3080 C C . ALA A 1 388 ? 13.443 4.598 -10.744 1.00 85.25 388 ALA A C 1
ATOM 3082 O O . ALA A 1 388 ? 12.750 3.678 -10.312 1.00 85.25 388 ALA A O 1
ATOM 3083 N N . ARG A 1 389 ? 13.698 5.702 -10.026 1.00 86.06 389 ARG A N 1
ATOM 3084 C CA . ARG A 1 389 ? 13.210 5.912 -8.655 1.00 86.06 389 ARG A CA 1
ATOM 3085 C C . ARG A 1 389 ? 11.693 6.002 -8.614 1.00 86.06 389 ARG A C 1
ATOM 3087 O O . ARG A 1 389 ? 11.075 5.296 -7.825 1.00 86.06 389 ARG A O 1
ATOM 3094 N N . ALA A 1 390 ? 11.087 6.768 -9.519 1.00 82.06 390 ALA A N 1
ATOM 3095 C CA . ALA A 1 390 ? 9.633 6.835 -9.625 1.00 82.06 390 ALA A CA 1
ATOM 3096 C C . ALA A 1 390 ? 9.008 5.478 -9.981 1.00 82.06 390 ALA A C 1
ATOM 3098 O O . ALA A 1 390 ? 8.036 5.068 -9.348 1.00 82.06 390 ALA A O 1
ATOM 3099 N N . VAL A 1 391 ? 9.583 4.748 -10.944 1.00 84.81 391 VAL A N 1
ATOM 3100 C CA . VAL A 1 391 ? 9.116 3.399 -11.301 1.00 84.81 391 VAL A CA 1
ATOM 3101 C C . VAL A 1 391 ? 9.160 2.471 -10.087 1.00 84.81 391 VAL A C 1
ATOM 3103 O O . VAL A 1 391 ? 8.159 1.828 -9.784 1.00 84.81 391 VAL A O 1
ATOM 3106 N N . THR A 1 392 ? 10.279 2.424 -9.363 1.00 84.88 392 THR A N 1
ATOM 3107 C CA . THR A 1 392 ? 10.414 1.589 -8.161 1.00 84.88 392 THR A CA 1
ATOM 3108 C C . THR A 1 392 ? 9.404 1.997 -7.090 1.00 84.88 392 THR A C 1
ATOM 3110 O O . THR A 1 392 ? 8.694 1.135 -6.581 1.00 84.88 392 THR A O 1
ATOM 3113 N N . PHE A 1 393 ? 9.272 3.297 -6.816 1.00 84.19 393 PHE A N 1
ATOM 3114 C CA . PHE A 1 393 ? 8.374 3.839 -5.796 1.00 84.19 393 PHE A CA 1
ATOM 3115 C C . PHE A 1 393 ? 6.904 3.439 -6.011 1.00 84.19 393 PHE A C 1
ATOM 3117 O O . PHE A 1 393 ? 6.228 2.987 -5.090 1.00 84.19 393 PHE A O 1
ATOM 3124 N N . PHE A 1 394 ? 6.384 3.542 -7.239 1.00 85.19 394 PHE A N 1
ATOM 3125 C CA . PHE A 1 394 ? 4.994 3.148 -7.507 1.00 85.19 394 PHE A CA 1
ATOM 3126 C C . PHE A 1 394 ? 4.773 1.630 -7.473 1.00 85.19 394 PHE A C 1
ATOM 3128 O O . PHE A 1 394 ? 3.623 1.192 -7.421 1.00 85.19 394 PHE A O 1
ATOM 3135 N N . LEU A 1 395 ? 5.839 0.826 -7.512 1.00 85.75 395 LEU A N 1
ATOM 3136 C CA . LEU A 1 395 ? 5.785 -0.635 -7.585 1.00 85.75 395 LEU A CA 1
ATOM 3137 C C . LEU A 1 395 ? 6.190 -1.343 -6.280 1.00 85.75 395 LEU A C 1
ATOM 3139 O O . LEU A 1 395 ? 6.079 -2.579 -6.216 1.00 85.75 395 LEU A O 1
ATOM 3143 N N . SER A 1 396 ? 6.645 -0.602 -5.266 1.00 83.62 396 SER A N 1
ATOM 3144 C CA . SER A 1 396 ? 7.112 -1.120 -3.974 1.00 83.62 396 SER A 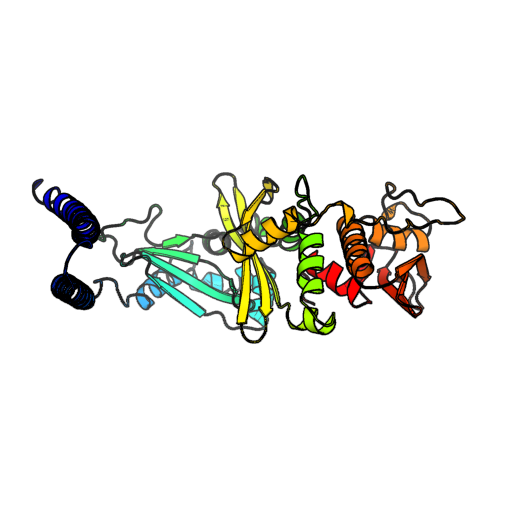CA 1
ATOM 3145 C C . SER A 1 396 ? 6.547 -0.327 -2.785 1.00 83.62 396 SER A C 1
ATOM 3147 O O . SER A 1 396 ? 5.902 0.705 -2.952 1.00 83.62 396 SER A O 1
ATOM 3149 N N . SER A 1 397 ? 6.741 -0.845 -1.565 1.00 74.31 397 SER A N 1
ATOM 3150 C CA . SER A 1 397 ? 6.425 -0.116 -0.326 1.00 74.31 397 SER A CA 1
ATOM 3151 C C . SER A 1 397 ? 7.533 0.835 0.127 1.00 74.31 397 SER A C 1
ATOM 3153 O O . SER A 1 397 ? 7.406 1.454 1.188 1.00 74.31 397 SER A O 1
ATOM 3155 N N . GLU A 1 398 ? 8.630 0.917 -0.627 1.00 67.94 398 GLU A N 1
ATOM 3156 C CA . GLU A 1 398 ? 9.760 1.760 -0.266 1.00 67.94 398 GLU A CA 1
ATOM 3157 C C . GLU A 1 398 ? 9.344 3.227 -0.398 1.00 67.94 398 GLU A C 1
ATOM 3159 O O . GLU A 1 398 ? 8.825 3.658 -1.429 1.00 67.94 398 GLU A O 1
ATOM 3164 N N . SER A 1 399 ? 9.524 3.986 0.683 1.00 53.25 399 SER A N 1
ATOM 3165 C CA . SER A 1 399 ? 9.417 5.443 0.635 1.00 53.25 399 SER A CA 1
ATOM 3166 C C . SER A 1 399 ? 10.507 6.004 -0.298 1.00 53.25 399 SER A C 1
ATOM 3168 O O . SER A 1 399 ? 11.552 5.357 -0.415 1.00 53.25 399 SER A O 1
ATOM 3170 N N . PRO A 1 400 ? 10.263 7.150 -0.965 1.00 47.16 400 PRO A N 1
ATOM 3171 C CA . PRO A 1 400 ? 11.185 7.732 -1.944 1.00 47.16 400 PRO A CA 1
ATOM 3172 C C . PRO A 1 400 ? 12.599 7.980 -1.414 1.00 47.16 400 PRO A C 1
ATOM 3174 O O . PRO A 1 400 ? 12.736 8.260 -0.197 1.00 47.16 400 PRO A O 1
#